Protein AF-A0A5C7NLU3-F1 (afdb_monomer)

Solvent-accessible surface area (backbone atoms only — not comparable to full-atom values): 19617 Å² total; per-residue (Å²): 134,64,74,68,66,60,50,57,56,49,53,54,51,52,51,49,51,51,53,50,51,55,60,71,56,56,78,70,74,79,63,58,67,76,94,60,94,85,52,63,90,80,83,94,62,60,64,93,76,37,67,41,46,86,33,35,54,72,36,46,65,50,30,40,56,42,36,38,76,81,35,78,84,64,59,56,72,78,47,28,72,71,74,85,67,90,53,76,69,54,58,56,51,50,53,50,25,52,52,42,24,69,76,43,26,62,23,22,33,37,40,34,29,51,27,70,47,34,46,32,36,36,52,57,39,42,77,63,29,65,13,64,74,52,54,55,92,44,44,43,42,60,26,42,56,92,52,56,87,68,44,45,58,42,58,33,45,55,91,54,67,22,31,38,21,33,64,62,46,2,53,54,47,32,51,53,48,54,56,55,55,68,38,85,71,39,62,34,32,38,38,38,12,30,28,44,13,26,36,18,50,54,36,9,51,52,52,25,44,77,70,79,45,65,60,84,30,54,27,30,42,35,25,40,51,10,31,47,37,17,17,58,62,27,59,59,43,30,72,65,46,67,74,45,41,75,81,54,75,65,67,79,30,67,74,47,69,54,50,37,44,50,54,29,10,36,56,50,21,42,45,48,53,75,75,48,77,81,71,82,81,40,37,44,34,15,27,24,27,27,38,57,73,81,43,28,21,74,84,32,42,64,45,26,56,58,46,38,78,79,42,65,55,19,17,27,69,41,43,33,80,31,14,48,52,87,71,10,31,37,39,41,40,31,53,20,19,64,51,30,60,36,38,34,32,73,54,26,87,52,66,72,55,32,70,60,26,45,71,45,88,55,69,32,70,21,49,51,53,24,50,52,42,47,50,58,26,64,34,124

Mean predicted aligned error: 7.21 Å

Nearest PDB structures (foldseek):
  5d8m-assembly1_A  TM=8.476E-01  e=2.559E-22  uncultured organism
  1ex9-assembly1_A  TM=6.991E-01  e=1.082E-08  Pseudomonas aeruginosa
  4hs9-assembly1_A  TM=6.634E-01  e=4.206E-07  Proteus mirabilis
  6z1p-assembly1_BK  TM=6.727E-01  e=8.630E-06  Tetrahymena thermophila SB210
  6zth-assembly1_C  TM=6.103E-01  e=3.851E-03  Legionella pneumophila

Radius of gyration: 23.7 Å; Cα contacts (8 Å, |Δi|>4): 769; chains: 1; bounding box: 71×46×88 Å

pLDDT: mean 89.29, std 12.86, range [42.19, 98.88]

Structure (mmCIF, N/CA/C/O backbone):
data_AF-A0A5C7NLU3-F1
#
_entry.id   AF-A0A5C7NLU3-F1
#
loop_
_atom_site.group_PDB
_atom_site.id
_atom_site.type_symbol
_atom_site.label_atom_id
_atom_site.label_alt_id
_atom_site.label_comp_id
_atom_site.label_asym_id
_atom_site.label_entity_id
_atom_site.label_seq_id
_atom_site.pdbx_PDB_ins_code
_atom_site.Cartn_x
_atom_site.Cartn_y
_atom_site.Cartn_z
_atom_site.occupancy
_atom_site.B_iso_or_equiv
_atom_site.auth_seq_id
_atom_site.auth_comp_id
_atom_site.auth_asym_id
_atom_site.auth_atom_id
_atom_site.pdbx_PDB_model_num
ATOM 1 N N . MET A 1 1 ? 42.361 -24.430 -63.227 1.00 50.69 1 MET A N 1
ATOM 2 C CA . MET A 1 1 ? 41.177 -24.073 -62.407 1.00 50.69 1 MET A CA 1
ATOM 3 C C . MET A 1 1 ? 41.245 -22.583 -62.107 1.00 50.69 1 MET A C 1
ATOM 5 O O . MET A 1 1 ? 42.161 -22.163 -61.416 1.00 50.69 1 MET A O 1
ATOM 9 N N . SER A 1 2 ? 40.362 -21.781 -62.711 1.00 45.44 2 SER A N 1
ATOM 10 C CA . SER A 1 2 ? 40.483 -20.315 -62.728 1.00 45.44 2 SER A CA 1
ATOM 11 C C . SER A 1 2 ? 40.224 -19.665 -61.357 1.00 45.44 2 SER A C 1
ATOM 13 O O . SER A 1 2 ? 39.289 -20.081 -60.662 1.00 45.44 2 SER A O 1
ATOM 15 N N . PRO A 1 3 ? 40.976 -18.609 -60.985 1.00 52.62 3 PRO A N 1
ATOM 16 C CA . PRO A 1 3 ? 40.889 -17.931 -59.680 1.00 52.62 3 PRO A CA 1
ATOM 17 C C . PRO A 1 3 ? 39.496 -17.349 -59.365 1.00 52.62 3 PRO A C 1
ATOM 19 O O . PRO A 1 3 ? 39.127 -17.188 -58.203 1.00 52.62 3 PRO A O 1
ATOM 22 N N . ILE A 1 4 ? 38.668 -17.143 -60.391 1.00 51.06 4 ILE A N 1
ATOM 23 C CA . ILE A 1 4 ? 37.279 -16.673 -60.281 1.00 51.06 4 ILE A CA 1
ATOM 24 C C . ILE A 1 4 ? 36.383 -17.703 -59.559 1.00 51.06 4 ILE A C 1
ATOM 26 O O . ILE A 1 4 ? 35.532 -17.342 -58.747 1.00 51.06 4 ILE A O 1
ATOM 30 N N . SER A 1 5 ? 36.624 -19.004 -59.758 1.00 48.41 5 SER A N 1
ATOM 31 C CA . SER A 1 5 ? 35.806 -20.081 -59.174 1.00 48.41 5 SER A CA 1
ATOM 32 C C . SER A 1 5 ? 36.090 -20.329 -57.680 1.00 48.41 5 SER A C 1
ATOM 34 O O . SER A 1 5 ? 35.269 -20.918 -56.970 1.00 48.41 5 SER A O 1
ATOM 36 N N . ALA A 1 6 ? 37.244 -19.875 -57.182 1.00 52.62 6 ALA A N 1
ATOM 37 C CA . ALA A 1 6 ? 37.597 -19.932 -55.763 1.00 52.62 6 ALA A CA 1
ATOM 38 C C . ALA A 1 6 ? 37.002 -18.753 -54.973 1.00 52.62 6 ALA A C 1
ATOM 40 O O . ALA A 1 6 ? 36.598 -18.931 -53.823 1.00 52.62 6 ALA A O 1
ATOM 41 N N . SER A 1 7 ? 36.887 -17.578 -55.604 1.00 49.38 7 SER A N 1
ATOM 42 C CA . SER A 1 7 ? 36.257 -16.393 -55.012 1.00 49.38 7 SER A CA 1
ATOM 43 C C . SER A 1 7 ? 34.755 -16.606 -54.798 1.00 49.38 7 SER A C 1
ATOM 45 O O . SER A 1 7 ? 34.272 -16.473 -53.675 1.00 49.38 7 SER A O 1
ATOM 47 N N . ILE A 1 8 ? 34.025 -17.071 -55.818 1.00 52.59 8 ILE A N 1
ATOM 48 C CA . ILE A 1 8 ? 32.570 -17.316 -55.734 1.00 52.59 8 ILE A CA 1
ATOM 49 C C . ILE A 1 8 ? 32.232 -18.329 -54.621 1.00 52.59 8 ILE A C 1
ATOM 51 O O . ILE A 1 8 ? 31.314 -18.118 -53.829 1.00 52.59 8 ILE A O 1
ATOM 55 N N . ARG A 1 9 ? 33.044 -19.384 -54.459 1.00 54.06 9 ARG A N 1
ATOM 56 C CA . ARG A 1 9 ? 32.868 -20.386 -53.390 1.00 54.06 9 ARG A CA 1
ATOM 57 C C . ARG A 1 9 ? 33.127 -19.857 -51.974 1.00 54.06 9 ARG A C 1
ATOM 59 O O . ARG A 1 9 ? 32.515 -20.368 -51.038 1.00 54.06 9 ARG A O 1
ATOM 66 N N . ARG A 1 10 ? 33.987 -18.846 -51.788 1.00 53.09 10 ARG A N 1
ATOM 67 C CA . ARG A 1 10 ? 34.175 -18.188 -50.477 1.00 53.09 10 ARG A CA 1
ATOM 68 C C . ARG A 1 10 ? 32.994 -17.295 -50.117 1.00 53.09 10 ARG A C 1
ATOM 70 O O . ARG A 1 10 ? 32.543 -17.350 -48.978 1.00 53.09 10 ARG A O 1
ATOM 77 N N . HIS A 1 11 ? 32.458 -16.547 -51.080 1.00 50.94 11 HIS A N 1
ATOM 78 C CA . HIS A 1 11 ? 31.319 -15.656 -50.849 1.00 50.94 11 HIS A CA 1
ATOM 79 C C . HIS A 1 11 ? 30.042 -16.440 -50.515 1.00 50.94 11 HIS A C 1
ATOM 81 O O . HIS A 1 11 ? 29.334 -16.067 -49.586 1.00 50.94 11 HIS A O 1
ATOM 87 N N . HIS A 1 12 ? 29.801 -17.589 -51.161 1.00 56.56 12 HIS A N 1
ATOM 88 C CA . HIS A 1 12 ? 28.679 -18.464 -50.797 1.00 56.56 12 HIS A CA 1
ATOM 89 C C . HIS A 1 12 ? 28.819 -19.095 -49.405 1.00 56.56 12 HIS A C 1
ATOM 91 O O . HIS A 1 12 ? 27.820 -19.227 -48.707 1.00 56.56 12 HIS A O 1
ATOM 97 N N . ARG A 1 13 ? 30.035 -19.453 -48.966 1.00 59.62 13 ARG A N 1
ATOM 98 C CA . ARG A 1 13 ? 30.266 -19.980 -47.607 1.00 59.62 13 ARG A CA 1
ATOM 99 C C . ARG A 1 13 ? 30.101 -18.904 -46.532 1.00 59.62 13 ARG A C 1
ATOM 101 O O . ARG A 1 13 ? 29.513 -19.186 -45.498 1.00 59.62 13 ARG A O 1
ATOM 108 N N . LEU A 1 14 ? 30.562 -17.680 -46.793 1.00 55.31 14 LEU A N 1
ATOM 109 C CA . LEU A 1 14 ? 30.359 -16.529 -45.906 1.00 55.31 14 LEU A CA 1
ATOM 110 C C . LEU A 1 14 ? 28.879 -16.146 -45.795 1.00 55.31 14 LEU A C 1
ATOM 112 O O . LEU A 1 14 ? 28.395 -15.945 -44.687 1.00 55.31 14 LEU A O 1
ATOM 116 N N . LEU A 1 15 ? 28.146 -16.121 -46.913 1.00 58.56 15 LEU A N 1
ATOM 117 C CA . LEU A 1 15 ? 26.709 -15.834 -46.925 1.00 58.56 15 LEU A CA 1
ATOM 118 C C . LEU A 1 15 ? 25.903 -16.924 -46.200 1.00 58.56 15 LEU A C 1
ATOM 120 O O . LEU A 1 15 ? 24.991 -16.608 -45.445 1.00 58.56 15 LEU A O 1
ATOM 124 N N . LEU A 1 16 ? 26.268 -18.200 -46.381 1.00 70.12 16 LEU A N 1
ATOM 125 C CA . LEU A 1 16 ? 25.627 -19.321 -45.692 1.00 70.12 16 LEU A CA 1
ATOM 126 C C . LEU A 1 16 ? 25.910 -19.296 -44.182 1.00 70.12 16 LEU A C 1
ATOM 128 O O . LEU A 1 16 ? 24.987 -19.491 -43.403 1.00 70.12 16 LEU A O 1
ATOM 132 N N . CYS A 1 17 ? 27.145 -18.996 -43.757 1.00 63.59 17 CYS A N 1
ATOM 133 C CA . CYS A 1 17 ? 27.474 -18.810 -42.340 1.00 63.59 17 CYS A CA 1
ATOM 134 C C . CYS A 1 17 ? 26.737 -17.611 -41.728 1.00 63.59 17 CYS A C 1
ATOM 136 O O . CYS A 1 17 ? 26.266 -17.715 -40.599 1.00 63.59 17 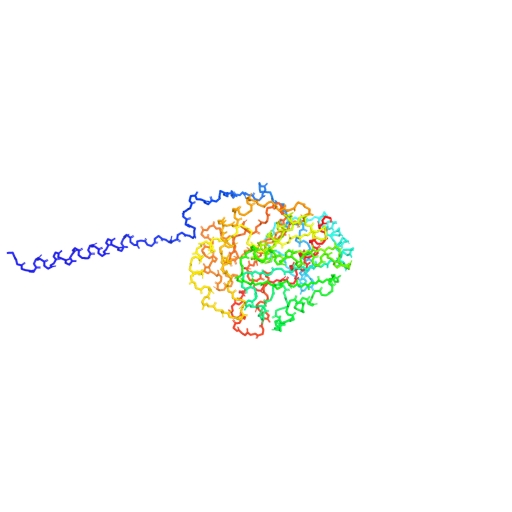CYS A O 1
ATOM 138 N N . LEU A 1 18 ? 26.589 -16.507 -42.470 1.00 59.81 18 LEU A N 1
ATOM 139 C CA . LEU A 1 18 ? 25.841 -15.334 -42.017 1.00 59.81 18 LEU A CA 1
ATOM 140 C C . LEU A 1 18 ? 24.347 -15.667 -41.856 1.00 59.81 18 LEU A C 1
ATOM 142 O O . LEU A 1 18 ? 23.765 -15.390 -40.811 1.00 59.81 18 LEU A O 1
ATOM 146 N N . LEU A 1 19 ? 23.745 -16.343 -42.839 1.00 63.34 19 LEU A N 1
ATOM 147 C CA . LEU A 1 19 ? 22.351 -16.802 -42.789 1.00 63.34 19 LEU A CA 1
ATOM 148 C C . LEU A 1 19 ? 22.111 -17.835 -41.676 1.00 63.34 19 LEU A C 1
ATOM 150 O O . LEU A 1 19 ? 21.099 -17.750 -40.991 1.00 63.34 19 LEU A O 1
ATOM 154 N N . LEU A 1 20 ? 23.052 -18.756 -41.435 1.00 60.59 20 LEU A N 1
ATOM 155 C CA . LEU A 1 20 ? 23.015 -19.685 -40.297 1.00 60.59 20 LEU A CA 1
ATOM 156 C C . LEU A 1 20 ? 23.152 -18.952 -38.957 1.00 60.59 20 LEU A C 1
ATOM 158 O O . LEU A 1 20 ? 22.451 -19.294 -38.014 1.00 60.59 20 LEU A O 1
ATOM 162 N N . SER A 1 21 ? 23.989 -17.915 -38.863 1.00 58.25 21 SER A N 1
ATOM 163 C CA . SER A 1 21 ? 24.093 -17.099 -37.646 1.00 58.25 21 SER A CA 1
ATOM 164 C C . SER A 1 21 ? 22.845 -16.246 -37.390 1.00 58.25 21 SER A C 1
ATOM 166 O O . SER A 1 21 ? 22.435 -16.121 -36.243 1.00 58.25 21 SER A O 1
ATOM 168 N N . LEU A 1 22 ? 22.183 -15.744 -38.439 1.00 55.75 22 LEU A N 1
ATOM 169 C CA . LEU A 1 22 ? 20.888 -15.054 -38.357 1.00 55.75 22 LEU A CA 1
ATOM 170 C C . LEU A 1 22 ? 19.733 -16.019 -38.027 1.00 55.75 22 LEU A C 1
ATOM 172 O O . LEU A 1 22 ? 18.798 -15.625 -37.338 1.00 55.75 22 LEU A O 1
ATOM 176 N N . ALA A 1 23 ? 19.812 -17.283 -38.457 1.00 56.25 23 ALA A N 1
ATOM 177 C CA . ALA A 1 23 ? 18.844 -18.328 -38.115 1.00 56.25 23 ALA A CA 1
ATOM 178 C C . ALA A 1 23 ? 19.039 -18.887 -36.689 1.00 56.25 23 ALA A C 1
ATOM 180 O O . ALA A 1 23 ? 18.060 -19.218 -36.026 1.00 56.25 23 ALA A O 1
ATOM 181 N N . CYS A 1 24 ? 20.279 -18.952 -36.189 1.00 53.00 24 CYS A N 1
ATOM 182 C CA . CYS A 1 24 ? 20.590 -19.332 -34.804 1.00 53.00 24 CYS A CA 1
ATOM 183 C C . CYS A 1 24 ? 20.424 -18.171 -33.809 1.00 53.00 24 CYS A C 1
ATOM 185 O O . CYS A 1 24 ? 20.241 -18.414 -32.621 1.00 53.00 24 CYS A O 1
ATOM 187 N N . ALA A 1 25 ? 20.445 -16.924 -34.287 1.00 45.53 25 ALA A N 1
ATOM 188 C CA . ALA A 1 25 ? 20.034 -15.734 -33.547 1.00 45.53 25 ALA A CA 1
ATOM 189 C C . ALA A 1 25 ? 18.539 -15.435 -33.736 1.00 45.53 25 ALA A C 1
ATOM 191 O O . ALA A 1 25 ? 18.125 -14.278 -33.663 1.00 45.53 25 ALA A O 1
ATOM 192 N N . GLY A 1 26 ? 17.719 -16.469 -33.969 1.00 42.19 26 GLY A N 1
ATOM 193 C CA . GLY A 1 26 ? 16.289 -16.365 -33.730 1.00 42.19 26 GLY A CA 1
ATOM 194 C C . GLY A 1 26 ? 16.118 -15.827 -32.317 1.00 42.19 26 GLY A C 1
ATOM 195 O O . GLY A 1 26 ? 16.493 -16.498 -31.358 1.00 42.19 26 GLY A O 1
ATOM 196 N N . CYS A 1 27 ? 15.667 -14.576 -32.208 1.00 51.09 27 CYS A N 1
ATOM 197 C CA . CYS A 1 27 ? 15.454 -13.871 -30.957 1.00 51.09 27 CYS A CA 1
ATOM 198 C C . CYS A 1 27 ? 14.406 -14.629 -30.145 1.00 51.09 27 CYS A C 1
ATOM 200 O O . CYS A 1 27 ? 13.231 -14.273 -30.155 1.00 51.09 27 CYS A O 1
ATOM 202 N N . ALA A 1 28 ? 14.811 -15.693 -29.455 1.00 51.03 28 ALA A N 1
ATOM 203 C CA . ALA A 1 28 ? 14.042 -16.203 -28.347 1.00 51.03 28 ALA A CA 1
ATOM 204 C C . ALA A 1 28 ? 13.975 -15.028 -27.365 1.00 51.03 28 ALA A C 1
ATOM 206 O O . ALA A 1 28 ? 15.033 -14.567 -26.917 1.00 51.03 28 ALA A O 1
ATOM 207 N N . PRO A 1 29 ? 12.786 -14.453 -27.106 1.00 58.09 29 PRO A N 1
ATOM 208 C CA . PRO A 1 29 ? 12.681 -13.383 -26.133 1.00 58.09 29 PRO A CA 1
ATOM 209 C C . PRO A 1 29 ? 13.283 -13.907 -24.831 1.00 58.09 29 PRO A C 1
ATOM 211 O O . PRO A 1 29 ? 12.918 -14.991 -24.375 1.00 58.09 29 PRO A O 1
ATOM 214 N N . GLN A 1 30 ? 14.259 -13.179 -24.283 1.00 64.75 30 GLN A N 1
ATOM 215 C CA . GLN A 1 30 ? 14.876 -13.547 -23.015 1.00 64.75 30 GLN A CA 1
ATOM 216 C C . GLN A 1 30 ? 13.752 -13.713 -21.992 1.00 64.75 30 GLN A C 1
ATOM 218 O O . GLN A 1 30 ? 12.984 -12.776 -21.758 1.00 64.75 30 GLN A O 1
ATOM 223 N N . ALA A 1 31 ? 13.619 -14.922 -21.444 1.00 74.69 31 ALA A N 1
ATOM 224 C CA . ALA A 1 31 ? 12.600 -15.206 -20.451 1.00 74.69 31 ALA A CA 1
ATOM 225 C C . ALA A 1 31 ? 12.760 -14.227 -19.284 1.00 74.69 31 ALA A C 1
ATOM 227 O O . ALA A 1 31 ? 13.878 -13.958 -18.836 1.00 74.69 31 ALA A O 1
ATOM 228 N N . LEU A 1 32 ? 11.639 -13.680 -18.810 1.00 82.25 32 LEU A N 1
ATOM 229 C CA . LEU A 1 32 ? 11.651 -12.717 -17.711 1.00 82.25 32 LEU A CA 1
ATOM 230 C C . LEU A 1 32 ? 12.242 -13.334 -16.436 1.00 82.25 32 LEU A C 1
ATOM 232 O O . LEU A 1 32 ? 12.931 -12.660 -15.681 1.00 82.25 32 LEU A O 1
ATOM 236 N N . LEU A 1 33 ? 12.016 -14.636 -16.252 1.00 84.12 33 LEU A N 1
ATOM 237 C CA . LEU A 1 33 ? 12.586 -15.447 -15.187 1.00 84.12 33 LEU A CA 1
ATOM 238 C C . LEU A 1 33 ? 13.599 -16.431 -15.782 1.00 84.12 33 LEU A C 1
ATOM 240 O O . LEU A 1 33 ? 13.268 -17.204 -16.682 1.00 84.12 33 LEU A O 1
ATOM 244 N N . GLY A 1 34 ? 14.828 -16.412 -15.267 1.00 81.25 34 GLY A N 1
ATOM 245 C CA . GLY A 1 34 ? 15.842 -17.415 -15.592 1.00 81.25 34 GLY A CA 1
ATOM 246 C C . GLY A 1 34 ? 15.598 -18.736 -14.856 1.00 81.25 34 GLY A C 1
ATOM 247 O O . GLY A 1 34 ? 15.054 -18.748 -13.752 1.00 81.25 34 GLY A O 1
ATOM 248 N N . TYR A 1 35 ? 16.028 -19.857 -15.445 1.00 83.38 35 TYR A N 1
ATOM 249 C CA . TYR A 1 35 ? 16.005 -21.153 -14.759 1.00 83.38 35 TYR A CA 1
ATOM 250 C C . TYR A 1 35 ? 16.956 -21.147 -13.558 1.00 83.38 35 TYR A C 1
ATOM 252 O O . TYR A 1 35 ? 18.127 -20.784 -13.684 1.00 83.38 35 TYR A O 1
ATOM 260 N N . ARG A 1 36 ? 16.450 -21.587 -12.403 1.00 81.19 36 ARG A N 1
ATOM 261 C CA . ARG A 1 36 ? 17.180 -21.639 -11.136 1.00 81.19 36 ARG A CA 1
ATOM 262 C C . ARG A 1 36 ? 16.751 -22.864 -10.340 1.00 81.19 36 ARG A C 1
ATOM 264 O O . ARG A 1 36 ? 15.608 -22.947 -9.905 1.00 81.19 36 ARG A O 1
ATOM 271 N N . ALA A 1 37 ? 17.666 -23.812 -10.154 1.00 84.81 37 ALA A N 1
ATOM 272 C CA . ALA A 1 37 ? 17.386 -25.043 -9.410 1.00 84.81 37 ALA A CA 1
ATOM 273 C C . ALA A 1 37 ? 17.223 -24.809 -7.895 1.00 84.81 37 ALA A C 1
ATOM 275 O O . ALA A 1 37 ? 16.647 -25.644 -7.208 1.00 84.81 37 ALA A O 1
ATOM 276 N N . ASP A 1 38 ? 17.730 -23.682 -7.387 1.00 82.44 38 ASP A N 1
ATOM 277 C CA . ASP A 1 38 ? 17.671 -23.258 -5.985 1.00 82.44 38 ASP A CA 1
ATOM 278 C C . ASP A 1 38 ? 16.424 -22.420 -5.649 1.00 82.44 38 ASP A C 1
ATOM 280 O O . ASP A 1 38 ? 16.236 -22.038 -4.495 1.00 82.44 38 ASP A O 1
ATOM 284 N N . ALA A 1 39 ? 15.575 -22.105 -6.634 1.00 83.06 39 ALA A N 1
ATOM 285 C CA . ALA A 1 39 ? 14.396 -21.280 -6.403 1.00 83.06 39 ALA A CA 1
ATOM 286 C C . ALA A 1 39 ? 13.356 -22.020 -5.534 1.00 83.06 39 ALA A C 1
ATOM 288 O O . ALA A 1 39 ? 13.042 -23.182 -5.815 1.00 83.06 39 ALA A O 1
ATOM 289 N N . PRO A 1 40 ? 12.770 -21.360 -4.515 1.00 85.50 40 PRO A N 1
ATOM 290 C CA . PRO A 1 40 ? 11.689 -21.942 -3.730 1.00 85.50 40 PRO A CA 1
ATOM 291 C C . PRO A 1 40 ? 10.510 -22.351 -4.615 1.00 85.50 40 PRO A C 1
ATOM 293 O O . PRO A 1 40 ? 10.103 -21.615 -5.518 1.00 85.50 40 PRO A O 1
ATOM 296 N N . LEU A 1 41 ? 9.924 -23.512 -4.325 1.00 88.56 41 LEU A N 1
ATOM 297 C CA . LEU A 1 41 ? 8.702 -23.944 -4.995 1.00 88.56 41 LEU A CA 1
ATOM 298 C C . LEU A 1 41 ? 7.539 -23.035 -4.588 1.00 88.56 41 LEU A C 1
ATOM 300 O O . LEU A 1 41 ? 7.318 -22.777 -3.406 1.00 88.56 41 LEU A O 1
ATOM 304 N N . THR A 1 42 ? 6.771 -22.585 -5.576 1.00 89.81 42 THR A N 1
ATOM 305 C CA . THR A 1 42 ? 5.552 -21.796 -5.373 1.00 89.81 42 THR A CA 1
ATOM 306 C C . THR A 1 42 ? 4.374 -22.498 -6.036 1.00 89.81 42 THR A C 1
ATOM 308 O O . THR A 1 42 ? 4.531 -23.176 -7.052 1.00 89.81 42 THR A O 1
ATOM 311 N N . ALA A 1 43 ? 3.188 -22.357 -5.448 1.00 90.19 43 ALA A N 1
ATOM 312 C CA . ALA A 1 43 ? 1.946 -22.875 -6.005 1.00 90.19 43 ALA A CA 1
ATOM 313 C C . ALA A 1 43 ? 1.025 -21.704 -6.351 1.00 90.19 43 ALA A C 1
ATOM 315 O O . ALA A 1 43 ? 0.783 -20.837 -5.513 1.00 90.19 43 ALA A O 1
ATOM 316 N N . ASN A 1 44 ? 0.502 -21.692 -7.576 1.00 89.88 44 ASN A N 1
ATOM 317 C CA . ASN A 1 44 ? -0.548 -20.762 -7.973 1.00 89.88 44 ASN A CA 1
ATOM 318 C C . ASN A 1 44 ? -1.899 -21.460 -7.799 1.00 89.88 44 ASN A C 1
ATOM 320 O O . ASN A 1 44 ? -2.165 -22.473 -8.448 1.00 89.88 44 ASN A O 1
ATOM 324 N N . LEU A 1 45 ? -2.717 -20.947 -6.883 1.00 92.25 45 LEU A N 1
ATOM 325 C CA . LEU A 1 45 ? -4.003 -21.528 -6.518 1.00 92.25 45 LEU A CA 1
ATOM 326 C C . LEU A 1 45 ? -5.135 -20.560 -6.883 1.00 92.25 45 LEU A C 1
ATOM 328 O O . LEU A 1 45 ? -4.981 -19.348 -6.710 1.00 92.25 45 LEU A O 1
ATOM 332 N N . PRO A 1 46 ? -6.301 -21.064 -7.328 1.00 91.38 46 PRO A N 1
ATOM 333 C CA . PRO A 1 46 ? -7.511 -20.254 -7.381 1.00 91.38 46 PRO A CA 1
ATOM 334 C C . PRO A 1 46 ? -7.796 -19.621 -6.015 1.00 91.38 46 PRO A C 1
ATOM 336 O O . PRO A 1 46 ? -7.557 -20.251 -4.985 1.00 91.38 46 PRO A O 1
ATOM 339 N N . LEU A 1 47 ? -8.374 -18.415 -5.997 1.00 89.75 47 LEU A N 1
ATOM 340 C CA . LEU A 1 47 ? -8.603 -17.662 -4.756 1.00 89.75 47 LEU A CA 1
ATOM 341 C C . LEU A 1 47 ? -9.364 -18.474 -3.691 1.00 89.75 47 LEU A C 1
ATOM 343 O O . LEU A 1 47 ? -8.987 -18.444 -2.529 1.00 89.75 47 LEU A O 1
ATOM 347 N N . GLY A 1 48 ? -10.371 -19.261 -4.089 1.00 89.38 48 GLY A N 1
ATOM 348 C CA . GLY A 1 48 ? -11.143 -20.109 -3.167 1.00 89.38 48 GLY A CA 1
ATOM 349 C C . GLY A 1 48 ? -10.384 -21.308 -2.574 1.00 89.38 48 GLY A C 1
ATOM 350 O O . GLY A 1 48 ? -10.879 -21.921 -1.635 1.00 89.38 48 GLY A O 1
ATOM 351 N N . ALA A 1 49 ? -9.208 -21.650 -3.111 1.00 92.69 49 ALA A N 1
ATOM 352 C CA . ALA A 1 49 ? -8.311 -22.682 -2.582 1.00 92.69 49 ALA A CA 1
ATOM 353 C C . ALA A 1 49 ? -7.063 -22.091 -1.899 1.00 92.69 49 ALA A C 1
ATOM 355 O O . ALA A 1 49 ? -6.323 -22.813 -1.231 1.00 92.69 49 ALA A O 1
ATOM 356 N N . ALA A 1 50 ? -6.811 -20.791 -2.073 1.00 91.50 50 ALA A N 1
ATOM 357 C CA . ALA A 1 50 ? -5.729 -20.083 -1.409 1.00 91.50 50 ALA A CA 1
ATOM 358 C C . ALA A 1 50 ? -6.118 -19.748 0.044 1.00 91.50 50 ALA A C 1
ATOM 360 O O . ALA A 1 50 ? -7.294 -19.525 0.334 1.00 91.50 50 ALA A O 1
ATOM 361 N N . PRO A 1 51 ? -5.151 -19.633 0.972 1.00 91.00 51 PRO A N 1
ATOM 362 C CA . PRO A 1 51 ? -5.398 -19.154 2.330 1.00 91.00 51 PRO A CA 1
ATOM 363 C C . PRO A 1 51 ? -5.591 -17.625 2.344 1.00 91.00 51 PRO A C 1
ATOM 365 O O . PRO A 1 51 ? -4.894 -16.909 3.055 1.00 91.00 51 PRO A O 1
ATOM 368 N N . VAL A 1 52 ? -6.500 -17.110 1.516 1.00 93.81 52 VAL A N 1
ATOM 369 C CA . VAL A 1 52 ? -6.851 -15.692 1.394 1.00 93.81 52 VAL A CA 1
ATOM 370 C C . VAL A 1 52 ? -8.369 -15.586 1.449 1.00 93.81 52 VAL A C 1
ATOM 372 O O . VAL A 1 52 ? -9.079 -16.260 0.707 1.00 93.81 52 VAL A O 1
ATOM 375 N N . ARG A 1 53 ? -8.884 -14.728 2.329 1.00 95.00 53 ARG A N 1
ATOM 376 C CA . ARG A 1 53 ? -10.324 -14.474 2.424 1.00 95.00 53 ARG A CA 1
ATOM 377 C C . ARG A 1 53 ? -10.726 -13.439 1.380 1.00 95.00 53 ARG A C 1
ATOM 379 O O . ARG A 1 53 ? -10.233 -12.315 1.419 1.00 95.00 53 ARG A O 1
ATOM 386 N N . ASP A 1 54 ? -11.657 -13.772 0.494 1.00 94.69 54 ASP A N 1
ATOM 387 C CA . ASP A 1 54 ? -12.241 -12.776 -0.407 1.00 94.69 54 ASP A CA 1
ATOM 388 C C . ASP A 1 54 ? -13.219 -11.881 0.367 1.00 94.69 54 ASP A C 1
ATOM 390 O O . ASP A 1 54 ? -14.299 -12.310 0.768 1.00 94.69 54 ASP A O 1
ATOM 394 N N . ALA A 1 55 ? -12.812 -10.641 0.630 1.00 94.50 55 ALA A N 1
ATOM 395 C CA . ALA A 1 55 ? -13.597 -9.639 1.343 1.00 94.50 55 ALA A CA 1
ATOM 396 C C . ALA A 1 55 ? -14.032 -8.482 0.429 1.00 94.50 55 ALA A C 1
ATOM 398 O O . ALA A 1 55 ? -14.575 -7.492 0.918 1.00 94.50 55 ALA A O 1
ATOM 399 N N . ARG A 1 56 ? -13.831 -8.599 -0.893 1.00 94.81 56 ARG A N 1
ATOM 400 C CA . ARG A 1 56 ? -14.101 -7.516 -1.853 1.00 94.81 56 ARG A CA 1
ATOM 401 C C . ARG A 1 56 ? -15.557 -7.066 -1.836 1.00 94.81 56 ARG A C 1
ATOM 403 O O . ARG A 1 56 ? -15.824 -5.870 -1.832 1.00 94.81 56 ARG A O 1
ATOM 410 N N . ALA A 1 57 ? -16.494 -8.012 -1.758 1.00 91.19 57 ALA A N 1
ATOM 411 C CA . ALA A 1 57 ? -17.922 -7.704 -1.689 1.00 91.19 57 ALA A CA 1
ATOM 412 C C . ALA A 1 57 ? -18.300 -6.935 -0.409 1.00 91.19 57 ALA A C 1
ATOM 414 O O . ALA A 1 57 ? -19.143 -6.047 -0.455 1.00 91.19 57 ALA A O 1
ATOM 415 N N . ALA A 1 58 ? -17.651 -7.233 0.721 1.00 91.56 58 ALA A N 1
ATOM 416 C CA . ALA A 1 58 ? -17.903 -6.551 1.990 1.00 91.56 58 ALA A CA 1
ATOM 417 C C . ALA A 1 58 ? -17.225 -5.171 2.068 1.00 91.56 58 ALA A C 1
ATOM 419 O O . ALA A 1 58 ? -17.733 -4.271 2.733 1.00 91.56 58 ALA A O 1
ATOM 420 N N . PHE A 1 59 ? -16.087 -4.996 1.395 1.00 95.06 59 PHE A N 1
ATOM 421 C CA . PHE A 1 59 ? -15.365 -3.727 1.342 1.00 95.06 59 PHE A CA 1
ATOM 422 C C . PHE A 1 59 ? -15.991 -2.725 0.362 1.00 95.06 59 PHE A C 1
ATOM 424 O O . PHE A 1 59 ? -15.971 -1.525 0.630 1.00 95.06 59 PHE A O 1
ATOM 431 N N . ALA A 1 60 ? -16.561 -3.195 -0.754 1.00 94.12 60 ALA A N 1
ATOM 432 C CA . ALA A 1 60 ? -17.093 -2.330 -1.809 1.00 94.12 60 ALA A CA 1
ATOM 433 C C . ALA A 1 60 ? -18.082 -1.252 -1.303 1.00 94.12 60 ALA A C 1
ATOM 435 O O . ALA A 1 60 ? -17.876 -0.097 -1.671 1.00 94.12 60 ALA A O 1
ATOM 436 N N . PRO A 1 61 ? -19.045 -1.536 -0.398 1.00 92.69 61 PRO A N 1
ATOM 437 C CA . PRO A 1 61 ? -19.922 -0.506 0.173 1.00 92.69 61 PRO A CA 1
ATOM 438 C C . PRO A 1 61 ? -19.195 0.557 1.012 1.00 92.69 61 PRO A C 1
ATOM 440 O O . PRO A 1 61 ? -19.631 1.706 1.076 1.00 92.69 61 PRO A O 1
ATOM 443 N N . VAL A 1 62 ? -18.077 0.202 1.665 1.00 95.19 62 VAL A N 1
ATOM 444 C CA . VAL A 1 62 ? -17.250 1.174 2.404 1.00 95.19 62 VAL A CA 1
ATOM 445 C C . VAL A 1 62 ? -16.615 2.152 1.421 1.00 95.19 62 VAL A C 1
ATOM 447 O O . VAL A 1 62 ? -16.648 3.358 1.648 1.00 95.19 62 VAL A O 1
ATOM 450 N N . PHE A 1 63 ? -16.058 1.635 0.324 1.00 95.94 63 PHE A N 1
ATOM 451 C CA . PHE A 1 63 ? -15.447 2.449 -0.722 1.00 95.94 63 PHE A CA 1
ATOM 452 C C . PHE A 1 63 ? -16.467 3.289 -1.492 1.00 95.94 63 PHE A C 1
ATOM 454 O O . PHE A 1 63 ? -16.226 4.473 -1.700 1.00 95.94 63 PHE A O 1
ATOM 461 N N . GLU A 1 64 ? -17.608 2.709 -1.859 1.00 94.50 64 GLU A N 1
ATOM 462 C CA . GLU A 1 64 ? -18.695 3.401 -2.555 1.00 94.50 64 GLU A CA 1
ATOM 463 C C . GLU A 1 64 ? -19.154 4.643 -1.783 1.00 94.50 64 GLU A C 1
ATOM 465 O O . GLU A 1 64 ? -19.244 5.729 -2.350 1.00 94.50 64 GLU A O 1
ATOM 470 N N . ARG A 1 65 ? -19.325 4.530 -0.461 1.00 93.44 65 ARG A N 1
ATOM 471 C CA . ARG A 1 65 ? -19.690 5.679 0.372 1.00 93.44 65 ARG A CA 1
ATOM 472 C C . ARG A 1 65 ? -18.635 6.788 0.363 1.00 93.44 65 ARG A C 1
ATOM 474 O O . ARG A 1 65 ? -18.995 7.962 0.314 1.00 93.44 65 ARG A O 1
ATOM 481 N N . GLU A 1 66 ? -17.346 6.449 0.434 1.00 95.62 66 GLU A N 1
ATOM 482 C CA . GLU A 1 66 ? -16.287 7.467 0.364 1.00 95.62 66 GLU A CA 1
ATOM 483 C C . GLU A 1 66 ? -16.160 8.066 -1.043 1.00 95.62 66 GLU A C 1
ATOM 485 O O . GLU A 1 66 ? -15.828 9.242 -1.172 1.00 95.62 66 GLU A O 1
ATOM 490 N N . LEU A 1 67 ? -16.451 7.288 -2.091 1.00 95.56 67 LEU A N 1
ATOM 491 C CA . LEU A 1 67 ? -16.492 7.765 -3.470 1.00 95.56 67 LEU A CA 1
ATOM 492 C C . LEU A 1 67 ? -17.617 8.790 -3.653 1.00 95.56 67 LEU A C 1
ATOM 494 O O . LEU A 1 67 ? -17.359 9.892 -4.140 1.00 95.56 67 LEU A O 1
ATOM 498 N N . HIS A 1 68 ? -18.830 8.474 -3.188 1.00 94.88 68 HIS A N 1
ATOM 499 C CA . HIS A 1 68 ? -20.012 9.340 -3.298 1.00 94.88 68 HIS A CA 1
ATOM 500 C C . HIS A 1 68 ? -19.895 10.657 -2.535 1.00 94.88 68 HIS A C 1
ATOM 502 O O . HIS A 1 68 ? -20.564 11.624 -2.890 1.00 94.88 68 HIS A O 1
ATOM 508 N N . ALA A 1 69 ? -19.012 10.738 -1.536 1.00 90.94 69 ALA A N 1
ATOM 509 C CA . ALA A 1 69 ? -18.706 12.000 -0.864 1.00 90.94 69 ALA A CA 1
ATOM 510 C C . ALA A 1 69 ? -18.054 13.037 -1.803 1.00 90.94 69 ALA A C 1
ATOM 512 O O . ALA A 1 69 ? -18.184 14.237 -1.571 1.00 90.94 69 ALA A O 1
ATOM 513 N N . THR A 1 70 ? -17.365 12.586 -2.857 1.00 86.94 70 THR A N 1
ATOM 514 C CA . THR A 1 70 ? -16.698 13.451 -3.850 1.00 86.94 70 THR A CA 1
ATOM 515 C C . THR A 1 70 ? -17.298 13.365 -5.251 1.00 86.94 70 THR A C 1
ATOM 517 O O . THR A 1 70 ? -17.205 14.320 -6.016 1.00 86.94 70 THR A O 1
ATOM 520 N N . ASP A 1 71 ? -17.918 12.236 -5.582 1.00 91.06 71 ASP A N 1
ATOM 521 C CA . ASP A 1 71 ? -18.560 11.955 -6.862 1.00 91.06 71 ASP A CA 1
ATOM 522 C C . ASP A 1 71 ? -19.885 11.217 -6.603 1.00 91.06 71 ASP A C 1
ATOM 524 O O . ASP A 1 71 ? -19.915 9.984 -6.619 1.00 91.06 71 ASP A O 1
ATOM 528 N N . PRO A 1 72 ? -20.988 11.941 -6.317 1.00 88.94 72 PRO A N 1
ATOM 529 C CA . PRO A 1 72 ? -22.274 11.336 -5.953 1.00 88.94 72 PRO A CA 1
ATOM 530 C C . PRO A 1 72 ? -22.871 10.396 -7.008 1.00 88.94 72 PRO A C 1
ATOM 532 O O . PRO A 1 72 ? -23.755 9.608 -6.686 1.00 88.94 72 PRO A O 1
ATOM 535 N N . ALA A 1 73 ? -22.427 10.497 -8.264 1.00 87.12 73 ALA A N 1
ATOM 536 C CA . ALA A 1 73 ? -22.862 9.640 -9.366 1.00 87.12 73 ALA A CA 1
ATOM 537 C C . ALA A 1 73 ? -21.837 8.539 -9.703 1.00 87.12 73 ALA A C 1
ATOM 539 O O . ALA A 1 73 ? -22.031 7.796 -10.667 1.00 87.12 73 ALA A O 1
ATOM 540 N N . GLY A 1 74 ? -20.749 8.439 -8.934 1.00 87.50 74 GLY A N 1
ATOM 541 C CA . GLY A 1 74 ? -19.656 7.510 -9.179 1.00 87.50 74 GLY A CA 1
ATOM 542 C C . GLY A 1 74 ? -20.082 6.053 -9.016 1.00 87.50 74 GLY A C 1
ATOM 543 O O . GLY A 1 74 ? -20.611 5.652 -7.981 1.00 87.50 74 GLY A O 1
ATOM 544 N N . ASP A 1 75 ? -19.807 5.232 -10.026 1.00 90.62 75 ASP A N 1
ATOM 545 C CA . ASP A 1 75 ? -20.018 3.783 -9.967 1.00 90.62 75 ASP A CA 1
ATOM 546 C C . ASP A 1 75 ? -18.764 3.086 -9.421 1.00 90.62 75 ASP A C 1
ATOM 548 O O . ASP A 1 75 ? -17.670 3.213 -9.975 1.00 90.62 75 ASP A O 1
ATOM 552 N N . VAL A 1 76 ? -18.911 2.294 -8.358 1.00 91.38 76 VAL A N 1
ATOM 553 C CA . VAL A 1 76 ? -17.808 1.516 -7.775 1.00 91.38 76 VAL A CA 1
ATOM 554 C C . VAL A 1 76 ? -17.132 0.587 -8.790 1.00 91.38 76 VAL A C 1
ATOM 556 O O . VAL A 1 76 ? -15.908 0.438 -8.758 1.00 91.38 76 VAL A O 1
ATOM 559 N N . ASN A 1 77 ? -17.882 0.020 -9.741 1.00 91.50 77 ASN A N 1
ATOM 560 C CA . ASN A 1 77 ? -17.348 -0.900 -10.755 1.00 91.50 77 ASN A CA 1
ATOM 561 C C . ASN A 1 77 ? -16.478 -0.196 -11.802 1.00 91.50 77 ASN A C 1
ATOM 563 O O . ASN A 1 77 ? -15.723 -0.834 -12.538 1.00 91.50 77 ASN A O 1
ATOM 567 N N . THR A 1 78 ? -16.536 1.135 -11.841 1.00 93.44 78 THR A N 1
ATOM 568 C CA . THR A 1 78 ? -15.626 1.955 -12.639 1.00 93.44 78 THR A CA 1
ATOM 569 C C . THR A 1 78 ? -14.201 1.926 -12.075 1.00 93.44 78 THR A C 1
ATOM 571 O O . THR A 1 78 ? -13.240 2.081 -12.830 1.00 93.44 78 THR A O 1
ATOM 574 N N . TRP A 1 79 ? -14.053 1.687 -10.768 1.00 95.25 79 TRP A N 1
ATOM 575 C CA . TRP A 1 79 ? -12.787 1.809 -10.039 1.00 95.25 79 TRP A CA 1
ATOM 576 C C . TRP A 1 79 ? -12.292 0.498 -9.436 1.00 95.25 79 TRP A C 1
ATOM 578 O O . TRP A 1 79 ? -11.089 0.332 -9.245 1.00 95.25 79 TRP A O 1
ATOM 588 N N . LEU A 1 80 ? -13.187 -0.443 -9.146 1.00 95.88 80 LEU A N 1
ATOM 589 C CA . LEU A 1 80 ? -12.859 -1.739 -8.565 1.00 95.88 80 LEU A CA 1
ATOM 590 C C . LEU A 1 80 ? -13.365 -2.876 -9.461 1.00 95.88 80 LEU A C 1
ATOM 592 O O . LEU A 1 80 ? -14.505 -2.872 -9.917 1.00 95.88 80 LEU A O 1
ATOM 596 N N . HIS A 1 81 ? -12.542 -3.909 -9.635 1.00 93.62 81 HIS A N 1
ATOM 597 C CA . HIS A 1 81 ? -12.923 -5.194 -10.221 1.00 93.62 81 HIS A CA 1
ATOM 598 C C . HIS A 1 81 ? -13.726 -5.997 -9.191 1.00 93.62 81 HIS A C 1
ATOM 600 O O . HIS A 1 81 ? -13.210 -6.923 -8.549 1.00 93.62 81 HIS A O 1
ATOM 606 N N . THR A 1 82 ? -14.975 -5.588 -8.960 1.00 77.81 82 THR A N 1
ATOM 607 C CA . THR A 1 82 ? -15.878 -6.266 -8.023 1.00 77.81 82 THR A CA 1
ATOM 608 C C . THR A 1 82 ? -16.757 -7.294 -8.725 1.00 77.81 82 THR A C 1
ATOM 610 O O . THR A 1 82 ? -17.034 -7.218 -9.920 1.00 77.81 82 THR A O 1
ATOM 613 N N . SER A 1 83 ? -17.201 -8.283 -7.957 1.00 58.28 83 SER A N 1
ATOM 614 C CA . SER A 1 83 ? -18.324 -9.149 -8.305 1.00 58.28 83 SER A CA 1
ATOM 615 C C . SER A 1 83 ? -19.381 -8.854 -7.247 1.00 58.28 83 SER A C 1
ATOM 617 O O . SER A 1 83 ? -19.284 -9.354 -6.128 1.00 58.28 83 SER A O 1
ATOM 619 N N . ALA A 1 84 ? -20.281 -7.912 -7.524 1.00 53.84 84 ALA A N 1
ATOM 620 C CA . ALA A 1 84 ? -21.219 -7.404 -6.527 1.00 53.84 84 ALA A CA 1
ATOM 621 C C . ALA A 1 84 ? -22.107 -8.519 -5.943 1.00 53.84 84 ALA A C 1
ATOM 623 O O . ALA A 1 84 ? -22.658 -9.334 -6.681 1.00 53.84 84 ALA A O 1
ATOM 624 N N . VAL A 1 85 ? -22.316 -8.487 -4.623 1.00 48.66 85 VAL A N 1
ATOM 625 C CA . VAL A 1 85 ? -23.522 -9.029 -3.981 1.00 48.66 85 VAL A CA 1
ATOM 626 C C . VAL A 1 85 ? -24.036 -7.946 -3.034 1.00 48.66 85 VAL A C 1
ATOM 628 O O . VAL A 1 85 ? -23.530 -7.783 -1.927 1.00 48.66 85 VAL A O 1
ATOM 631 N N . GLY A 1 86 ? -25.000 -7.153 -3.505 1.00 51.34 86 GLY A N 1
ATOM 632 C CA . GLY A 1 86 ? -25.744 -6.206 -2.676 1.00 51.34 86 GLY A CA 1
ATOM 633 C C . GLY A 1 86 ? -26.896 -6.921 -1.969 1.00 51.34 86 GLY A C 1
ATOM 634 O O . GLY A 1 86 ? -27.680 -7.615 -2.614 1.00 51.34 86 GLY A O 1
ATOM 635 N N . GLY A 1 87 ? -26.999 -6.765 -0.650 1.00 58.09 87 GLY A N 1
ATOM 636 C CA . GLY A 1 87 ? -28.060 -7.340 0.180 1.00 58.09 87 GLY A CA 1
ATOM 637 C C . GLY A 1 87 ? -28.113 -6.678 1.561 1.00 58.09 87 GLY A C 1
ATOM 638 O O . GLY A 1 87 ? -27.188 -5.958 1.933 1.00 58.09 87 GLY A O 1
ATOM 639 N N . GLN A 1 88 ? -29.181 -6.916 2.330 1.00 58.47 88 GLN A N 1
ATOM 640 C CA . GLN A 1 88 ? -29.384 -6.330 3.672 1.00 58.47 88 GLN A CA 1
ATOM 641 C C . GLN A 1 88 ? -28.219 -6.611 4.645 1.00 58.47 88 GLN A C 1
ATOM 643 O O . GLN A 1 88 ? -27.898 -5.768 5.487 1.00 58.47 88 GLN A O 1
ATOM 648 N N . ASP A 1 89 ? -27.529 -7.741 4.476 1.00 65.06 89 ASP A N 1
ATOM 649 C CA . ASP A 1 89 ? -26.351 -8.119 5.267 1.00 65.06 89 ASP A CA 1
ATOM 650 C C . ASP A 1 89 ? -25.179 -7.134 5.106 1.00 65.06 89 ASP A C 1
ATOM 652 O O . ASP A 1 89 ? -24.435 -6.883 6.058 1.00 65.06 89 ASP A O 1
ATOM 656 N N . ALA A 1 90 ? -25.042 -6.504 3.933 1.00 74.25 90 ALA A N 1
ATOM 657 C CA . ALA A 1 90 ? -23.998 -5.514 3.673 1.00 74.25 90 ALA A CA 1
ATOM 658 C C . ALA A 1 90 ? -24.221 -4.221 4.477 1.00 74.25 90 ALA A C 1
ATOM 660 O O . ALA A 1 90 ? -23.265 -3.636 4.987 1.00 74.25 90 ALA A O 1
ATOM 661 N N . THR A 1 91 ? -25.477 -3.800 4.659 1.00 79.88 91 THR A N 1
ATOM 662 C CA . THR A 1 91 ? -25.825 -2.604 5.443 1.00 79.88 91 THR A CA 1
ATOM 663 C C . THR A 1 91 ? -25.496 -2.789 6.924 1.00 79.88 91 THR A C 1
ATOM 665 O O . THR A 1 91 ? -24.887 -1.912 7.539 1.00 79.88 91 THR A O 1
ATOM 668 N N . ALA A 1 92 ? -25.855 -3.939 7.501 1.00 82.75 92 ALA A N 1
ATOM 669 C CA . ALA A 1 92 ? -25.552 -4.240 8.899 1.00 82.75 92 ALA A CA 1
ATOM 670 C C . ALA A 1 92 ? -24.036 -4.361 9.144 1.00 82.75 92 ALA A C 1
ATOM 672 O O . ALA A 1 92 ? -23.522 -3.831 10.135 1.00 82.75 92 ALA A O 1
ATOM 673 N N . ALA A 1 93 ? -23.305 -5.005 8.226 1.00 84.81 93 ALA A N 1
ATOM 674 C CA . ALA A 1 93 ? -21.849 -5.104 8.291 1.00 84.81 93 ALA A CA 1
ATOM 675 C C . ALA A 1 93 ? -21.175 -3.721 8.245 1.00 84.81 93 ALA A C 1
ATOM 677 O O . ALA A 1 93 ? -20.304 -3.437 9.073 1.00 84.81 93 ALA A O 1
ATOM 678 N N . LEU A 1 94 ? -21.624 -2.844 7.340 1.00 89.88 94 LEU A N 1
ATOM 679 C CA . LEU A 1 94 ? -21.128 -1.474 7.208 1.00 89.88 94 LEU A CA 1
ATOM 680 C C . LEU A 1 94 ? -21.356 -0.657 8.489 1.00 89.88 94 LEU A C 1
ATOM 682 O O . LEU A 1 94 ? -20.415 -0.056 9.005 1.00 89.88 94 LEU A O 1
ATOM 686 N N . ALA A 1 95 ? -22.559 -0.715 9.069 1.00 92.00 95 ALA A N 1
ATOM 687 C CA . ALA A 1 95 ? -22.858 -0.039 10.334 1.00 92.00 95 ALA A CA 1
ATOM 688 C C . ALA A 1 95 ? -21.968 -0.537 11.491 1.00 92.00 95 ALA A C 1
ATOM 690 O O . ALA A 1 95 ? -21.540 0.238 12.350 1.00 92.00 95 ALA A O 1
ATOM 691 N N . GLY A 1 96 ? -21.646 -1.836 11.509 1.00 95.00 96 GLY A N 1
ATOM 692 C CA . GLY A 1 96 ? -20.709 -2.412 12.472 1.00 95.00 96 GLY A CA 1
ATOM 693 C C . GLY A 1 96 ? -19.279 -1.883 12.317 1.00 95.00 96 GLY A C 1
ATOM 694 O O . GLY A 1 96 ? -18.620 -1.619 13.325 1.00 95.00 96 GLY A O 1
ATOM 695 N N . ILE A 1 97 ? -18.808 -1.718 11.076 1.00 96.12 97 ILE A N 1
ATOM 696 C CA . ILE A 1 97 ? -17.507 -1.106 10.763 1.00 96.12 97 ILE A CA 1
ATOM 697 C C . ILE A 1 97 ? -17.484 0.346 11.245 1.00 96.12 97 ILE A C 1
ATOM 699 O O . ILE A 1 97 ? -16.546 0.731 11.939 1.00 96.12 97 ILE A O 1
ATOM 703 N N . ASP A 1 98 ? -18.531 1.120 10.959 1.00 95.88 98 ASP A N 1
ATOM 704 C CA . ASP A 1 98 ? -18.609 2.534 11.339 1.00 95.88 98 ASP A CA 1
ATOM 705 C C . ASP A 1 98 ? -18.577 2.744 12.844 1.00 95.88 98 ASP A C 1
ATOM 707 O O . ASP A 1 98 ? -17.848 3.605 13.335 1.00 95.88 98 ASP A O 1
ATOM 711 N N . ARG A 1 99 ? -19.339 1.935 13.589 1.00 97.75 99 ARG A N 1
ATOM 712 C CA . ARG A 1 99 ? -19.359 2.009 15.050 1.00 97.75 99 ARG A CA 1
ATOM 713 C C . ARG A 1 99 ? -17.966 1.763 15.630 1.00 97.75 99 ARG A C 1
ATOM 715 O O . ARG A 1 99 ? -17.475 2.581 16.402 1.00 97.75 99 ARG A O 1
ATOM 722 N N . ARG A 1 100 ? -17.301 0.679 15.213 1.00 98.19 100 ARG A N 1
ATOM 723 C CA . ARG A 1 100 ? -15.948 0.349 15.696 1.00 98.19 100 ARG A CA 1
ATOM 724 C C . ARG A 1 100 ? -14.916 1.383 15.251 1.00 98.19 100 ARG A C 1
ATOM 726 O O . ARG A 1 100 ? -14.032 1.729 16.028 1.00 98.19 100 ARG A O 1
ATOM 733 N N . PHE A 1 101 ? -15.039 1.920 14.038 1.00 98.50 101 PHE A N 1
ATOM 734 C CA . PHE A 1 101 ? -14.211 3.037 13.589 1.00 98.50 101 PHE A CA 1
ATOM 735 C C . PHE A 1 101 ? -14.387 4.259 14.501 1.00 98.50 101 PHE A C 1
ATOM 737 O O . PHE A 1 101 ? -13.398 4.809 14.982 1.00 98.50 101 PHE A O 1
ATOM 744 N N . ALA A 1 102 ? -15.628 4.654 14.794 1.00 98.31 102 ALA A N 1
ATOM 745 C CA . ALA A 1 102 ? -15.933 5.798 15.649 1.00 98.31 102 ALA A CA 1
ATOM 746 C C . ALA A 1 102 ? -15.370 5.647 17.073 1.00 98.31 102 ALA A C 1
ATOM 748 O O . ALA A 1 102 ? -14.841 6.616 17.613 1.00 98.31 102 ALA A O 1
ATOM 749 N N . GLU A 1 103 ? -15.433 4.441 17.645 1.00 98.31 103 GLU A N 1
ATOM 750 C CA . GLU A 1 103 ? -14.901 4.114 18.977 1.00 98.31 103 GLU A CA 1
ATOM 751 C C . GLU A 1 103 ? -13.366 4.179 19.047 1.00 98.31 103 GLU A C 1
ATOM 753 O O . GLU A 1 103 ? -12.803 4.516 20.088 1.00 98.31 103 GLU A O 1
ATOM 758 N N . ARG A 1 104 ? -12.676 3.853 17.947 1.00 98.44 104 ARG A N 1
ATOM 759 C CA . ARG A 1 104 ? -11.223 3.607 17.940 1.00 98.44 104 ARG A CA 1
ATOM 760 C C . ARG A 1 104 ? -10.406 4.734 17.301 1.00 98.44 104 ARG A C 1
ATOM 762 O O . ARG A 1 104 ? -9.229 4.894 17.635 1.00 98.44 104 ARG A O 1
ATOM 769 N N . ARG A 1 105 ? -10.998 5.527 16.396 1.00 98.38 105 ARG A N 1
ATOM 770 C CA . ARG A 1 105 ? -10.281 6.499 15.541 1.00 98.38 105 ARG A CA 1
ATOM 771 C C . ARG A 1 105 ? -9.399 7.472 16.327 1.00 98.38 105 ARG A C 1
ATOM 773 O O . ARG A 1 105 ? -8.220 7.584 16.017 1.00 98.38 105 ARG A O 1
ATOM 780 N N . ALA A 1 106 ? -9.907 8.064 17.409 1.00 98.50 106 ALA A N 1
ATOM 781 C CA . ALA A 1 106 ? -9.194 9.098 18.169 1.00 98.50 106 ALA A CA 1
ATOM 782 C C . ALA A 1 106 ? -7.899 8.605 18.845 1.00 98.50 106 ALA A C 1
ATOM 784 O O . ALA A 1 106 ? -7.065 9.418 19.226 1.00 98.50 106 ALA A O 1
ATOM 785 N N . ARG A 1 107 ? -7.726 7.283 18.986 1.00 98.50 107 ARG A N 1
ATOM 786 C CA . ARG A 1 107 ? -6.520 6.641 19.535 1.00 98.50 107 ARG A CA 1
ATOM 787 C C . ARG A 1 107 ? -5.804 5.758 18.513 1.00 98.50 107 ARG A C 1
ATOM 789 O O . ARG A 1 107 ? -5.031 4.877 18.886 1.00 98.50 107 ARG A O 1
ATOM 796 N N . THR A 1 108 ? -6.091 5.945 17.227 1.00 98.81 108 THR A N 1
ATOM 797 C CA . THR A 1 108 ? -5.474 5.173 16.148 1.00 98.81 108 THR A CA 1
ATOM 798 C C . THR A 1 108 ? -4.481 6.024 15.369 1.00 98.81 108 THR A C 1
ATOM 800 O O . THR A 1 108 ? -4.860 7.052 14.808 1.00 98.81 108 THR A O 1
ATOM 803 N N . ALA A 1 109 ? -3.234 5.563 15.295 1.00 98.69 109 ALA A N 1
ATOM 804 C CA . ALA A 1 109 ? -2.210 6.098 14.408 1.00 98.69 109 ALA A CA 1
ATOM 805 C C . ALA A 1 109 ? -2.153 5.278 13.109 1.00 98.69 109 ALA A C 1
ATOM 807 O O . ALA A 1 109 ? -2.116 4.046 13.137 1.00 98.69 109 ALA A O 1
ATOM 808 N N . VAL A 1 110 ? -2.123 5.957 11.964 1.00 98.81 110 VAL A N 1
ATOM 809 C CA . VAL A 1 110 ? -1.932 5.334 10.649 1.00 98.81 110 VAL A CA 1
ATOM 810 C C . VAL A 1 110 ? -0.538 5.675 10.140 1.00 98.81 110 VAL A C 1
ATOM 812 O O . VAL A 1 110 ? -0.202 6.846 9.963 1.00 98.81 110 VAL A O 1
ATOM 815 N N . LEU A 1 111 ? 0.273 4.645 9.900 1.00 98.75 111 LEU A N 1
ATOM 816 C CA . LEU A 1 111 ? 1.645 4.784 9.421 1.00 98.75 111 LEU A CA 1
ATOM 817 C C . LEU A 1 111 ? 1.739 4.249 7.990 1.00 98.75 111 LEU A C 1
ATOM 819 O O . LEU A 1 111 ? 1.590 3.049 7.750 1.00 98.75 111 LEU A O 1
ATOM 823 N N . VAL A 1 112 ? 1.983 5.145 7.039 1.00 98.75 112 VAL A N 1
ATOM 824 C CA . VAL A 1 112 ? 2.172 4.813 5.623 1.00 98.75 112 VAL A CA 1
ATOM 825 C C . VAL A 1 112 ? 3.644 4.487 5.378 1.00 98.75 112 VAL A C 1
ATOM 827 O O . VAL A 1 112 ? 4.524 5.273 5.725 1.00 98.75 112 VAL A O 1
ATOM 830 N N . VAL A 1 113 ? 3.925 3.329 4.782 1.00 98.56 113 VAL A N 1
ATOM 831 C CA . VAL A 1 113 ? 5.286 2.872 4.472 1.00 98.56 113 VAL A CA 1
ATOM 832 C C . VAL A 1 113 ? 5.485 2.925 2.953 1.00 98.56 113 VAL A C 1
ATOM 834 O O . VAL A 1 113 ? 4.789 2.194 2.236 1.00 98.56 113 VAL A O 1
ATOM 837 N N . PRO A 1 114 ? 6.381 3.791 2.443 1.00 97.19 114 PRO A N 1
ATOM 838 C CA . PRO A 1 114 ? 6.562 3.993 1.010 1.00 97.19 114 PRO A CA 1
ATOM 839 C C . PRO A 1 114 ? 7.331 2.845 0.345 1.00 97.19 114 PRO A C 1
ATOM 841 O O . PRO A 1 114 ? 7.874 1.958 1.000 1.00 97.19 114 PRO A O 1
ATOM 844 N N . GLY A 1 115 ? 7.354 2.870 -0.988 1.00 95.56 115 GLY A N 1
ATOM 845 C CA . GLY A 1 115 ? 7.997 1.859 -1.819 1.00 95.56 115 GLY A CA 1
ATOM 846 C C . GLY A 1 115 ? 9.470 2.127 -2.140 1.00 95.56 115 GLY A C 1
ATOM 847 O O . GLY A 1 115 ? 10.109 3.036 -1.608 1.00 95.56 115 GLY A O 1
ATOM 848 N N . LEU A 1 116 ? 9.990 1.326 -3.075 1.00 93.19 116 LEU A N 1
ATOM 849 C CA . LEU A 1 116 ? 11.306 1.519 -3.679 1.00 93.19 116 LEU A CA 1
ATOM 850 C C . LEU A 1 116 ? 11.387 2.931 -4.272 1.00 93.19 116 LEU A C 1
ATOM 852 O O . LEU A 1 116 ? 10.432 3.391 -4.895 1.00 93.19 116 LEU A O 1
ATOM 856 N N . LEU A 1 117 ? 12.528 3.594 -4.094 1.00 90.62 117 LEU A N 1
ATOM 857 C CA . LEU A 1 117 ? 12.767 4.979 -4.516 1.00 90.62 117 LEU A CA 1
ATOM 858 C C . LEU A 1 117 ? 11.866 6.033 -3.840 1.00 90.62 117 LEU A C 1
ATOM 860 O O . LEU A 1 117 ? 11.809 7.164 -4.312 1.00 90.62 117 LEU A O 1
ATOM 864 N N . GLY A 1 118 ? 11.171 5.703 -2.744 1.00 85.25 118 GLY A N 1
ATOM 865 C CA . GLY A 1 118 ? 10.238 6.627 -2.087 1.00 85.25 118 GLY A CA 1
ATOM 866 C C . GLY A 1 118 ? 10.863 7.966 -1.675 1.00 85.25 118 GLY A C 1
ATOM 867 O O . GLY A 1 118 ? 10.299 9.013 -1.966 1.00 85.25 118 GLY A O 1
ATOM 868 N N . ASP A 1 119 ? 12.059 7.950 -1.082 1.00 88.31 119 ASP A N 1
ATOM 869 C CA . ASP A 1 119 ? 12.812 9.161 -0.707 1.00 88.31 119 ASP A CA 1
ATOM 870 C C . ASP A 1 119 ? 13.507 9.856 -1.895 1.00 88.31 119 ASP A C 1
ATOM 872 O O . ASP A 1 119 ? 14.095 10.923 -1.737 1.00 88.31 119 ASP A O 1
ATOM 876 N N . CYS A 1 120 ? 13.475 9.264 -3.093 1.00 85.38 120 CYS A N 1
ATOM 877 C CA . CYS A 1 120 ? 13.940 9.916 -4.319 1.00 85.38 120 CYS A CA 1
ATOM 878 C C . CYS A 1 120 ? 12.930 10.932 -4.848 1.00 85.38 120 CYS A C 1
ATOM 880 O O . CYS A 1 120 ? 13.298 11.781 -5.649 1.00 85.38 120 CYS A O 1
ATOM 882 N N . VAL A 1 121 ? 11.654 10.780 -4.497 1.00 82.88 121 VAL A N 1
ATOM 883 C CA . VAL A 1 121 ? 10.548 11.519 -5.123 1.00 82.88 121 VAL A CA 1
ATOM 884 C C . VAL A 1 121 ? 9.510 11.981 -4.106 1.00 82.88 121 VAL A C 1
ATOM 886 O O . VAL A 1 121 ? 8.412 12.367 -4.489 1.00 82.88 121 VAL A O 1
ATOM 889 N N . ASP A 1 122 ? 9.819 11.949 -2.814 1.00 80.00 122 ASP A N 1
ATOM 890 C CA . ASP A 1 122 ? 8.924 12.418 -1.750 1.00 80.00 122 ASP A CA 1
ATOM 891 C C . ASP A 1 122 ? 8.644 13.928 -1.853 1.00 80.00 122 ASP A C 1
ATOM 893 O O . ASP A 1 122 ? 7.535 14.380 -1.589 1.00 80.00 122 ASP A O 1
ATOM 897 N N . ASP A 1 123 ? 9.590 14.701 -2.381 1.00 80.06 123 ASP A N 1
ATOM 898 C CA . ASP A 1 123 ? 9.410 16.090 -2.803 1.00 80.06 123 ASP A CA 1
ATOM 899 C C . ASP A 1 123 ? 8.548 16.239 -4.069 1.00 80.06 123 ASP A C 1
ATOM 901 O O . ASP A 1 123 ? 8.301 17.368 -4.474 1.00 80.06 123 ASP A O 1
ATOM 905 N N . GLN A 1 124 ? 8.081 15.148 -4.692 1.00 81.50 124 GLN A N 1
ATOM 906 C CA . GLN A 1 124 ? 7.204 15.128 -5.877 1.00 81.50 124 GLN A CA 1
ATOM 907 C C . GLN A 1 124 ? 5.859 14.444 -5.632 1.00 81.50 124 GLN A C 1
ATOM 909 O O . GLN A 1 124 ? 4.859 14.832 -6.241 1.00 81.50 124 GLN A O 1
ATOM 914 N N . SER A 1 125 ? 5.824 13.407 -4.795 1.00 86.12 125 SER A N 1
ATOM 915 C CA . SER A 1 125 ? 4.610 12.712 -4.388 1.00 86.12 125 SER A CA 1
ATOM 916 C C . SER A 1 125 ? 4.894 11.739 -3.245 1.00 86.12 125 SER A C 1
ATOM 918 O O . SER A 1 125 ? 5.849 10.966 -3.306 1.00 86.12 125 SER A O 1
ATOM 920 N N . VAL A 1 126 ? 4.002 11.695 -2.256 1.00 93.44 126 VAL A N 1
ATOM 921 C CA . VAL A 1 126 ? 3.957 10.623 -1.253 1.00 93.44 126 VAL A CA 1
ATOM 922 C C . VAL A 1 126 ? 2.698 9.764 -1.423 1.00 93.44 126 VAL A C 1
ATOM 924 O O . VAL A 1 126 ? 1.662 10.277 -1.866 1.00 93.44 126 VAL A O 1
ATOM 927 N N . PRO A 1 127 ? 2.740 8.461 -1.078 1.00 96.31 127 PRO A N 1
ATOM 928 C CA . PRO A 1 127 ? 1.580 7.581 -1.196 1.00 96.31 127 PRO A CA 1
ATOM 929 C C . PRO A 1 127 ? 0.379 8.110 -0.410 1.00 96.31 127 PRO A C 1
ATOM 931 O O . PRO A 1 127 ? 0.466 8.351 0.786 1.00 96.31 127 PRO A O 1
ATOM 934 N N . PHE A 1 128 ? -0.755 8.266 -1.086 1.00 97.00 128 PHE A N 1
ATOM 935 C CA . PHE A 1 128 ? -2.008 8.802 -0.552 1.00 97.00 128 PHE A CA 1
ATOM 936 C C . PHE A 1 128 ? -1.944 10.250 -0.048 1.00 97.00 128 PHE A C 1
ATOM 938 O O . PHE A 1 128 ? -2.910 10.704 0.563 1.00 97.00 128 PHE A O 1
ATOM 945 N N . GLY A 1 129 ? -0.873 10.994 -0.332 1.00 94.06 129 GLY A N 1
ATOM 946 C CA . GLY A 1 129 ? -0.798 12.430 -0.060 1.00 94.06 129 GLY A CA 1
ATOM 947 C C . GLY A 1 129 ? -1.764 13.259 -0.914 1.00 94.06 129 GLY A C 1
ATOM 948 O O . GLY A 1 129 ? -2.509 12.734 -1.751 1.00 94.06 129 GLY A O 1
ATOM 949 N N . ASP A 1 130 ? -1.773 14.572 -0.701 1.00 89.12 130 ASP A N 1
ATOM 950 C CA . ASP A 1 130 ? -2.563 15.517 -1.501 1.00 89.12 130 ASP A CA 1
ATOM 951 C C . ASP A 1 130 ? -2.049 15.630 -2.947 1.00 89.12 130 ASP A C 1
ATOM 953 O O . ASP A 1 130 ? -2.856 15.742 -3.873 1.00 89.12 130 ASP A O 1
ATOM 957 N N . GLY A 1 131 ? -0.733 15.483 -3.135 1.00 84.81 131 GLY A N 1
ATOM 958 C CA . GLY A 1 131 ? -0.022 15.656 -4.402 1.00 84.81 131 GLY A CA 1
ATOM 959 C C . GLY A 1 131 ? 0.413 17.093 -4.689 1.00 84.81 131 GLY A C 1
ATOM 960 O O . GLY A 1 131 ? 0.975 17.343 -5.755 1.00 84.81 131 GLY A O 1
ATOM 961 N N . GLU A 1 132 ? 0.197 18.017 -3.752 1.00 87.25 132 GLU A N 1
ATOM 962 C CA . GLU A 1 132 ? 0.345 19.465 -3.938 1.00 87.25 132 GLU A CA 1
ATOM 963 C C . GLU A 1 132 ? 1.405 20.096 -3.028 1.00 87.25 132 GLU A C 1
ATOM 965 O O . GLU A 1 132 ? 2.146 20.962 -3.501 1.00 87.25 132 GLU A O 1
ATOM 970 N N . LEU A 1 133 ? 1.520 19.663 -1.762 1.00 84.62 133 LEU A N 1
ATOM 971 C CA . LEU A 1 133 ? 2.647 20.031 -0.888 1.00 84.62 133 LEU A CA 1
ATOM 972 C C . LEU A 1 133 ? 3.959 19.635 -1.569 1.00 84.62 133 LEU A C 1
ATOM 974 O O . LEU A 1 133 ? 3.906 18.702 -2.343 1.00 84.62 133 LEU A O 1
ATOM 978 N N . ARG A 1 134 ? 5.096 20.324 -1.367 1.00 82.06 134 ARG A N 1
ATOM 979 C CA . ARG A 1 134 ? 6.412 19.907 -1.927 1.00 82.06 134 ARG A CA 1
ATOM 980 C C . ARG A 1 134 ? 7.601 20.157 -1.004 1.00 82.06 134 ARG A C 1
ATOM 982 O O . ARG A 1 134 ? 8.753 19.922 -1.366 1.00 82.06 134 ARG A O 1
ATOM 989 N N . GLU A 1 135 ? 7.344 20.650 0.200 1.00 85.62 135 GLU A N 1
ATOM 990 C CA . GLU A 1 135 ? 8.393 20.818 1.193 1.00 85.62 135 GLU A CA 1
ATOM 991 C C . GLU A 1 135 ? 8.723 19.443 1.754 1.00 85.62 135 GLU A C 1
ATOM 993 O O . GLU A 1 135 ? 7.987 18.934 2.599 1.00 85.62 135 GLU A O 1
ATOM 998 N N . ARG A 1 136 ? 9.823 18.842 1.272 1.00 83.75 136 ARG A N 1
ATOM 999 C CA . ARG A 1 136 ? 10.262 17.493 1.664 1.00 83.75 136 ARG A CA 1
ATOM 1000 C C . ARG A 1 136 ? 10.158 17.284 3.167 1.00 83.75 136 ARG A C 1
ATOM 1002 O O . ARG A 1 136 ? 9.655 16.253 3.581 1.00 83.75 136 ARG A O 1
ATOM 1009 N N . GLU A 1 137 ? 10.544 18.264 3.987 1.00 86.56 137 GLU A N 1
ATOM 1010 C CA . GLU A 1 137 ? 10.473 18.198 5.457 1.00 86.56 137 GLU A CA 1
ATOM 1011 C C . GLU A 1 137 ? 9.051 18.072 6.039 1.00 86.56 137 GLU A C 1
ATOM 1013 O O . GLU A 1 137 ? 8.865 17.470 7.097 1.00 86.56 137 GLU A O 1
ATOM 1018 N N . LEU A 1 138 ? 8.030 18.529 5.319 1.00 89.12 138 LEU A N 1
ATOM 1019 C CA . LEU A 1 138 ? 6.630 18.503 5.744 1.00 89.12 138 LEU A CA 1
ATOM 1020 C C . LEU A 1 138 ? 5.820 17.356 5.123 1.00 89.12 138 LEU A C 1
ATOM 1022 O O . LEU A 1 138 ? 4.836 16.924 5.722 1.00 89.12 138 LEU A O 1
ATOM 1026 N N . GLU A 1 139 ? 6.240 16.828 3.970 1.00 89.44 139 GLU A N 1
ATOM 1027 C CA . GLU A 1 139 ? 5.547 15.787 3.183 1.00 89.44 139 GLU A CA 1
ATOM 1028 C C . GLU A 1 139 ? 5.073 14.588 3.991 1.00 89.44 139 GLU A C 1
ATOM 1030 O O . GLU A 1 139 ? 3.949 14.110 3.847 1.00 89.44 139 GLU A O 1
ATOM 1035 N N . ALA A 1 140 ? 5.921 14.124 4.905 1.00 92.81 140 ALA A N 1
ATOM 1036 C CA . ALA A 1 140 ? 5.620 12.955 5.712 1.00 92.81 140 ALA A CA 1
ATOM 1037 C C . ALA A 1 140 ? 4.386 13.137 6.616 1.00 92.81 140 ALA A C 1
ATOM 1039 O O . ALA A 1 140 ? 3.849 12.140 7.087 1.00 92.81 140 ALA A O 1
ATOM 1040 N N . VAL A 1 141 ? 3.924 14.366 6.863 1.00 95.06 141 VAL A N 1
ATOM 1041 C CA . VAL A 1 141 ? 2.792 14.654 7.758 1.00 95.06 141 VAL A CA 1
ATOM 1042 C C . VAL A 1 141 ? 1.752 15.545 7.082 1.00 95.06 141 VAL A C 1
ATOM 1044 O O . VAL A 1 141 ? 0.582 15.175 7.005 1.00 95.06 141 VAL A O 1
ATOM 1047 N N . ALA A 1 142 ? 2.152 16.708 6.567 1.00 95.06 142 ALA A N 1
ATOM 1048 C CA . ALA A 1 142 ? 1.216 17.723 6.093 1.00 95.06 142 ALA A CA 1
ATOM 1049 C C . ALA A 1 142 ? 0.468 17.314 4.810 1.00 95.06 142 ALA A C 1
ATOM 1051 O O . ALA A 1 142 ? -0.691 17.695 4.660 1.00 95.06 142 ALA A O 1
ATOM 1052 N N . ALA A 1 143 ? 1.039 16.443 3.966 1.00 94.56 143 ALA A N 1
ATOM 1053 C CA . ALA A 1 143 ? 0.356 15.913 2.776 1.00 94.56 143 ALA A CA 1
ATOM 1054 C C . ALA A 1 143 ? -0.904 15.082 3.114 1.00 94.56 143 ALA A C 1
ATOM 1056 O O . ALA A 1 143 ? -1.737 14.807 2.248 1.00 94.56 143 ALA A O 1
ATOM 1057 N N . TYR A 1 144 ? -1.060 14.667 4.377 1.00 97.00 144 TYR A N 1
ATOM 1058 C CA . TYR A 1 144 ? -2.206 13.900 4.869 1.00 97.00 144 TYR A CA 1
ATOM 1059 C C . TYR A 1 144 ? -3.273 14.772 5.548 1.00 97.00 144 TYR A C 1
ATOM 1061 O O . TYR A 1 144 ? -4.284 14.240 6.010 1.00 97.00 144 TYR A O 1
ATOM 1069 N N . ALA A 1 145 ? -3.106 16.102 5.581 1.00 95.62 145 ALA A N 1
ATOM 1070 C CA . ALA A 1 145 ? -4.065 17.024 6.197 1.00 95.62 145 ALA A CA 1
ATOM 1071 C C . ALA A 1 145 ? -5.479 16.918 5.593 1.00 95.62 145 ALA A C 1
ATOM 1073 O O . ALA A 1 145 ? -6.467 17.113 6.300 1.00 95.62 145 ALA A O 1
ATOM 1074 N N . GLN A 1 146 ? -5.591 16.509 4.323 1.00 94.56 146 GLN A N 1
ATOM 1075 C CA . GLN A 1 146 ? -6.868 16.225 3.649 1.00 94.56 146 GLN A CA 1
ATOM 1076 C C . GLN A 1 146 ? -7.719 15.128 4.325 1.00 94.56 146 GLN A C 1
ATOM 1078 O O . GLN A 1 146 ? -8.885 14.959 3.978 1.00 94.56 146 GLN A O 1
ATOM 1083 N N . TYR A 1 147 ? -7.160 14.371 5.275 1.00 97.69 147 TYR A N 1
ATOM 1084 C CA . TYR A 1 147 ? -7.860 13.324 6.027 1.00 97.69 147 TYR A CA 1
ATOM 1085 C C . TYR A 1 147 ? -8.129 13.695 7.492 1.00 97.69 147 TYR A C 1
ATOM 1087 O O . TYR A 1 147 ? -8.541 12.833 8.270 1.00 97.69 147 TYR A O 1
ATOM 1095 N N . ALA A 1 148 ? -7.889 14.948 7.897 1.00 97.12 148 ALA A N 1
ATOM 1096 C CA . ALA A 1 148 ? -8.057 15.390 9.284 1.00 97.12 148 ALA A CA 1
ATOM 1097 C C . ALA A 1 148 ? -9.480 15.149 9.824 1.00 97.12 148 ALA A C 1
ATOM 1099 O O . ALA A 1 148 ? -9.669 14.873 11.008 1.00 97.12 148 ALA A O 1
ATOM 1100 N N . ASP A 1 149 ? -10.483 15.177 8.948 1.00 97.19 149 ASP A N 1
ATOM 1101 C CA . ASP A 1 149 ? -11.887 14.936 9.275 1.00 97.19 149 ASP A CA 1
ATOM 1102 C C . ASP A 1 149 ? -12.188 13.481 9.694 1.00 97.19 149 ASP A C 1
ATOM 1104 O O . ASP A 1 149 ? -13.193 13.226 10.359 1.00 97.19 149 ASP A O 1
ATOM 1108 N N . LEU A 1 150 ? -11.294 12.523 9.403 1.00 97.94 150 LEU A N 1
ATOM 1109 C CA . LEU A 1 150 ? -11.363 11.173 9.976 1.00 97.94 150 LEU A CA 1
ATOM 1110 C C . LEU A 1 150 ? -11.163 11.191 11.503 1.00 97.94 150 LEU A C 1
ATOM 1112 O O . LEU A 1 150 ? -11.557 10.245 12.184 1.00 97.94 150 LEU A O 1
ATOM 1116 N N . GLY A 1 151 ? -10.555 12.251 12.051 1.00 98.12 151 GLY A N 1
ATOM 1117 C CA . GLY A 1 151 ? -10.217 12.416 13.468 1.00 98.12 151 GLY A CA 1
ATOM 1118 C C . GLY A 1 151 ? -9.479 11.211 14.048 1.00 98.12 151 GLY A C 1
ATOM 1119 O O . GLY A 1 151 ? -9.839 10.701 15.111 1.00 98.12 151 GLY A O 1
ATOM 1120 N N . LEU A 1 152 ? -8.500 10.734 13.282 1.00 98.56 152 LEU A N 1
ATOM 1121 C CA . LEU A 1 152 ? -7.493 9.783 13.731 1.00 98.56 152 LEU A CA 1
ATOM 1122 C C . LEU A 1 152 ? -6.506 10.486 14.667 1.00 98.56 152 LEU A C 1
ATOM 1124 O O . LEU A 1 152 ? -6.382 11.708 14.603 1.00 98.56 152 LEU A O 1
ATOM 1128 N N . GLN A 1 153 ? -5.785 9.733 15.502 1.00 98.19 153 GLN A N 1
ATOM 1129 C CA . GLN A 1 153 ? -4.717 10.316 16.327 1.00 98.19 153 GLN A CA 1
ATOM 1130 C C . GLN A 1 153 ? -3.648 10.951 15.427 1.00 98.19 153 GLN A C 1
ATOM 1132 O O . GLN A 1 153 ? -3.229 12.082 15.651 1.00 98.19 153 GLN A O 1
ATOM 1137 N N . SER A 1 154 ? -3.241 10.234 14.379 1.00 98.06 154 SER A N 1
ATOM 1138 C CA . SER A 1 154 ? -2.357 10.756 13.342 1.00 98.06 154 SER A CA 1
ATOM 1139 C C . SER A 1 154 ? -2.451 9.926 12.070 1.00 98.06 154 SER A C 1
ATOM 1141 O O . SER A 1 154 ? -2.794 8.740 12.091 1.00 98.06 154 SER A O 1
ATOM 1143 N N . ILE A 1 155 ? -2.104 10.561 10.955 1.00 98.50 155 ILE A N 1
ATOM 1144 C CA . ILE A 1 155 ? -1.739 9.893 9.710 1.00 98.50 155 ILE A CA 1
ATOM 1145 C C . ILE A 1 155 ? -0.405 10.483 9.283 1.00 98.50 155 ILE A C 1
ATOM 1147 O O . ILE A 1 155 ? -0.273 11.703 9.195 1.00 98.50 155 ILE A O 1
ATOM 1151 N N . ARG A 1 156 ? 0.584 9.626 9.042 1.00 97.44 156 ARG A N 1
ATOM 1152 C CA . ARG A 1 156 ? 1.891 10.061 8.549 1.00 97.44 156 ARG A CA 1
ATOM 1153 C C . ARG A 1 156 ? 2.578 8.983 7.732 1.00 97.44 156 ARG A C 1
ATOM 1155 O O . ARG A 1 156 ? 2.388 7.792 7.972 1.00 97.44 156 ARG A O 1
ATOM 1162 N N . MET A 1 157 ? 3.435 9.408 6.817 1.00 97.12 157 MET A N 1
ATOM 1163 C CA . MET A 1 157 ? 4.416 8.545 6.178 1.00 97.12 157 MET A CA 1
ATOM 1164 C C . MET A 1 157 ? 5.619 8.346 7.096 1.00 97.12 157 MET A C 1
ATOM 1166 O O . MET A 1 157 ? 6.103 9.288 7.726 1.00 97.12 157 MET A O 1
ATOM 1170 N N . LEU A 1 158 ? 6.150 7.130 7.134 1.00 96.06 158 LEU A N 1
ATOM 1171 C CA . LEU A 1 158 ? 7.468 6.873 7.696 1.00 96.06 158 LEU A CA 1
ATOM 11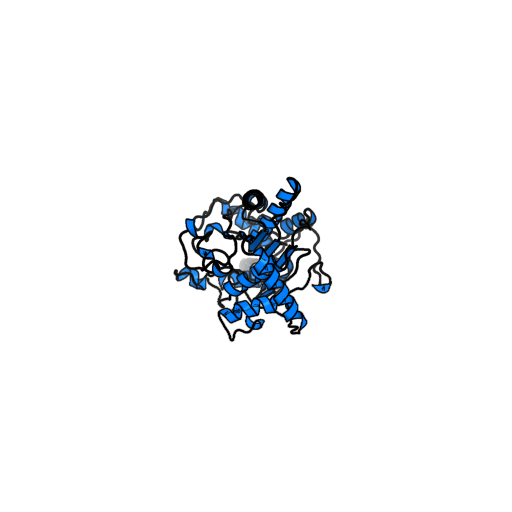72 C C . LEU A 1 158 ? 8.528 7.116 6.626 1.00 96.06 158 LEU A C 1
ATOM 1174 O O . LEU A 1 158 ? 8.444 6.586 5.518 1.00 96.06 158 LEU A O 1
ATOM 1178 N N . ARG A 1 159 ? 9.535 7.924 6.962 1.00 93.00 159 ARG A N 1
ATOM 1179 C CA . ARG A 1 159 ? 10.672 8.161 6.075 1.00 93.00 159 ARG A CA 1
ATOM 1180 C C . ARG A 1 159 ? 11.606 6.974 6.123 1.00 93.00 159 ARG A C 1
ATOM 1182 O O . ARG A 1 159 ? 12.197 6.696 7.162 1.00 93.00 159 ARG A O 1
ATOM 1189 N N . MET A 1 160 ? 11.744 6.321 4.982 1.00 91.44 160 MET A N 1
ATOM 1190 C CA . MET A 1 160 ? 12.596 5.158 4.815 1.00 91.44 160 MET A CA 1
ATOM 1191 C C . MET A 1 160 ? 13.517 5.399 3.621 1.00 91.44 160 MET A C 1
ATOM 1193 O O . MET A 1 160 ? 13.044 5.914 2.604 1.00 91.44 160 MET A O 1
ATOM 1197 N N . PRO A 1 161 ? 14.799 5.012 3.701 1.00 92.62 161 PRO A N 1
ATOM 1198 C CA . PRO A 1 161 ? 15.668 4.986 2.535 1.00 92.62 161 PRO A CA 1
ATOM 1199 C C . PRO A 1 161 ? 15.040 4.139 1.417 1.00 92.62 161 PRO A C 1
ATOM 1201 O O . PRO A 1 161 ? 14.807 2.936 1.575 1.00 92.62 161 PRO A O 1
ATOM 1204 N N . GLY A 1 162 ? 14.761 4.753 0.268 1.00 90.19 162 GLY A N 1
ATOM 1205 C CA . GLY A 1 162 ? 14.126 4.101 -0.878 1.00 90.19 162 GLY A CA 1
ATOM 1206 C C . GLY A 1 162 ? 15.062 3.152 -1.624 1.00 90.19 162 GLY A C 1
ATOM 1207 O O . GLY A 1 162 ? 14.601 2.369 -2.455 1.00 90.19 162 GLY A O 1
ATOM 1208 N N . ARG A 1 163 ? 16.364 3.205 -1.319 1.00 92.75 163 ARG A N 1
ATOM 1209 C CA . ARG A 1 163 ? 17.433 2.383 -1.909 1.00 92.75 163 ARG A CA 1
ATOM 1210 C C . ARG A 1 163 ? 18.176 1.533 -0.877 1.00 92.75 163 ARG A C 1
ATOM 1212 O O . ARG A 1 163 ? 19.375 1.292 -1.001 1.00 92.75 163 ARG A O 1
ATOM 1219 N N . ALA A 1 164 ? 17.459 1.097 0.153 1.00 94.12 164 ALA A N 1
ATOM 1220 C CA . ALA A 1 164 ? 17.955 0.150 1.142 1.00 94.12 164 ALA A CA 1
ATOM 1221 C C . ALA A 1 164 ? 17.247 -1.211 1.030 1.00 94.12 164 ALA A C 1
ATOM 1223 O O . ALA A 1 164 ? 16.080 -1.281 0.611 1.00 94.12 164 ALA A O 1
ATOM 1224 N N . PRO A 1 165 ? 17.918 -2.306 1.426 1.00 96.31 165 PRO A N 1
ATOM 1225 C CA . PRO A 1 165 ? 17.307 -3.627 1.465 1.00 96.31 165 PRO A CA 1
ATOM 1226 C C . PRO A 1 165 ? 16.187 -3.684 2.515 1.00 96.31 165 PRO A C 1
ATOM 1228 O O . PRO A 1 165 ? 16.190 -2.932 3.495 1.00 96.31 165 PRO A O 1
ATOM 1231 N N . SER A 1 166 ? 15.216 -4.581 2.324 1.00 98.06 166 SER A N 1
ATOM 1232 C CA . SER A 1 166 ? 14.050 -4.688 3.218 1.00 98.06 166 SER A CA 1
ATOM 1233 C C . SER A 1 166 ? 14.413 -5.090 4.645 1.00 98.06 166 SER A C 1
ATOM 1235 O O . SER A 1 166 ? 13.692 -4.741 5.571 1.00 98.06 166 SER A O 1
ATOM 1237 N N . GLU A 1 167 ? 15.540 -5.772 4.855 1.00 97.31 167 GLU A N 1
ATOM 1238 C CA . GLU A 1 167 ? 16.046 -6.079 6.197 1.00 97.31 167 GLU A CA 1
ATOM 1239 C C . GLU A 1 167 ? 16.417 -4.809 6.975 1.00 97.31 167 GLU A C 1
ATOM 1241 O O . GLU A 1 167 ? 15.941 -4.609 8.094 1.00 97.31 167 GLU A O 1
ATOM 1246 N N . ALA A 1 168 ? 17.192 -3.911 6.360 1.00 97.12 168 ALA A N 1
ATOM 1247 C CA . ALA A 1 168 ? 17.595 -2.652 6.982 1.00 97.12 168 ALA A CA 1
ATOM 1248 C C . ALA A 1 168 ? 16.384 -1.739 7.236 1.00 97.12 168 ALA A C 1
ATOM 1250 O O . ALA A 1 168 ? 16.213 -1.221 8.343 1.00 97.12 168 ALA A O 1
ATOM 1251 N N . ASN A 1 169 ? 15.500 -1.597 6.241 1.00 97.88 169 ASN A N 1
ATOM 1252 C CA . ASN A 1 169 ? 14.264 -0.832 6.407 1.00 97.88 169 ASN A CA 1
ATOM 1253 C C . ASN A 1 169 ? 13.332 -1.473 7.443 1.00 97.88 169 ASN A C 1
ATOM 1255 O O . ASN A 1 169 ? 12.730 -0.763 8.243 1.00 97.88 169 ASN A O 1
ATOM 1259 N N . GLY A 1 170 ? 13.248 -2.801 7.491 1.00 98.25 170 GLY A N 1
ATOM 1260 C CA . GLY A 1 170 ? 12.470 -3.524 8.491 1.00 98.25 170 GLY A CA 1
ATOM 1261 C C . GLY A 1 170 ? 12.957 -3.254 9.913 1.00 98.25 170 GLY A C 1
ATOM 1262 O O . GLY A 1 170 ? 12.143 -2.994 10.796 1.00 98.25 170 GLY A O 1
ATOM 1263 N N . ALA A 1 171 ? 14.272 -3.229 10.143 1.00 97.88 171 ALA A N 1
ATOM 1264 C CA . ALA A 1 171 ? 14.838 -2.901 11.452 1.00 97.88 171 ALA A CA 1
ATOM 1265 C C . ALA A 1 171 ? 14.501 -1.463 11.892 1.00 97.88 171 ALA A C 1
ATOM 1267 O O . ALA A 1 171 ? 14.058 -1.245 13.023 1.00 97.88 171 ALA A O 1
ATOM 1268 N N . ALA A 1 172 ? 14.648 -0.486 10.992 1.00 97.50 172 ALA A N 1
ATOM 1269 C CA . ALA A 1 172 ? 14.288 0.905 11.268 1.00 97.50 172 ALA A CA 1
ATOM 1270 C C . ALA A 1 172 ? 12.773 1.077 11.501 1.00 97.50 172 ALA A C 1
ATOM 1272 O O . ALA A 1 172 ? 12.355 1.760 12.438 1.00 97.50 172 ALA A O 1
ATOM 1273 N N . LEU A 1 173 ? 11.938 0.386 10.723 1.00 98.44 173 LEU A N 1
ATOM 1274 C CA . LEU A 1 173 ? 10.488 0.382 10.895 1.00 98.44 173 LEU A CA 1
ATOM 1275 C C . LEU A 1 173 ? 10.059 -0.298 12.207 1.00 98.44 173 LEU A C 1
ATOM 1277 O O . LEU A 1 173 ? 9.159 0.192 12.884 1.00 98.44 173 LEU A O 1
ATOM 1281 N N . ALA A 1 174 ? 10.724 -1.376 12.624 1.00 98.50 174 ALA A N 1
ATOM 1282 C CA . ALA A 1 174 ? 10.484 -2.012 13.918 1.00 98.50 174 ALA A CA 1
ATOM 1283 C C . ALA A 1 174 ? 10.765 -1.050 15.086 1.00 98.50 174 ALA A C 1
ATOM 1285 O O . ALA A 1 174 ? 10.005 -1.016 16.055 1.00 98.50 174 ALA A O 1
ATOM 1286 N N . ALA A 1 175 ? 11.825 -0.239 14.998 1.00 98.06 175 ALA A N 1
ATOM 1287 C CA . ALA A 1 175 ? 12.101 0.802 15.987 1.00 98.06 175 ALA A CA 1
ATOM 1288 C C . ALA A 1 175 ? 10.991 1.869 16.010 1.00 98.06 175 ALA A C 1
ATOM 1290 O O . ALA A 1 175 ? 10.446 2.152 17.077 1.00 98.06 175 ALA A O 1
ATOM 1291 N N . ALA A 1 176 ? 10.581 2.370 14.839 1.00 98.06 176 ALA A N 1
ATOM 1292 C CA . ALA A 1 176 ? 9.497 3.347 14.721 1.00 98.06 176 ALA A CA 1
ATOM 1293 C C . ALA A 1 176 ? 8.151 2.817 15.257 1.00 98.06 176 ALA A C 1
ATOM 1295 O O . ALA A 1 176 ? 7.377 3.565 15.853 1.00 98.06 176 ALA A O 1
ATOM 1296 N N . LEU A 1 177 ? 7.873 1.521 15.084 1.00 98.31 177 LEU A N 1
ATOM 1297 C CA . LEU A 1 177 ? 6.686 0.861 15.631 1.00 98.31 177 LEU A CA 1
ATOM 1298 C C . LEU A 1 177 ? 6.707 0.785 17.159 1.00 98.31 177 LEU A C 1
ATOM 1300 O O . LEU A 1 177 ? 5.679 1.030 17.790 1.00 98.31 177 LEU A O 1
ATOM 1304 N N . ARG A 1 178 ? 7.860 0.470 17.765 1.00 98.06 178 ARG A N 1
ATOM 1305 C CA . ARG A 1 178 ? 8.012 0.484 19.231 1.00 98.06 178 ARG A CA 1
ATOM 1306 C C . ARG A 1 178 ? 7.825 1.889 19.793 1.00 98.06 178 ARG A C 1
ATOM 1308 O O . ARG A 1 178 ? 7.125 2.044 20.786 1.00 98.06 178 ARG A O 1
ATOM 1315 N N . GLU A 1 179 ? 8.403 2.893 19.141 1.00 97.31 179 GLU A N 1
ATOM 1316 C CA . GLU A 1 179 ? 8.253 4.297 19.527 1.00 97.31 179 GLU A CA 1
ATOM 1317 C C . GLU A 1 179 ? 6.789 4.749 19.443 1.00 97.31 179 GLU A C 1
ATOM 1319 O O . GLU A 1 179 ? 6.239 5.250 20.421 1.00 97.31 179 GLU A O 1
ATOM 1324 N N . ALA A 1 180 ? 6.116 4.490 18.317 1.00 97.50 180 ALA A N 1
ATOM 1325 C CA . ALA A 1 180 ? 4.700 4.814 18.157 1.00 97.50 180 ALA A CA 1
ATOM 1326 C C . ALA A 1 180 ? 3.822 4.091 19.194 1.00 97.50 180 ALA A C 1
ATOM 1328 O O . ALA A 1 180 ? 2.874 4.670 19.720 1.00 97.50 180 ALA A O 1
ATOM 1329 N N . ALA A 1 181 ? 4.146 2.837 19.522 1.00 97.56 181 ALA A N 1
ATOM 1330 C CA . ALA A 1 181 ? 3.423 2.073 20.533 1.00 97.56 181 ALA A CA 1
ATOM 1331 C C . ALA A 1 181 ? 3.687 2.568 21.968 1.00 97.56 181 ALA A C 1
ATOM 1333 O O . ALA A 1 181 ? 2.849 2.355 22.846 1.00 97.56 181 ALA A O 1
ATOM 1334 N N . ALA A 1 182 ? 4.809 3.238 22.228 1.00 97.75 182 ALA A N 1
ATOM 1335 C CA . ALA A 1 182 ? 5.115 3.797 23.543 1.00 97.75 182 ALA A CA 1
ATOM 1336 C C . ALA A 1 182 ? 4.287 5.052 23.869 1.00 97.75 182 ALA A C 1
ATOM 1338 O O . ALA A 1 182 ? 4.182 5.414 25.036 1.00 97.75 182 ALA A O 1
ATOM 1339 N N . HIS A 1 183 ? 3.670 5.695 22.873 1.00 97.00 183 HIS A N 1
ATOM 1340 C CA . HIS A 1 183 ? 2.877 6.902 23.088 1.00 97.00 183 HIS A CA 1
ATOM 1341 C C . HIS A 1 183 ? 1.502 6.574 23.716 1.00 97.00 183 HIS A C 1
ATOM 1343 O O . HIS A 1 183 ? 0.799 5.660 23.269 1.00 97.00 183 HIS A O 1
ATOM 1349 N N . ASP A 1 184 ? 1.116 7.292 24.776 1.00 96.06 184 ASP A N 1
ATOM 1350 C CA . ASP A 1 184 ? -0.052 6.958 25.618 1.00 96.06 184 ASP A CA 1
ATOM 1351 C C . ASP A 1 184 ? -1.411 7.233 24.950 1.00 96.06 184 ASP A C 1
ATOM 1353 O O . ASP A 1 184 ? -2.402 6.524 25.175 1.00 96.06 184 ASP A O 1
ATOM 1357 N N . ASP A 1 185 ? -1.469 8.248 24.093 1.00 96.62 185 ASP A N 1
ATOM 1358 C CA . ASP A 1 185 ? -2.646 8.598 23.290 1.00 96.62 185 ASP A CA 1
ATOM 1359 C C . ASP A 1 185 ? -2.925 7.571 22.170 1.00 96.62 185 ASP A C 1
ATOM 1361 O O . ASP A 1 185 ? -4.075 7.418 21.754 1.00 96.62 185 ASP A O 1
ATOM 1365 N N . VAL A 1 186 ? -1.924 6.785 21.759 1.00 98.19 186 VAL A N 1
ATOM 1366 C CA . VAL A 1 186 ? -2.050 5.701 20.782 1.00 98.19 186 VAL A CA 1
ATOM 1367 C C . VAL A 1 186 ? -2.475 4.410 21.483 1.00 98.19 186 VAL A C 1
ATOM 1369 O O . VAL A 1 186 ? -1.800 3.907 22.380 1.00 98.19 186 VAL A O 1
ATOM 1372 N N . ALA A 1 187 ? -3.591 3.833 21.042 1.00 98.12 187 ALA A N 1
ATOM 1373 C CA . ALA A 1 187 ? -4.053 2.490 21.405 1.00 98.12 187 ALA A CA 1
ATOM 1374 C C . ALA A 1 187 ? -3.941 1.499 20.239 1.00 98.12 187 ALA A C 1
ATOM 1376 O O . ALA A 1 187 ? -3.835 0.296 20.471 1.00 98.12 187 ALA A O 1
ATOM 1377 N N . HIS A 1 188 ? -3.957 1.998 19.002 1.00 98.50 188 HIS A N 1
ATOM 1378 C CA . HIS A 1 188 ? -3.920 1.180 17.796 1.00 98.50 188 HIS A CA 1
ATOM 1379 C C . HIS A 1 188 ? -3.007 1.800 16.739 1.00 98.50 188 HIS A C 1
ATOM 1381 O O . HIS A 1 188 ? -2.978 3.015 16.560 1.00 98.50 188 HIS A O 1
ATOM 1387 N N . ILE A 1 189 ? -2.299 0.952 16.008 1.00 98.75 189 ILE A N 1
ATOM 1388 C CA . ILE A 1 189 ? -1.412 1.297 14.906 1.00 98.75 189 ILE A CA 1
ATOM 1389 C C . ILE A 1 189 ? -1.845 0.462 13.707 1.00 98.75 189 ILE A C 1
AT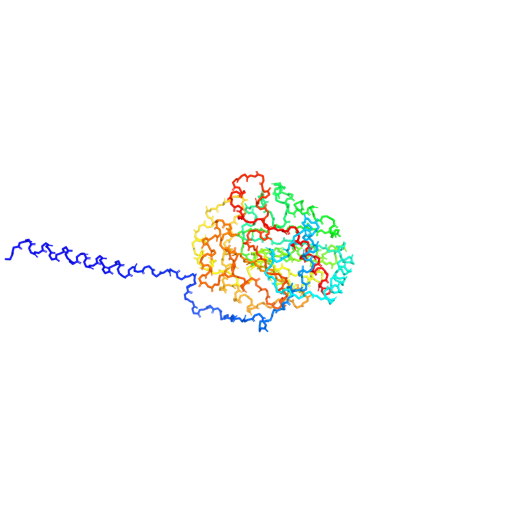OM 1391 O O . ILE A 1 189 ? -1.862 -0.772 13.763 1.00 98.75 189 ILE A O 1
ATOM 1395 N N . VAL A 1 190 ? -2.179 1.151 12.620 1.00 98.81 190 VAL A N 1
ATOM 1396 C CA . VAL A 1 190 ? -2.453 0.548 11.315 1.00 98.81 190 VAL A CA 1
ATOM 1397 C C . VAL A 1 190 ? -1.294 0.879 10.385 1.00 98.81 190 VAL A C 1
ATOM 1399 O O . VAL A 1 190 ? -1.027 2.048 10.108 1.00 98.81 190 VAL A O 1
ATOM 1402 N N . LEU A 1 191 ? -0.615 -0.154 9.895 1.00 98.75 191 LEU A N 1
ATOM 1403 C CA . LEU A 1 191 ? 0.404 -0.030 8.859 1.00 98.75 191 LEU A CA 1
ATOM 1404 C C . LEU A 1 191 ? -0.254 -0.084 7.481 1.00 98.75 191 LEU A C 1
ATOM 1406 O O . LEU A 1 191 ? -1.017 -1.007 7.195 1.00 98.75 191 LEU A O 1
ATOM 1410 N N . VAL A 1 192 ? 0.083 0.862 6.609 1.00 98.88 192 VAL A N 1
ATOM 1411 C CA . VAL A 1 192 ? -0.299 0.837 5.191 1.00 98.88 192 VAL A CA 1
ATOM 1412 C C . VAL A 1 192 ? 0.974 0.770 4.357 1.00 98.88 192 VAL A C 1
ATOM 1414 O O . VAL A 1 192 ? 1.638 1.780 4.138 1.00 98.88 192 VAL A O 1
ATOM 1417 N N . GLY A 1 193 ? 1.344 -0.433 3.925 1.00 98.69 193 GLY A N 1
ATOM 1418 C CA . GLY A 1 193 ? 2.528 -0.664 3.105 1.00 98.69 193 GLY A CA 1
ATOM 1419 C C . GLY A 1 193 ? 2.203 -0.548 1.622 1.00 98.69 193 GLY A C 1
ATOM 1420 O O . GLY A 1 193 ? 1.413 -1.334 1.104 1.00 98.69 193 GLY A O 1
ATOM 1421 N N . TYR A 1 194 ? 2.847 0.382 0.923 1.00 98.75 194 TYR A N 1
ATOM 1422 C CA . TYR A 1 194 ? 2.729 0.524 -0.528 1.00 98.75 194 TYR A CA 1
ATOM 1423 C C . TYR A 1 194 ? 3.961 -0.059 -1.228 1.00 98.75 194 TYR A C 1
ATOM 1425 O O . TYR A 1 194 ? 5.093 0.259 -0.859 1.00 98.75 194 TYR A O 1
ATOM 1433 N N . SER A 1 195 ? 3.762 -0.901 -2.248 1.00 98.50 195 SER A N 1
ATOM 1434 C CA . SER A 1 195 ? 4.866 -1.476 -3.033 1.00 98.50 195 SER A CA 1
ATOM 1435 C C . SER A 1 195 ? 5.898 -2.198 -2.137 1.00 98.50 195 SER A C 1
ATOM 1437 O O . SER A 1 195 ? 5.512 -3.044 -1.319 1.00 98.50 195 SER A O 1
ATOM 1439 N N . LYS A 1 196 ? 7.197 -1.869 -2.233 1.00 98.50 196 LYS A N 1
ATOM 1440 C CA . LYS A 1 196 ? 8.264 -2.378 -1.338 1.00 98.50 196 LYS A CA 1
ATOM 1441 C C . LYS A 1 196 ? 7.983 -2.144 0.153 1.00 98.50 196 LYS A C 1
ATOM 1443 O O . LYS A 1 196 ? 8.397 -2.956 0.974 1.00 98.50 196 LYS A O 1
ATOM 1448 N N . GLY A 1 197 ? 7.226 -1.107 0.512 1.00 98.50 197 GLY A N 1
ATOM 1449 C CA . GLY A 1 197 ? 6.863 -0.820 1.899 1.00 98.50 197 GLY A CA 1
ATOM 1450 C C . GLY A 1 197 ? 6.077 -1.950 2.567 1.00 98.50 197 GLY A C 1
ATOM 1451 O O . GLY A 1 197 ? 6.139 -2.112 3.783 1.00 98.50 197 GLY A O 1
ATOM 1452 N N . THR A 1 198 ? 5.389 -2.794 1.784 1.00 98.62 198 THR A N 1
ATOM 1453 C CA . THR A 1 198 ? 4.802 -4.040 2.306 1.00 98.62 198 THR A CA 1
ATOM 1454 C C . THR A 1 198 ? 5.883 -5.033 2.741 1.00 98.62 198 THR A C 1
ATOM 1456 O O . THR A 1 198 ? 5.777 -5.616 3.818 1.00 98.62 198 THR A O 1
ATOM 1459 N N . SER A 1 199 ? 6.921 -5.239 1.928 1.00 98.44 199 SER A N 1
ATOM 1460 C CA . SER A 1 199 ? 8.037 -6.130 2.263 1.00 98.44 199 SER A CA 1
ATOM 1461 C C . SER A 1 199 ? 8.789 -5.608 3.488 1.00 98.44 199 SER A C 1
ATOM 1463 O O . SER A 1 199 ? 9.066 -6.377 4.404 1.00 98.44 199 SER A O 1
ATOM 1465 N N . ASP A 1 200 ? 9.041 -4.298 3.551 1.00 98.62 200 ASP A N 1
ATOM 1466 C CA . ASP A 1 200 ? 9.687 -3.645 4.696 1.00 98.62 200 ASP A CA 1
ATOM 1467 C C . ASP A 1 200 ? 8.868 -3.847 5.985 1.00 98.62 200 ASP A C 1
ATOM 1469 O O . ASP A 1 200 ? 9.421 -4.205 7.026 1.00 98.62 200 ASP A O 1
ATOM 1473 N N . ALA A 1 201 ? 7.537 -3.712 5.911 1.00 98.56 201 ALA A N 1
ATOM 1474 C CA . ALA A 1 201 ? 6.638 -3.986 7.032 1.00 98.56 201 ALA A CA 1
ATOM 1475 C C . ALA A 1 201 ? 6.684 -5.448 7.494 1.00 98.56 201 ALA A C 1
ATOM 1477 O O . ALA A 1 201 ? 6.723 -5.703 8.696 1.00 98.56 201 ALA A O 1
ATOM 1478 N N . LEU A 1 202 ? 6.736 -6.412 6.572 1.00 98.44 202 LEU A N 1
ATOM 1479 C CA . LEU A 1 202 ? 6.886 -7.824 6.931 1.00 98.44 202 LEU A CA 1
ATOM 1480 C C . LEU A 1 202 ? 8.215 -8.088 7.656 1.00 98.44 202 LEU A C 1
ATOM 1482 O O . LEU A 1 202 ? 8.218 -8.760 8.688 1.00 98.44 202 LEU A O 1
ATOM 1486 N N . HIS A 1 203 ? 9.322 -7.514 7.174 1.00 98.50 203 HIS A N 1
ATOM 1487 C CA . HIS A 1 203 ? 10.616 -7.607 7.856 1.00 98.50 203 HIS A CA 1
ATOM 1488 C C . HIS A 1 203 ? 10.582 -6.962 9.248 1.00 98.50 203 HIS A C 1
ATOM 1490 O O . HIS A 1 203 ? 11.124 -7.531 10.194 1.00 98.50 203 HIS A O 1
ATOM 1496 N N . ALA A 1 204 ? 9.900 -5.825 9.405 1.00 98.56 204 ALA A N 1
ATOM 1497 C CA . ALA A 1 204 ? 9.732 -5.183 10.706 1.00 98.56 204 ALA A CA 1
ATOM 1498 C C . ALA A 1 204 ? 8.966 -6.063 11.700 1.00 98.56 204 ALA A C 1
ATOM 1500 O O . ALA A 1 204 ? 9.397 -6.222 12.840 1.00 98.56 204 ALA A O 1
ATOM 1501 N N . LEU A 1 205 ? 7.856 -6.670 11.270 1.00 98.06 205 LEU A N 1
ATOM 1502 C CA . LEU A 1 205 ? 7.070 -7.573 12.113 1.00 98.06 205 LEU A CA 1
ATOM 1503 C C . LEU A 1 205 ? 7.883 -8.803 12.535 1.00 98.06 205 LEU A C 1
ATOM 1505 O O . LEU A 1 205 ? 7.857 -9.170 13.706 1.00 98.06 205 LEU A O 1
ATOM 1509 N N . ALA A 1 206 ? 8.660 -9.392 11.622 1.00 97.38 206 ALA A N 1
ATOM 1510 C CA . ALA A 1 206 ? 9.554 -10.502 11.951 1.00 97.38 206 ALA A CA 1
ATOM 1511 C C . ALA A 1 206 ? 10.658 -10.091 12.945 1.00 97.38 206 ALA A C 1
ATOM 1513 O O . ALA A 1 206 ? 10.941 -10.824 13.891 1.00 97.38 206 ALA A O 1
ATOM 1514 N N . ALA A 1 207 ? 11.248 -8.903 12.775 1.00 97.25 207 ALA A N 1
ATOM 1515 C CA . ALA A 1 207 ? 12.252 -8.371 13.697 1.00 97.25 207 ALA A CA 1
ATOM 1516 C C . ALA A 1 207 ? 11.674 -8.076 15.095 1.00 97.25 207 ALA A C 1
ATOM 1518 O O . ALA A 1 207 ? 12.360 -8.246 16.105 1.00 97.25 207 ALA A O 1
ATOM 1519 N N . LEU A 1 208 ? 10.412 -7.645 15.174 1.00 97.44 208 LEU A N 1
ATOM 1520 C CA . LEU A 1 208 ? 9.698 -7.463 16.439 1.00 97.44 208 LEU A CA 1
ATOM 1521 C C . LEU A 1 208 ? 9.421 -8.804 17.125 1.00 97.44 208 LEU A C 1
ATOM 1523 O O . LEU A 1 208 ? 9.747 -8.946 18.302 1.00 97.44 208 LEU A O 1
ATOM 1527 N N . GLU A 1 209 ? 8.900 -9.794 16.393 1.00 95.75 209 GLU A N 1
ATOM 1528 C CA . GLU A 1 209 ? 8.670 -11.156 16.902 1.00 95.75 209 GLU A CA 1
ATOM 1529 C C . GLU A 1 209 ? 9.959 -11.775 17.455 1.00 95.75 209 GLU A C 1
ATOM 1531 O O . GLU A 1 209 ? 9.990 -12.220 18.602 1.00 95.75 209 GLU A O 1
ATOM 1536 N N . ALA A 1 210 ? 11.054 -11.721 16.690 1.00 94.75 210 ALA A N 1
ATOM 1537 C CA . ALA A 1 210 ? 12.358 -12.215 17.131 1.00 94.75 210 ALA A CA 1
ATOM 1538 C C . ALA A 1 210 ? 12.898 -11.458 18.361 1.00 94.75 210 ALA A C 1
ATOM 1540 O O . ALA A 1 210 ? 13.630 -12.022 19.172 1.00 94.75 210 ALA A O 1
ATOM 1541 N N . GLY A 1 211 ? 12.531 -10.182 18.506 1.00 93.50 211 GLY A N 1
ATOM 1542 C CA . GLY A 1 211 ? 12.957 -9.295 19.586 1.00 93.50 211 GLY A CA 1
ATOM 1543 C C . GLY A 1 211 ? 12.043 -9.268 20.814 1.00 93.50 211 GLY A C 1
ATOM 1544 O O . GLY A 1 211 ? 12.146 -8.318 21.589 1.00 93.50 211 GLY A O 1
ATOM 1545 N N . GLY A 1 212 ? 11.146 -10.246 20.987 1.00 91.62 212 GLY A N 1
ATOM 1546 C CA . GLY A 1 212 ? 10.279 -10.360 22.171 1.00 91.62 212 GLY A CA 1
ATOM 1547 C C . GLY A 1 212 ? 8.783 -10.141 21.923 1.00 91.62 212 GLY A C 1
ATOM 1548 O O . GLY A 1 212 ? 8.026 -10.060 22.888 1.00 91.62 212 GLY A O 1
ATOM 1549 N N . GLY A 1 213 ? 8.357 -10.068 20.660 1.00 94.56 213 GLY A N 1
ATOM 1550 C CA . GLY A 1 213 ? 6.954 -9.989 20.252 1.00 94.56 213 GLY A CA 1
ATOM 1551 C C . GLY A 1 213 ? 6.569 -8.647 19.628 1.00 94.56 213 GLY A C 1
ATOM 1552 O O . GLY A 1 213 ? 7.148 -7.596 19.925 1.00 94.56 213 GLY A O 1
ATOM 1553 N N . VAL A 1 214 ? 5.557 -8.668 18.758 1.00 96.81 214 VAL A N 1
ATOM 1554 C CA . VAL A 1 214 ? 4.958 -7.434 18.226 1.00 96.81 214 VAL A CA 1
ATOM 1555 C C . VAL A 1 214 ? 4.194 -6.685 19.333 1.00 96.81 214 VAL A C 1
ATOM 1557 O O . VAL A 1 214 ? 3.392 -7.304 20.036 1.00 96.81 214 VAL A O 1
ATOM 1560 N N . PRO A 1 215 ? 4.374 -5.354 19.494 1.00 96.75 215 PRO A N 1
ATOM 1561 C CA . PRO A 1 215 ? 3.574 -4.575 20.434 1.00 96.75 215 PRO A CA 1
ATOM 1562 C C . PRO A 1 215 ? 2.076 -4.751 20.164 1.00 96.75 215 PRO A C 1
ATOM 1564 O O . PRO A 1 215 ? 1.639 -4.601 19.028 1.00 96.75 215 PRO A O 1
ATOM 1567 N N . GLN A 1 216 ? 1.276 -4.986 21.209 1.00 95.44 216 GLN A N 1
ATOM 1568 C CA . GLN A 1 216 ? -0.174 -5.227 21.080 1.00 95.44 216 GLN A CA 1
ATOM 1569 C C . GLN A 1 216 ? -0.937 -4.091 20.385 1.00 95.44 216 GLN A C 1
ATOM 1571 O O . GLN A 1 216 ? -2.004 -4.315 19.825 1.00 95.44 216 GLN A O 1
ATOM 1576 N N . LYS A 1 217 ? -0.393 -2.870 20.420 1.00 97.62 217 LYS A N 1
ATOM 1577 C CA . LYS A 1 217 ? -0.970 -1.718 19.726 1.00 97.62 217 LYS A CA 1
ATOM 1578 C C . LYS A 1 217 ? -0.822 -1.814 18.204 1.00 97.62 217 LYS A C 1
ATOM 1580 O O . LYS A 1 217 ? -1.521 -1.092 17.514 1.00 97.62 217 LYS A O 1
ATOM 1585 N N . VAL A 1 218 ? 0.058 -2.653 17.652 1.00 98.19 218 VAL A N 1
ATOM 1586 C CA . VAL A 1 218 ? 0.136 -2.887 16.201 1.00 98.19 218 VAL A CA 1
ATOM 1587 C C . VAL A 1 218 ? -0.966 -3.860 15.808 1.00 98.19 218 VAL A C 1
ATOM 1589 O O . VAL A 1 218 ? -0.855 -5.059 16.042 1.00 98.19 218 VAL A O 1
ATOM 1592 N N . SER A 1 219 ? -2.039 -3.329 15.226 1.00 97.94 219 SER A N 1
ATOM 1593 C CA . SER A 1 219 ? -3.297 -4.066 15.070 1.00 97.94 219 SER A CA 1
ATOM 1594 C C . SER A 1 219 ? -3.527 -4.599 13.658 1.00 97.94 219 SER A C 1
ATOM 1596 O O . SER A 1 219 ? -4.236 -5.592 13.479 1.00 97.94 219 SER A O 1
ATOM 1598 N N . ALA A 1 220 ? -2.983 -3.930 12.635 1.00 98.56 220 ALA A N 1
ATOM 1599 C CA . ALA A 1 220 ? -3.220 -4.313 11.247 1.00 98.56 220 ALA A CA 1
ATOM 1600 C C . ALA A 1 220 ? -2.084 -3.920 10.295 1.00 98.56 220 ALA A C 1
ATOM 1602 O O . ALA A 1 220 ? -1.444 -2.881 10.465 1.00 98.56 220 ALA A O 1
ATOM 1603 N N . LEU A 1 221 ? -1.912 -4.725 9.243 1.00 98.81 221 LEU A N 1
ATOM 1604 C CA . LEU A 1 221 ? -1.124 -4.408 8.054 1.00 98.81 221 LEU A CA 1
ATOM 1605 C C . LEU A 1 221 ? -2.020 -4.475 6.812 1.00 98.81 221 LEU A C 1
ATOM 1607 O O . LEU A 1 221 ? -2.550 -5.531 6.464 1.00 98.81 221 LEU A O 1
ATOM 1611 N N . VAL A 1 222 ? -2.146 -3.350 6.115 1.00 98.88 222 VAL A N 1
ATOM 1612 C CA . VAL A 1 222 ? -2.769 -3.261 4.795 1.00 98.88 222 VAL A CA 1
ATOM 1613 C C . VAL A 1 222 ? -1.666 -3.158 3.747 1.00 98.88 222 VAL A C 1
ATOM 1615 O O . VAL A 1 222 ? -0.917 -2.184 3.719 1.00 98.88 222 VAL A O 1
ATOM 1618 N N . SER A 1 223 ? -1.571 -4.155 2.874 1.00 98.81 223 SER A N 1
ATOM 1619 C CA . SER A 1 223 ? -0.740 -4.090 1.676 1.00 98.81 223 SER A CA 1
ATOM 1620 C C . SER A 1 223 ? -1.518 -3.457 0.527 1.00 98.81 223 SER A C 1
ATOM 1622 O O . SER A 1 223 ? -2.626 -3.901 0.223 1.00 98.81 223 SER A O 1
ATOM 1624 N N . VAL A 1 224 ? -0.940 -2.448 -0.126 1.00 98.88 224 VAL A N 1
ATOM 1625 C CA . VAL A 1 224 ? -1.478 -1.850 -1.354 1.00 98.88 224 VAL A CA 1
ATOM 1626 C C . VAL A 1 224 ? -0.452 -1.988 -2.467 1.00 98.88 224 VAL A C 1
ATOM 1628 O O . VAL A 1 224 ? 0.641 -1.429 -2.372 1.00 98.88 224 VAL A O 1
ATOM 1631 N N . ALA A 1 225 ? -0.802 -2.749 -3.509 1.00 98.56 225 ALA A N 1
ATOM 1632 C CA . ALA A 1 225 ? 0.106 -3.088 -4.608 1.00 98.56 225 ALA A CA 1
ATOM 1633 C C . ALA A 1 225 ? 1.474 -3.593 -4.097 1.00 98.56 225 ALA A C 1
ATOM 1635 O O . ALA A 1 225 ? 2.528 -3.234 -4.616 1.00 98.56 225 ALA A O 1
ATOM 1636 N N . GLY A 1 226 ? 1.470 -4.357 -3.001 1.00 98.56 226 GLY A N 1
ATOM 1637 C CA . GLY A 1 226 ? 2.686 -4.688 -2.267 1.00 98.56 226 GLY A CA 1
ATOM 1638 C C . GLY A 1 226 ? 3.574 -5.698 -2.976 1.00 98.56 226 GLY A C 1
ATOM 1639 O O . GLY A 1 226 ? 3.094 -6.622 -3.623 1.00 98.56 226 GLY A O 1
ATOM 1640 N N . ALA A 1 227 ? 4.884 -5.592 -2.769 1.00 98.25 227 ALA A N 1
ATOM 1641 C CA . ALA A 1 227 ? 5.842 -6.603 -3.205 1.00 98.25 227 ALA A CA 1
ATOM 1642 C C . ALA A 1 227 ? 5.900 -7.783 -2.220 1.00 98.25 227 ALA A C 1
ATOM 1644 O O . ALA A 1 227 ? 6.897 -8.001 -1.529 1.00 98.25 227 ALA A O 1
ATOM 1645 N N . VAL A 1 228 ? 4.805 -8.540 -2.121 1.00 97.81 228 VAL A N 1
ATOM 1646 C CA . VAL A 1 228 ? 4.697 -9.652 -1.166 1.00 97.81 228 VAL A CA 1
ATOM 1647 C C . VAL A 1 228 ? 5.565 -10.825 -1.613 1.00 97.81 228 VAL A C 1
ATOM 1649 O O . VAL A 1 228 ? 6.556 -11.134 -0.949 1.00 97.81 228 VAL A O 1
ATOM 1652 N N . MET A 1 229 ? 5.225 -11.421 -2.759 1.00 96.50 229 MET A N 1
ATOM 1653 C CA . MET A 1 229 ? 5.975 -12.504 -3.405 1.00 96.50 229 MET A CA 1
ATOM 1654 C C . MET A 1 229 ? 7.072 -11.985 -4.340 1.00 96.50 229 MET A C 1
ATOM 1656 O O . MET A 1 229 ? 7.700 -12.783 -5.027 1.00 96.50 229 MET A O 1
ATOM 1660 N N . GLY A 1 230 ? 7.323 -10.673 -4.357 1.00 96.88 230 GLY A N 1
ATOM 1661 C CA . GLY A 1 230 ? 8.279 -10.031 -5.259 1.00 96.88 230 GLY A CA 1
ATOM 1662 C C . GLY A 1 230 ? 7.740 -9.892 -6.682 1.00 96.88 230 GLY A C 1
ATOM 1663 O O . GLY A 1 230 ? 6.593 -10.225 -6.956 1.00 96.88 230 GLY A O 1
ATOM 1664 N N . THR A 1 231 ? 8.568 -9.392 -7.596 1.00 97.50 231 THR A N 1
ATOM 1665 C CA . THR A 1 231 ? 8.196 -9.183 -9.000 1.00 97.50 231 THR A CA 1
ATOM 1666 C C . THR A 1 231 ? 9.232 -9.778 -9.953 1.00 97.50 231 THR A C 1
ATOM 1668 O O . THR A 1 231 ? 10.426 -9.540 -9.765 1.00 97.50 231 THR A O 1
ATOM 1671 N N . PRO A 1 232 ? 8.807 -10.469 -11.031 1.00 95.69 232 PRO A N 1
ATOM 1672 C CA . PRO A 1 232 ? 9.710 -10.934 -12.086 1.00 95.69 232 PRO A CA 1
ATOM 1673 C C . PRO A 1 232 ? 10.580 -9.832 -12.707 1.00 95.69 232 PRO A C 1
ATOM 1675 O O . PRO A 1 232 ? 11.641 -10.109 -13.258 1.00 95.69 232 PRO A O 1
ATOM 1678 N N . LEU A 1 233 ? 10.139 -8.571 -12.641 1.00 96.75 233 LEU A N 1
ATOM 1679 C CA . LEU A 1 233 ? 10.931 -7.435 -13.112 1.00 96.75 233 LEU A CA 1
ATOM 1680 C C . LEU A 1 233 ? 12.198 -7.246 -12.273 1.00 96.75 233 LEU A C 1
ATOM 1682 O O . LEU A 1 233 ? 13.245 -6.927 -12.826 1.00 96.75 233 LEU A O 1
ATOM 1686 N N . ALA A 1 234 ? 12.117 -7.459 -10.958 1.00 95.56 234 ALA A N 1
ATOM 1687 C CA . ALA A 1 234 ? 13.272 -7.365 -10.079 1.00 95.56 234 ALA A CA 1
ATOM 1688 C C . ALA A 1 234 ? 14.261 -8.489 -10.389 1.00 95.56 234 ALA A C 1
ATOM 1690 O O . ALA A 1 234 ? 15.435 -8.198 -10.579 1.00 95.56 234 ALA A O 1
ATOM 1691 N N . ASP A 1 235 ? 13.788 -9.730 -10.562 1.00 93.19 235 ASP A N 1
ATOM 1692 C CA . ASP A 1 235 ? 14.638 -10.851 -10.995 1.00 93.19 235 ASP A CA 1
ATOM 1693 C C . ASP A 1 235 ? 15.358 -10.552 -12.324 1.00 93.19 235 ASP A C 1
ATOM 1695 O O . ASP A 1 235 ? 16.517 -10.919 -12.509 1.00 93.19 235 ASP A O 1
ATOM 1699 N N . HIS A 1 236 ? 14.686 -9.865 -13.251 1.00 92.94 236 HIS A N 1
ATOM 1700 C CA . HIS A 1 236 ? 15.250 -9.521 -14.554 1.00 92.94 236 HIS A CA 1
ATOM 1701 C C . HIS A 1 236 ? 16.280 -8.382 -14.501 1.00 92.94 236 HIS A C 1
ATOM 1703 O O . HIS A 1 236 ? 17.280 -8.426 -15.217 1.00 92.94 236 HIS A O 1
ATOM 1709 N N . TYR A 1 237 ? 16.035 -7.353 -13.685 1.00 92.25 237 TYR A N 1
ATOM 1710 C CA . TYR A 1 237 ? 16.850 -6.135 -13.658 1.00 92.25 237 TYR A CA 1
ATOM 1711 C C . TYR A 1 237 ? 17.884 -6.080 -12.517 1.00 92.25 237 TYR A C 1
ATOM 1713 O O . TYR A 1 237 ? 18.743 -5.202 -12.572 1.00 92.25 237 TYR A O 1
ATOM 1721 N N . GLU A 1 238 ? 17.853 -7.004 -11.543 1.00 91.81 238 GLU A N 1
ATOM 1722 C CA . GLU A 1 238 ? 18.733 -7.059 -10.352 1.00 91.81 238 GLU A CA 1
ATOM 1723 C C . GLU A 1 238 ? 20.199 -6.769 -10.691 1.00 91.81 238 GLU A C 1
ATOM 1725 O O . GLU A 1 238 ? 20.742 -5.742 -10.290 1.00 91.81 238 GLU A O 1
ATOM 1730 N N . ALA A 1 239 ? 20.820 -7.620 -11.512 1.00 89.00 239 ALA A N 1
ATOM 1731 C CA . ALA A 1 239 ? 22.249 -7.526 -11.806 1.00 89.00 239 ALA A CA 1
ATOM 1732 C C . ALA A 1 239 ? 22.644 -6.215 -12.509 1.00 89.00 239 ALA A C 1
ATOM 1734 O O . ALA A 1 239 ? 23.712 -5.661 -12.243 1.00 89.00 239 ALA A O 1
ATOM 1735 N N . LEU A 1 240 ? 21.791 -5.715 -13.412 1.00 88.81 240 LEU A N 1
ATOM 1736 C CA . LEU A 1 240 ? 22.040 -4.445 -14.094 1.00 88.81 240 LEU A CA 1
ATOM 1737 C C . LEU A 1 240 ? 21.963 -3.285 -13.102 1.00 88.81 240 LEU A C 1
ATOM 1739 O O . LEU A 1 240 ? 22.838 -2.422 -13.101 1.00 88.81 240 LEU A O 1
ATOM 1743 N N . TYR A 1 241 ? 20.918 -3.273 -12.278 1.00 88.69 241 TYR A N 1
ATOM 1744 C CA . TYR A 1 241 ? 20.678 -2.226 -11.301 1.00 88.69 241 TYR A CA 1
ATOM 1745 C C . TYR A 1 241 ? 21.796 -2.186 -10.250 1.00 88.69 241 TYR A C 1
ATOM 1747 O O . TYR A 1 241 ? 22.398 -1.132 -10.059 1.00 88.69 241 TYR A O 1
ATOM 1755 N N . ASP A 1 242 ? 22.159 -3.322 -9.651 1.00 87.62 242 ASP A N 1
ATOM 1756 C CA . ASP A 1 242 ? 23.213 -3.403 -8.628 1.00 87.62 242 ASP A CA 1
ATOM 1757 C C . ASP A 1 242 ? 24.587 -2.974 -9.168 1.00 87.62 242 ASP A C 1
ATOM 1759 O O . ASP A 1 242 ? 25.397 -2.372 -8.459 1.00 87.62 242 ASP A O 1
ATOM 1763 N N . GLY A 1 243 ? 24.848 -3.216 -10.458 1.00 86.94 243 GLY A N 1
ATOM 1764 C CA . GLY A 1 243 ? 26.080 -2.786 -11.118 1.00 86.94 243 GLY A CA 1
ATOM 1765 C C . GLY A 1 243 ? 26.236 -1.264 -11.250 1.00 86.94 243 GLY A C 1
ATOM 1766 O O . GLY A 1 243 ? 27.357 -0.786 -11.465 1.00 86.94 243 GLY A O 1
ATOM 1767 N N . VAL A 1 244 ? 25.144 -0.496 -11.134 1.00 85.81 244 VAL A N 1
ATOM 1768 C CA . VAL A 1 244 ? 25.130 0.960 -11.375 1.00 85.81 244 VAL A CA 1
ATOM 1769 C C . VAL A 1 244 ? 24.570 1.791 -10.218 1.00 85.81 244 VAL A C 1
ATOM 1771 O O . VAL A 1 244 ? 24.916 2.968 -10.115 1.00 85.81 244 VAL A O 1
ATOM 1774 N N . SER A 1 245 ? 23.746 1.219 -9.339 1.00 83.50 245 SER A N 1
ATOM 1775 C CA . SER A 1 245 ? 22.971 1.940 -8.316 1.00 83.50 245 SER A CA 1
ATOM 1776 C C . SER A 1 245 ? 23.835 2.719 -7.322 1.00 83.50 245 SER A C 1
ATOM 1778 O O . SER A 1 245 ? 23.488 3.836 -6.944 1.00 83.50 245 SER A O 1
ATOM 1780 N N . SER A 1 246 ? 24.999 2.180 -6.957 1.00 82.81 246 SER A N 1
ATOM 1781 C CA . SER A 1 246 ? 25.975 2.838 -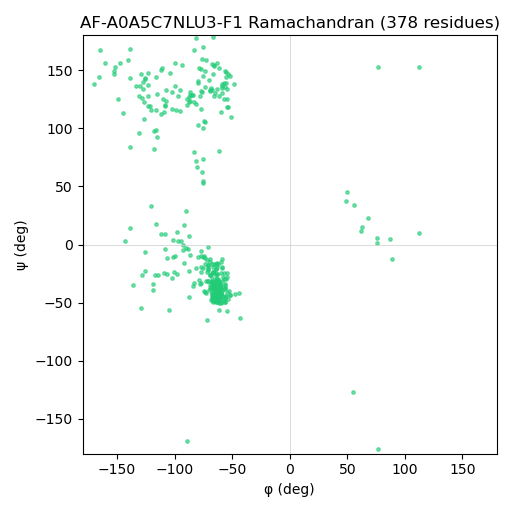6.074 1.00 82.81 246 SER A CA 1
ATOM 1782 C C . SER A 1 246 ? 26.703 4.020 -6.725 1.00 82.81 246 SER A C 1
ATOM 1784 O O . SER A 1 246 ? 27.290 4.845 -6.028 1.00 82.81 246 SER A O 1
ATOM 1786 N N . ARG A 1 247 ? 26.676 4.124 -8.061 1.00 81.75 247 ARG A N 1
ATOM 1787 C CA . ARG A 1 247 ? 27.401 5.149 -8.836 1.00 81.75 247 ARG A CA 1
ATOM 1788 C C . ARG A 1 247 ? 26.514 6.299 -9.292 1.00 81.75 247 ARG A C 1
ATOM 1790 O O . ARG A 1 247 ? 27.021 7.300 -9.790 1.00 81.75 247 ARG A O 1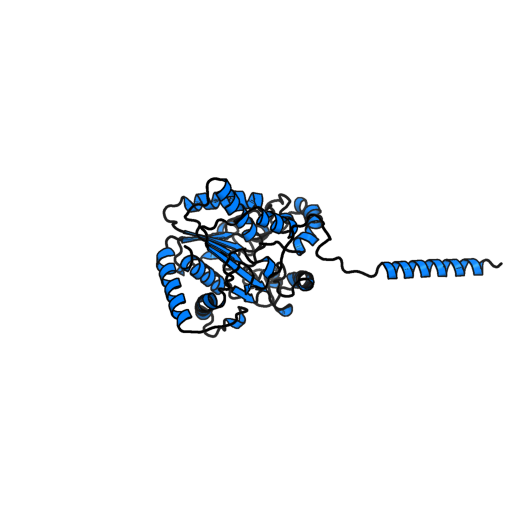
ATOM 1797 N N . VAL A 1 248 ? 25.200 6.153 -9.157 1.00 76.44 248 VAL A N 1
ATOM 1798 C CA . VAL A 1 248 ? 24.216 7.140 -9.596 1.00 76.44 248 VAL A CA 1
ATOM 1799 C C . VAL A 1 248 ? 23.375 7.522 -8.391 1.00 76.44 248 VAL A C 1
ATOM 1801 O O . VAL A 1 248 ? 22.829 6.653 -7.724 1.00 76.44 248 VAL A O 1
ATOM 1804 N N . SER A 1 249 ? 23.241 8.815 -8.107 1.00 71.19 249 SER A N 1
ATOM 1805 C CA . SER A 1 249 ? 22.317 9.301 -7.077 1.00 71.19 249 SER A CA 1
ATOM 1806 C C . SER A 1 249 ? 21.259 10.192 -7.720 1.00 71.19 249 SER A C 1
ATOM 1808 O O . SER A 1 249 ? 21.432 11.410 -7.780 1.00 71.19 249 SER A O 1
ATOM 1810 N N . PRO A 1 250 ? 20.205 9.599 -8.304 1.00 68.88 250 PRO A N 1
ATOM 1811 C CA . PRO A 1 250 ? 19.193 10.372 -9.001 1.00 68.88 250 PRO A CA 1
ATOM 1812 C C . PRO A 1 250 ? 18.276 11.077 -7.985 1.00 68.88 250 PRO A C 1
ATOM 1814 O O . PRO A 1 250 ? 17.982 10.527 -6.929 1.00 68.88 250 PRO A O 1
ATOM 1817 N N . PHE A 1 251 ? 17.811 12.288 -8.295 1.00 66.00 251 PHE A N 1
ATOM 1818 C CA . PHE A 1 251 ? 16.697 12.947 -7.584 1.00 66.00 251 PHE A CA 1
ATOM 1819 C C . PHE A 1 251 ? 16.855 13.099 -6.050 1.00 66.00 251 PHE A C 1
ATOM 1821 O O . PHE A 1 251 ? 15.895 13.049 -5.293 1.00 66.00 251 PHE A O 1
ATOM 1828 N N . GLY A 1 252 ? 18.082 13.303 -5.558 1.00 68.56 252 GLY A N 1
ATOM 1829 C CA . GLY A 1 252 ? 18.310 13.685 -4.156 1.00 68.56 252 GLY A CA 1
ATOM 1830 C C . GLY A 1 252 ? 17.969 12.614 -3.112 1.00 68.56 252 GLY A C 1
ATOM 1831 O O . GLY A 1 252 ? 17.707 12.966 -1.964 1.00 68.56 252 GLY A O 1
ATOM 1832 N N . CYS A 1 253 ? 17.956 11.333 -3.489 1.00 78.44 253 CYS A N 1
ATOM 1833 C CA . CYS A 1 253 ? 17.766 10.230 -2.545 1.00 78.44 253 CYS A CA 1
ATOM 1834 C C . CYS A 1 253 ? 19.001 9.907 -1.711 1.00 78.44 253 CYS A C 1
ATOM 1836 O O . CYS A 1 253 ? 20.142 10.174 -2.109 1.00 78.44 253 CYS A O 1
ATOM 1838 N N . SER A 1 254 ? 18.757 9.226 -0.588 1.00 83.25 254 SER A N 1
ATOM 1839 C CA . SER A 1 254 ? 19.798 8.523 0.161 1.00 83.25 254 SER A CA 1
ATOM 1840 C C . SER A 1 254 ? 20.593 7.588 -0.751 1.00 83.25 254 SER A C 1
ATOM 1842 O O . SER A 1 254 ? 20.051 7.029 -1.710 1.00 83.25 254 SER A O 1
ATOM 1844 N N . ALA A 1 255 ? 21.896 7.447 -0.490 1.00 85.31 255 ALA A N 1
ATOM 1845 C CA . ALA A 1 255 ? 22.775 6.559 -1.249 1.00 85.31 255 ALA A CA 1
ATOM 1846 C C . ALA A 1 255 ? 22.233 5.119 -1.259 1.00 85.31 255 ALA A C 1
ATOM 1848 O O . ALA A 1 255 ? 21.676 4.661 -0.262 1.00 85.31 255 ALA A O 1
ATOM 1849 N N . SER A 1 256 ? 22.414 4.408 -2.376 1.00 86.00 256 SER A N 1
ATOM 1850 C CA . SER A 1 256 ? 22.095 2.979 -2.426 1.00 86.00 256 SER A CA 1
ATOM 1851 C C . SER A 1 256 ? 22.959 2.222 -1.418 1.00 86.00 256 SER A C 1
ATOM 1853 O O . SER A 1 256 ? 24.184 2.365 -1.419 1.00 86.00 256 SER A O 1
ATOM 1855 N N . ALA A 1 257 ? 22.310 1.429 -0.565 1.00 81.94 257 ALA A N 1
ATOM 1856 C CA . ALA A 1 257 ? 22.976 0.507 0.352 1.00 81.94 257 ALA A CA 1
ATOM 1857 C C . ALA A 1 257 ? 23.233 -0.871 -0.292 1.00 81.94 257 ALA A C 1
ATOM 1859 O O . ALA A 1 257 ? 23.863 -1.725 0.330 1.00 81.94 257 ALA A O 1
ATOM 1860 N N . GLY A 1 258 ? 22.768 -1.075 -1.532 1.00 85.94 258 GLY A N 1
ATOM 1861 C CA . GLY A 1 258 ? 22.777 -2.357 -2.230 1.00 85.94 258 GLY A CA 1
ATOM 1862 C C . GLY A 1 258 ? 21.675 -3.305 -1.747 1.00 85.94 258 GLY A C 1
ATOM 1863 O O . GLY A 1 258 ? 21.224 -3.250 -0.603 1.00 85.94 258 GLY A O 1
ATOM 1864 N N . GLY A 1 259 ? 21.238 -4.213 -2.624 1.00 89.75 259 GLY A N 1
ATOM 1865 C CA . GLY A 1 259 ? 20.248 -5.242 -2.287 1.00 89.75 259 GLY A CA 1
ATOM 1866 C C . GLY A 1 259 ? 18.799 -4.746 -2.196 1.00 89.75 259 GLY A C 1
ATOM 1867 O O . GLY A 1 259 ? 17.901 -5.519 -1.848 1.00 89.75 259 GLY A O 1
ATOM 1868 N N . GLU A 1 260 ? 18.522 -3.484 -2.535 1.00 92.31 260 GLU A N 1
ATOM 1869 C CA . GLU A 1 260 ? 17.158 -2.953 -2.582 1.00 92.31 260 GLU A CA 1
ATOM 1870 C C . GLU A 1 260 ? 16.303 -3.618 -3.667 1.00 92.31 260 GLU A C 1
ATOM 1872 O O . GLU A 1 260 ? 15.111 -3.839 -3.443 1.00 92.31 260 GLU A O 1
ATOM 1877 N N . LEU A 1 261 ? 16.905 -3.991 -4.806 1.00 94.44 261 LEU A N 1
ATOM 1878 C CA . LEU A 1 261 ? 16.209 -4.724 -5.864 1.00 94.44 261 LEU A CA 1
ATOM 1879 C C . LEU A 1 261 ? 16.197 -6.231 -5.589 1.00 94.44 261 LEU A C 1
ATOM 1881 O O . LEU A 1 261 ? 15.166 -6.865 -5.805 1.00 94.44 261 LEU A O 1
ATOM 1885 N N . ALA A 1 262 ? 17.271 -6.781 -5.009 1.00 94.94 262 ALA A N 1
ATOM 1886 C CA . ALA A 1 262 ? 17.315 -8.163 -4.515 1.00 94.94 262 ALA A CA 1
ATOM 1887 C C . ALA A 1 262 ? 16.128 -8.469 -3.585 1.00 94.94 262 ALA A C 1
ATOM 1889 O O . ALA A 1 262 ? 15.431 -9.472 -3.749 1.00 94.94 262 ALA A O 1
ATOM 1890 N N . SER A 1 263 ? 15.820 -7.522 -2.692 1.00 97.00 263 SER A N 1
ATOM 1891 C CA . SER A 1 263 ? 14.685 -7.559 -1.761 1.00 97.00 263 SER A CA 1
ATOM 1892 C C . SER A 1 263 ? 13.306 -7.644 -2.429 1.00 97.00 263 SER A C 1
ATOM 1894 O O . SER A 1 263 ? 12.317 -7.928 -1.756 1.00 97.00 263 SER A O 1
ATOM 1896 N N . LEU A 1 264 ? 13.218 -7.373 -3.732 1.00 97.75 264 LEU A N 1
ATOM 1897 C CA . LEU A 1 264 ? 11.992 -7.415 -4.528 1.00 97.75 264 LEU A CA 1
ATOM 1898 C C . LEU A 1 264 ? 11.947 -8.602 -5.493 1.00 97.75 264 LEU A C 1
ATOM 1900 O O . LEU A 1 264 ? 10.931 -8.787 -6.163 1.00 97.75 264 LEU A O 1
ATOM 1904 N N . THR A 1 265 ? 13.010 -9.403 -5.580 1.00 95.88 265 THR A N 1
ATOM 1905 C CA . THR A 1 265 ? 13.034 -10.605 -6.424 1.00 95.88 265 THR A CA 1
ATOM 1906 C C . THR A 1 265 ? 12.067 -11.654 -5.893 1.00 95.88 265 THR A C 1
ATOM 1908 O O . THR A 1 265 ? 11.882 -11.795 -4.679 1.00 95.88 265 THR A O 1
ATOM 1911 N N . ARG A 1 266 ? 11.461 -12.441 -6.788 1.00 94.25 266 ARG A N 1
ATOM 1912 C CA . ARG A 1 266 ? 10.573 -13.532 -6.366 1.00 94.25 266 ARG A CA 1
ATOM 1913 C C . ARG A 1 266 ? 11.317 -14.599 -5.589 1.00 94.25 266 ARG A C 1
ATOM 1915 O O . ARG A 1 266 ? 10.772 -15.151 -4.638 1.00 94.25 266 ARG A O 1
ATOM 1922 N N . ARG A 1 267 ? 12.573 -14.858 -5.964 1.00 92.12 267 ARG A N 1
ATOM 1923 C CA . ARG A 1 267 ? 13.464 -15.774 -5.246 1.00 92.12 267 ARG A CA 1
ATOM 1924 C C . ARG A 1 267 ? 13.584 -15.390 -3.772 1.00 92.12 267 ARG A C 1
ATOM 1926 O O . ARG A 1 267 ? 13.275 -16.214 -2.915 1.00 92.12 267 ARG A O 1
ATOM 1933 N N . GLU A 1 268 ? 14.011 -14.159 -3.497 1.00 94.94 268 GLU A N 1
ATOM 1934 C CA . GLU A 1 268 ? 14.221 -13.683 -2.128 1.00 94.94 268 GLU A CA 1
ATOM 1935 C C . GLU A 1 268 ? 12.900 -13.655 -1.363 1.00 94.94 268 GLU A C 1
ATOM 1937 O O . GLU A 1 268 ? 12.792 -14.181 -0.257 1.00 94.94 268 GLU A O 1
ATOM 1942 N N . ARG A 1 269 ? 11.851 -13.102 -1.979 1.00 97.19 269 ARG A N 1
ATOM 1943 C CA . ARG A 1 269 ? 10.563 -12.943 -1.310 1.00 97.19 269 ARG A CA 1
ATOM 1944 C C . ARG A 1 269 ? 9.882 -14.264 -0.973 1.00 97.19 269 ARG A C 1
ATOM 1946 O O . ARG A 1 269 ? 9.384 -14.414 0.144 1.00 97.19 269 ARG A O 1
ATOM 1953 N N . ALA A 1 270 ? 9.888 -15.222 -1.897 1.00 94.88 270 ALA A N 1
ATOM 1954 C CA . ALA A 1 270 ? 9.337 -16.550 -1.657 1.00 94.88 270 ALA A CA 1
ATOM 1955 C C . ALA A 1 270 ? 10.126 -17.299 -0.573 1.00 94.88 270 ALA A C 1
ATOM 1957 O O . ALA A 1 270 ? 9.519 -17.893 0.319 1.00 94.88 270 ALA A O 1
ATOM 1958 N N . ALA A 1 271 ? 11.464 -17.234 -0.609 1.00 94.75 271 ALA A N 1
ATOM 1959 C CA . ALA A 1 271 ? 12.316 -17.871 0.395 1.00 94.75 271 ALA A CA 1
ATOM 1960 C C . ALA A 1 271 ? 12.065 -17.269 1.782 1.00 94.75 271 ALA A C 1
ATOM 1962 O O . ALA A 1 271 ? 11.864 -17.992 2.759 1.00 94.75 271 ALA A O 1
ATOM 1963 N N . TRP A 1 272 ? 11.996 -15.941 1.852 1.00 96.81 272 TRP A N 1
ATOM 1964 C CA . TRP A 1 272 ? 11.751 -15.233 3.096 1.00 96.81 272 TRP A CA 1
ATOM 1965 C C . TRP A 1 272 ? 10.381 -15.571 3.687 1.00 96.81 272 TRP A C 1
ATOM 1967 O O . TRP A 1 272 ? 10.300 -15.867 4.876 1.00 96.81 272 TRP A O 1
ATOM 1977 N N . LEU A 1 273 ? 9.311 -15.574 2.880 1.00 95.38 273 LEU A N 1
ATOM 1978 C CA . LEU A 1 273 ? 7.956 -15.910 3.346 1.00 95.38 273 LEU A CA 1
ATOM 1979 C C . LEU A 1 273 ? 7.835 -17.369 3.796 1.00 95.38 273 LEU A C 1
ATOM 1981 O O . LEU A 1 273 ? 7.085 -17.660 4.725 1.00 95.38 273 LEU A O 1
ATOM 1985 N N . ALA A 1 274 ? 8.583 -18.283 3.175 1.00 93.75 274 ALA A N 1
ATOM 1986 C CA . ALA A 1 274 ? 8.642 -19.673 3.618 1.00 93.75 274 ALA A CA 1
ATOM 1987 C C . ALA A 1 274 ? 9.308 -19.816 5.000 1.00 93.75 274 ALA A C 1
ATOM 1989 O O . ALA A 1 274 ? 8.916 -20.683 5.782 1.00 93.75 274 ALA A O 1
ATOM 1990 N N . ALA A 1 275 ? 10.287 -18.959 5.309 1.00 94.75 275 ALA A N 1
ATOM 1991 C CA . ALA A 1 275 ? 11.015 -18.964 6.577 1.00 94.75 275 ALA A CA 1
ATOM 1992 C C . ALA A 1 275 ? 10.345 -18.135 7.692 1.00 94.75 275 ALA A C 1
ATOM 1994 O O . ALA A 1 275 ? 10.581 -18.401 8.869 1.00 94.75 275 ALA A O 1
ATOM 1995 N N . HIS A 1 276 ? 9.495 -17.162 7.348 1.00 94.88 276 HIS A N 1
ATOM 1996 C CA . HIS A 1 276 ? 8.917 -16.211 8.300 1.00 94.88 276 HIS A CA 1
ATOM 1997 C C . HIS A 1 276 ? 7.394 -16.185 8.198 1.00 94.88 276 HIS A C 1
ATOM 1999 O O . HIS A 1 276 ? 6.814 -15.636 7.259 1.00 94.88 276 HIS A O 1
ATOM 2005 N N . ARG A 1 277 ? 6.728 -16.748 9.208 1.00 89.69 277 ARG A N 1
ATOM 2006 C CA . ARG A 1 277 ? 5.269 -16.672 9.313 1.00 89.69 277 ARG A CA 1
ATOM 2007 C C . ARG A 1 277 ? 4.856 -15.288 9.821 1.00 89.69 277 ARG A C 1
ATOM 2009 O O . ARG A 1 277 ? 5.402 -14.853 10.834 1.00 89.69 277 ARG A O 1
ATOM 2016 N N . PRO A 1 278 ? 3.884 -14.614 9.181 1.00 88.38 278 PRO A N 1
ATOM 2017 C CA . PRO A 1 278 ? 3.328 -13.381 9.723 1.00 88.38 278 PRO A CA 1
ATOM 2018 C C . PRO A 1 278 ? 2.720 -13.615 11.119 1.00 88.38 278 PRO A C 1
ATOM 2020 O O . PRO A 1 278 ? 2.019 -14.618 11.301 1.00 88.38 278 PRO A O 1
ATOM 2023 N N . PRO A 1 279 ? 2.955 -12.725 12.102 1.00 92.25 279 PRO A N 1
ATOM 2024 C CA . PRO A 1 279 ? 2.385 -12.869 13.438 1.00 92.25 279 PRO A CA 1
ATOM 2025 C C . PRO A 1 279 ? 0.847 -12.913 13.401 1.00 92.25 279 PRO A C 1
ATOM 2027 O O . PRO A 1 279 ? 0.234 -12.041 12.780 1.00 92.25 279 PRO A O 1
ATOM 2030 N N . PRO A 1 280 ? 0.196 -13.890 14.061 1.00 89.50 280 PRO A N 1
ATOM 2031 C CA . PRO A 1 280 ? -1.245 -14.131 13.931 1.00 89.50 280 PRO A CA 1
ATOM 2032 C C . PRO A 1 280 ? -2.121 -13.117 14.681 1.00 89.50 280 PRO A C 1
ATOM 2034 O O . PRO A 1 280 ? -3.335 -13.112 14.503 1.00 89.50 280 PRO A O 1
ATOM 2037 N N . SER A 1 281 ? -1.529 -12.279 15.532 1.00 87.81 281 SER A N 1
ATOM 2038 C CA . SER A 1 281 ? -2.227 -11.271 16.337 1.00 87.81 281 SER A CA 1
ATOM 2039 C C . SER A 1 281 ? -2.702 -10.054 15.534 1.00 87.81 281 SER A C 1
ATOM 2041 O O . SER A 1 281 ? -3.457 -9.245 16.068 1.00 87.81 281 SER A O 1
ATOM 2043 N N . LEU A 1 282 ? -2.281 -9.915 14.272 1.00 94.56 282 LEU A N 1
ATOM 2044 C CA . LEU A 1 282 ? -2.613 -8.778 13.415 1.00 94.56 282 LEU A CA 1
ATOM 2045 C C . LEU A 1 282 ? -3.677 -9.150 12.382 1.00 94.56 282 LEU A C 1
ATOM 2047 O O . LEU A 1 282 ? -3.686 -10.252 11.831 1.00 94.56 282 LEU A O 1
ATOM 2051 N N . ALA A 1 283 ? -4.521 -8.181 12.031 1.00 97.50 283 ALA A N 1
ATOM 2052 C CA . ALA A 1 283 ? -5.319 -8.272 10.817 1.00 97.50 283 ALA A CA 1
ATOM 2053 C C . ALA A 1 283 ? -4.460 -7.945 9.583 1.00 97.50 283 ALA A C 1
ATOM 2055 O O . ALA A 1 283 ? -3.831 -6.890 9.507 1.00 97.50 283 ALA A O 1
ATOM 2056 N N . TYR A 1 284 ? -4.475 -8.828 8.585 1.00 98.50 284 TYR A N 1
ATOM 2057 C CA . TYR A 1 284 ? -3.813 -8.596 7.301 1.00 98.50 284 TYR A CA 1
ATOM 2058 C C . TYR A 1 284 ? -4.846 -8.328 6.213 1.00 98.50 284 TYR A C 1
ATOM 2060 O O . TYR A 1 284 ? -5.817 -9.077 6.056 1.00 98.50 284 TYR A O 1
ATOM 2068 N N . HIS A 1 285 ? -4.608 -7.288 5.421 1.00 98.69 285 HIS A N 1
ATOM 2069 C CA . HIS A 1 285 ? -5.444 -6.924 4.285 1.00 98.69 285 HIS A CA 1
ATOM 2070 C C . HIS A 1 285 ? -4.595 -6.722 3.033 1.00 98.69 285 HIS A C 1
ATOM 2072 O O . HIS A 1 285 ? -3.458 -6.259 3.111 1.00 98.69 285 HIS A O 1
ATOM 2078 N N . SER A 1 286 ? -5.140 -7.054 1.869 1.00 98.69 286 SER A N 1
ATOM 2079 C CA . SER A 1 286 ? -4.491 -6.816 0.582 1.00 98.69 286 SER A CA 1
ATOM 2080 C C . SER A 1 286 ? -5.416 -6.073 -0.367 1.00 98.69 286 SER A C 1
ATOM 2082 O O . SER A 1 286 ? -6.590 -6.416 -0.524 1.00 98.69 286 SER A O 1
ATOM 2084 N N . VAL A 1 287 ? -4.851 -5.058 -1.008 1.00 98.81 287 VAL A N 1
ATOM 2085 C CA . VAL A 1 287 ? -5.406 -4.347 -2.149 1.00 98.81 287 VAL A CA 1
ATOM 2086 C C . VAL A 1 287 ? -4.465 -4.591 -3.316 1.00 98.81 287 VAL A C 1
ATOM 2088 O O . VAL A 1 287 ? -3.308 -4.170 -3.289 1.00 98.81 287 VAL A O 1
ATOM 2091 N N . VAL A 1 288 ? -4.962 -5.274 -4.338 1.00 98.56 288 VAL A N 1
ATOM 2092 C CA . VAL A 1 288 ? -4.209 -5.513 -5.575 1.00 98.56 288 VAL A CA 1
ATOM 2093 C C . VAL A 1 288 ? -4.656 -4.527 -6.643 1.00 98.56 288 VAL A C 1
ATOM 2095 O O . VAL A 1 288 ? -5.776 -4.022 -6.587 1.00 98.56 288 VAL A O 1
ATOM 2098 N N . ALA A 1 289 ? -3.797 -4.267 -7.619 1.00 98.12 289 ALA A N 1
ATOM 2099 C CA . ALA A 1 289 ? -4.072 -3.360 -8.722 1.00 98.12 289 ALA A CA 1
ATOM 2100 C C . ALA A 1 289 ? -3.846 -4.082 -10.052 1.00 98.12 289 ALA A C 1
ATOM 2102 O O . ALA A 1 289 ? -2.958 -4.929 -10.161 1.00 98.12 289 ALA A O 1
ATOM 2103 N N . PHE A 1 290 ? -4.680 -3.786 -11.042 1.00 97.69 290 PHE A N 1
ATOM 2104 C CA . PHE A 1 290 ? -4.414 -4.066 -12.450 1.00 97.69 290 PHE A CA 1
ATOM 2105 C C . PHE A 1 290 ? -5.396 -3.281 -13.318 1.00 97.69 290 PHE A C 1
ATOM 2107 O O . PHE A 1 290 ? -6.571 -3.132 -12.978 1.00 97.69 290 PHE A O 1
ATOM 2114 N N . ALA A 1 291 ? -4.936 -2.810 -14.468 1.00 95.00 291 ALA A N 1
ATOM 2115 C CA . ALA A 1 291 ? -5.754 -2.068 -15.420 1.00 95.00 291 ALA A CA 1
ATOM 2116 C C . ALA A 1 291 ? -5.450 -2.513 -16.852 1.00 95.00 291 ALA A C 1
ATOM 2118 O O . ALA A 1 291 ? -4.483 -3.238 -17.101 1.00 95.00 291 ALA A O 1
ATOM 2119 N N . ALA A 1 292 ? -6.287 -2.086 -17.796 1.00 93.50 292 ALA A N 1
ATOM 2120 C CA . ALA A 1 292 ? -6.009 -2.310 -19.206 1.00 93.50 292 ALA A CA 1
ATOM 2121 C C . ALA A 1 292 ? -4.771 -1.496 -19.656 1.00 93.50 292 ALA A C 1
ATOM 2123 O O . ALA A 1 292 ? -4.442 -0.475 -19.038 1.00 93.50 292 ALA A O 1
ATOM 2124 N N . PRO A 1 293 ? -4.062 -1.912 -20.723 1.00 91.62 293 PRO A N 1
ATOM 2125 C CA . PRO A 1 293 ? -2.851 -1.220 -21.171 1.00 91.62 293 PRO A CA 1
ATOM 2126 C C . PRO A 1 293 ? -3.038 0.258 -21.536 1.00 91.62 293 PRO A C 1
ATOM 2128 O O . PRO A 1 293 ? -2.121 1.059 -21.363 1.00 91.62 293 PRO A O 1
ATOM 2131 N N . ASP A 1 294 ? -4.212 0.642 -22.030 1.00 90.88 294 ASP A N 1
ATOM 2132 C CA . ASP A 1 294 ? -4.575 2.024 -22.364 1.00 90.88 294 ASP A CA 1
ATOM 2133 C C . ASP A 1 294 ? -4.872 2.891 -21.127 1.00 90.88 294 ASP A C 1
ATOM 2135 O O . ASP A 1 294 ? -4.734 4.114 -21.175 1.00 90.88 294 ASP A O 1
ATOM 2139 N N . GLU A 1 295 ? -5.178 2.265 -19.992 1.00 91.56 295 GLU A N 1
ATOM 2140 C CA . GLU A 1 295 ? -5.380 2.906 -18.684 1.00 91.56 295 GLU A CA 1
ATOM 2141 C C . GLU A 1 295 ? -4.098 2.960 -17.839 1.00 91.56 295 GLU A C 1
ATOM 2143 O O . GLU A 1 295 ? -4.114 3.460 -16.716 1.00 91.56 295 GLU A O 1
ATOM 2148 N N . THR A 1 296 ? -2.992 2.433 -18.373 1.00 91.75 296 THR A N 1
ATOM 2149 C CA . THR A 1 296 ? -1.700 2.333 -17.690 1.00 91.75 296 THR A CA 1
ATOM 2150 C C . TH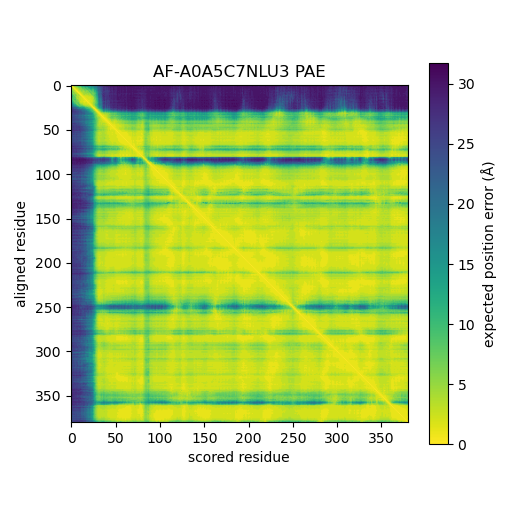R A 1 296 ? -0.754 3.449 -18.130 1.00 91.75 296 THR A C 1
ATOM 2152 O O . THR A 1 296 ? -0.605 3.736 -19.328 1.00 91.75 296 THR A O 1
ATOM 2155 N N . ALA A 1 297 ? -0.063 4.054 -17.160 1.00 90.19 297 ALA A N 1
ATOM 2156 C CA . ALA A 1 297 ? 0.966 5.062 -17.375 1.00 90.19 297 ALA A CA 1
ATOM 2157 C C . ALA A 1 297 ? 1.969 4.619 -18.444 1.00 90.19 297 ALA A C 1
ATOM 2159 O O . ALA A 1 297 ? 2.433 3.476 -18.473 1.00 90.19 297 ALA A O 1
ATOM 2160 N N . ALA A 1 298 ? 2.352 5.548 -19.323 1.00 89.25 298 ALA A N 1
ATOM 2161 C CA . ALA A 1 298 ? 3.189 5.234 -20.478 1.00 89.25 298 ALA A CA 1
ATOM 2162 C C . ALA A 1 298 ? 4.516 4.561 -20.112 1.00 89.25 298 ALA A C 1
ATOM 2164 O O . ALA A 1 298 ? 4.943 3.631 -20.798 1.00 89.25 298 ALA A O 1
ATOM 2165 N N . PHE A 1 299 ? 5.116 4.991 -19.003 1.00 88.12 299 PHE A N 1
ATOM 2166 C CA . PHE A 1 299 ? 6.359 4.440 -18.468 1.00 88.12 299 PHE A CA 1
ATOM 2167 C C . PHE A 1 299 ? 6.212 3.010 -17.938 1.00 88.12 299 PHE A C 1
ATOM 2169 O O . PHE A 1 299 ? 7.181 2.255 -17.957 1.00 88.12 299 PHE A O 1
ATOM 2176 N N . LEU A 1 300 ? 5.006 2.614 -17.527 1.00 93.50 300 LEU A N 1
ATOM 2177 C CA . LEU A 1 300 ? 4.713 1.284 -17.001 1.00 93.50 300 LEU A CA 1
ATOM 2178 C C . LEU A 1 300 ? 4.243 0.303 -18.085 1.00 93.50 300 LEU A C 1
ATOM 2180 O O . LEU A 1 300 ? 4.298 -0.903 -17.875 1.00 93.50 300 LEU A O 1
ATOM 2184 N N . ARG A 1 301 ? 3.834 0.760 -19.278 1.00 92.81 301 ARG A N 1
ATOM 2185 C CA . ARG A 1 301 ? 3.315 -0.138 -20.335 1.00 92.81 301 ARG A CA 1
ATOM 2186 C C . ARG A 1 301 ? 4.318 -1.194 -20.794 1.00 92.81 301 ARG A C 1
ATOM 2188 O O . ARG A 1 301 ? 3.935 -2.322 -21.116 1.00 92.81 301 ARG A O 1
ATOM 2195 N N . ARG A 1 302 ? 5.615 -0.862 -20.824 1.00 93.75 302 ARG A N 1
ATOM 2196 C CA . ARG A 1 302 ? 6.651 -1.829 -21.218 1.00 93.75 302 ARG A CA 1
ATOM 2197 C C . ARG A 1 302 ? 6.763 -2.950 -20.191 1.00 93.75 302 ARG A C 1
ATOM 2199 O O . ARG A 1 302 ? 6.756 -4.115 -20.585 1.00 93.75 302 ARG A O 1
ATOM 2206 N N . SER A 1 303 ? 6.855 -2.598 -18.913 1.00 95.81 303 SER A N 1
ATOM 2207 C CA . SER A 1 303 ? 6.949 -3.560 -17.818 1.00 95.81 303 SER A CA 1
ATOM 2208 C C . SER A 1 303 ? 5.641 -4.332 -17.634 1.00 95.81 303 SER A C 1
ATOM 2210 O O . SER A 1 303 ? 5.682 -5.549 -17.478 1.00 95.81 303 SER A O 1
ATOM 2212 N N . GLN A 1 304 ? 4.489 -3.685 -17.815 1.00 96.50 304 GLN A N 1
ATOM 2213 C CA . GLN A 1 304 ? 3.184 -4.344 -17.886 1.00 96.50 304 GLN A CA 1
ATOM 2214 C C . GLN A 1 304 ? 3.149 -5.419 -18.973 1.00 96.50 304 GLN A C 1
ATOM 2216 O O . GLN A 1 304 ? 2.719 -6.540 -18.719 1.00 96.50 304 GLN A O 1
ATOM 2221 N N . SER A 1 305 ? 3.654 -5.112 -20.172 1.00 95.88 305 SER A N 1
ATOM 2222 C CA . SER A 1 305 ? 3.727 -6.085 -21.269 1.00 95.88 305 SER A CA 1
ATOM 2223 C C . SER A 1 305 ? 4.668 -7.252 -20.952 1.00 95.88 305 SER A C 1
ATOM 2225 O O . SER A 1 305 ? 4.417 -8.373 -21.383 1.00 95.88 305 SER A O 1
ATOM 2227 N N . MET A 1 306 ? 5.748 -7.014 -20.196 1.00 95.81 306 MET A N 1
ATOM 2228 C CA . MET A 1 306 ? 6.647 -8.085 -19.735 1.00 95.81 306 MET A CA 1
ATOM 2229 C C . MET A 1 306 ? 5.933 -9.008 -18.751 1.00 95.81 306 MET A C 1
ATOM 2231 O O . MET A 1 306 ? 5.984 -10.225 -18.905 1.00 95.81 306 MET A O 1
ATOM 2235 N N . LEU A 1 307 ? 5.241 -8.429 -17.770 1.00 97.38 307 LEU A N 1
ATOM 2236 C CA . LEU A 1 307 ? 4.480 -9.168 -16.767 1.00 97.38 307 LEU A CA 1
ATOM 2237 C C . LEU A 1 307 ? 3.271 -9.894 -17.368 1.00 97.38 307 LEU A C 1
ATOM 2239 O O . LEU A 1 307 ? 2.951 -10.995 -16.930 1.00 97.38 307 LEU A O 1
ATOM 2243 N N . ALA A 1 308 ? 2.647 -9.339 -18.411 1.00 96.44 308 ALA A N 1
ATOM 2244 C CA . ALA A 1 308 ? 1.517 -9.953 -19.108 1.00 96.44 308 ALA A CA 1
ATOM 2245 C C . ALA A 1 308 ? 1.867 -11.282 -19.798 1.00 96.44 308 ALA A C 1
ATOM 2247 O O . ALA A 1 308 ? 0.971 -12.083 -20.050 1.00 96.44 308 ALA A O 1
ATOM 2248 N N . ALA A 1 309 ? 3.154 -11.552 -20.054 1.00 93.81 309 ALA A N 1
ATOM 2249 C CA . ALA A 1 309 ? 3.614 -12.866 -20.503 1.00 93.81 309 ALA A CA 1
ATOM 2250 C C . ALA A 1 309 ? 3.499 -13.954 -19.411 1.00 93.81 309 ALA A C 1
ATOM 2252 O O . ALA A 1 309 ? 3.588 -15.139 -19.724 1.00 93.81 309 ALA A O 1
ATOM 2253 N N . ILE A 1 310 ? 3.316 -13.556 -18.146 1.00 92.94 310 ILE A N 1
ATOM 2254 C CA . ILE A 1 310 ? 3.084 -14.432 -16.990 1.00 92.94 310 ILE A CA 1
ATOM 2255 C C . ILE A 1 310 ? 1.608 -14.371 -16.580 1.00 92.94 310 ILE A C 1
ATOM 2257 O O . ILE A 1 310 ? 0.940 -15.400 -16.539 1.00 92.94 310 ILE A O 1
ATOM 2261 N N . ASP A 1 311 ? 1.094 -13.172 -16.291 1.00 95.19 311 ASP A N 1
ATOM 2262 C CA . ASP A 1 311 ? -0.321 -12.927 -15.998 1.00 95.19 311 ASP A CA 1
ATOM 2263 C C . ASP A 1 311 ? -0.707 -11.504 -16.455 1.00 95.19 311 ASP A C 1
ATOM 2265 O O . ASP A 1 311 ? -0.072 -10.524 -16.038 1.00 95.19 311 ASP A O 1
ATOM 2269 N N . PRO A 1 312 ? -1.742 -11.343 -17.302 1.00 96.50 312 PRO A N 1
ATOM 2270 C CA . PRO A 1 312 ? -2.183 -10.024 -17.758 1.00 96.50 312 PRO A CA 1
ATOM 2271 C C . PRO A 1 312 ? -2.754 -9.148 -16.633 1.00 96.50 312 PRO A C 1
ATOM 2273 O O . PRO A 1 312 ? -2.852 -7.935 -16.802 1.00 96.50 312 PRO A O 1
ATOM 2276 N N . ARG A 1 313 ? -3.120 -9.721 -15.481 1.00 97.44 313 ARG A N 1
ATOM 2277 C CA . ARG A 1 313 ? -3.591 -8.978 -14.305 1.00 97.44 313 ARG A CA 1
ATOM 2278 C C . ARG A 1 313 ? -2.393 -8.481 -13.508 1.00 97.44 313 ARG A C 1
ATOM 2280 O O . ARG A 1 313 ? -1.995 -9.071 -12.503 1.00 97.44 313 ARG A O 1
ATOM 2287 N N . ASN A 1 314 ? -1.811 -7.395 -13.987 1.00 98.19 314 ASN A N 1
ATOM 2288 C CA . ASN A 1 314 ? -0.712 -6.713 -13.328 1.00 98.19 314 ASN A CA 1
ATOM 2289 C C . ASN A 1 314 ? -0.871 -5.192 -13.442 1.00 98.19 314 ASN A C 1
ATOM 2291 O O . ASN A 1 314 ? -1.573 -4.686 -14.321 1.00 98.19 314 ASN A O 1
ATOM 2295 N N . ASP A 1 315 ? -0.212 -4.471 -12.547 1.00 97.62 315 ASP A N 1
ATOM 2296 C CA . ASP A 1 315 ? -0.276 -3.010 -12.452 1.00 97.62 315 ASP A CA 1
ATOM 2297 C C . ASP A 1 315 ? 0.905 -2.306 -13.147 1.00 97.62 315 ASP A C 1
ATOM 2299 O O . ASP A 1 315 ? 1.123 -1.107 -12.981 1.00 97.62 315 ASP A O 1
ATOM 2303 N N . GLY A 1 316 ? 1.692 -3.056 -13.923 1.00 96.81 316 GLY A N 1
ATOM 2304 C CA . GLY A 1 316 ? 2.923 -2.585 -14.544 1.00 96.81 316 GLY A CA 1
ATOM 2305 C C . GLY A 1 316 ? 4.183 -2.755 -13.697 1.00 96.81 316 GLY A C 1
ATOM 2306 O O . GLY A 1 316 ? 5.273 -2.656 -14.258 1.00 96.81 316 GLY A O 1
ATOM 2307 N N . GLN A 1 317 ? 4.087 -3.068 -12.402 1.00 97.50 317 GLN A N 1
ATOM 2308 C CA . GLN A 1 317 ? 5.241 -3.426 -11.562 1.00 97.50 317 GLN A CA 1
ATOM 2309 C C . GLN A 1 317 ? 5.053 -4.744 -10.800 1.00 97.50 317 GLN A C 1
ATOM 2311 O O . GLN A 1 317 ? 6.037 -5.433 -10.527 1.00 97.50 317 GLN A O 1
ATOM 2316 N N . MET A 1 318 ? 3.814 -5.132 -10.512 1.00 98.12 318 MET A N 1
ATOM 2317 C CA . MET A 1 318 ? 3.454 -6.298 -9.721 1.00 98.12 318 MET A CA 1
ATOM 2318 C C . MET A 1 318 ? 2.342 -7.105 -10.391 1.00 98.12 318 MET A C 1
ATOM 2320 O O . MET A 1 318 ? 1.345 -6.555 -10.861 1.00 98.12 318 MET A O 1
ATOM 2324 N N . VAL A 1 319 ? 2.495 -8.430 -10.406 1.00 98.00 319 VAL A N 1
ATOM 2325 C CA . VAL A 1 319 ? 1.400 -9.348 -10.749 1.00 98.00 319 VAL A CA 1
ATOM 2326 C C . VAL A 1 319 ? 0.417 -9.382 -9.582 1.00 98.00 319 VAL A C 1
ATOM 2328 O O . VAL A 1 319 ? 0.828 -9.514 -8.432 1.00 98.00 319 VAL A O 1
ATOM 2331 N N . ALA A 1 320 ? -0.887 -9.315 -9.856 1.00 97.31 320 ALA A N 1
ATOM 2332 C CA . ALA A 1 320 ? -1.906 -9.220 -8.810 1.00 97.31 320 ALA A CA 1
ATOM 2333 C C . ALA A 1 320 ? -1.839 -10.378 -7.797 1.00 97.31 320 ALA A C 1
ATOM 2335 O O . ALA A 1 320 ? -2.002 -10.155 -6.601 1.00 97.31 320 ALA A O 1
ATOM 2336 N N . ALA A 1 321 ? -1.559 -11.603 -8.252 1.00 96.00 321 ALA A N 1
ATOM 2337 C CA . ALA A 1 321 ? -1.402 -12.765 -7.372 1.00 96.00 321 ALA A CA 1
ATOM 2338 C C . ALA A 1 321 ? -0.150 -12.684 -6.476 1.00 96.00 321 ALA A C 1
ATOM 2340 O O . ALA A 1 321 ? -0.181 -13.163 -5.345 1.00 96.00 321 ALA A O 1
ATOM 2341 N N . ASP A 1 322 ? 0.923 -12.041 -6.947 1.00 97.25 322 ASP A N 1
ATOM 2342 C CA . ASP A 1 322 ? 2.161 -11.854 -6.183 1.00 97.25 322 ASP A CA 1
ATOM 2343 C C . ASP A 1 322 ? 2.049 -10.699 -5.159 1.00 97.25 322 ASP A C 1
ATOM 2345 O O . ASP A 1 322 ? 2.909 -10.559 -4.287 1.00 97.25 322 ASP A O 1
ATOM 2349 N N . ALA A 1 323 ? 0.976 -9.898 -5.230 1.00 97.75 323 ALA A N 1
ATOM 2350 C CA . ALA A 1 323 ? 0.702 -8.762 -4.346 1.00 97.75 323 ALA A CA 1
ATOM 2351 C C . ALA A 1 323 ? -0.200 -9.088 -3.139 1.00 97.75 323 ALA A C 1
ATOM 2353 O O . ALA A 1 323 ? -0.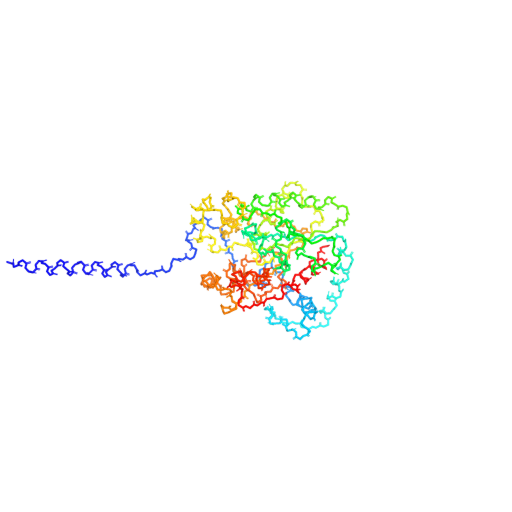565 -8.189 -2.380 1.00 97.75 323 ALA A O 1
ATOM 2354 N N . MET A 1 324 ? -0.602 -10.351 -2.962 1.00 96.38 324 MET A N 1
ATOM 2355 C CA . MET A 1 324 ? -1.503 -10.765 -1.881 1.00 96.38 324 MET A CA 1
ATOM 2356 C C . MET A 1 324 ? -0.732 -11.332 -0.691 1.00 96.38 324 MET A C 1
ATOM 2358 O O . MET A 1 324 ? 0.059 -12.262 -0.831 1.00 96.38 324 MET A O 1
ATOM 2362 N N . LEU A 1 325 ? -1.009 -10.810 0.505 1.00 96.06 325 LEU A N 1
ATOM 2363 C CA . LEU A 1 325 ? -0.460 -11.325 1.757 1.00 96.06 325 LEU A CA 1
ATOM 2364 C C . LEU A 1 325 ? -1.050 -12.712 2.087 1.00 96.06 325 LEU A C 1
ATOM 2366 O O . LEU A 1 325 ? -2.279 -12.860 2.075 1.00 96.06 325 LEU A O 1
ATOM 2370 N N . PRO A 1 326 ? -0.229 -13.717 2.446 1.00 92.50 326 PRO A N 1
ATOM 2371 C CA . PRO A 1 326 ? -0.733 -14.997 2.942 1.00 92.50 326 PRO A CA 1
ATOM 2372 C C . PRO A 1 326 ? -1.594 -14.807 4.198 1.00 92.50 326 PRO A C 1
ATOM 2374 O O . PRO A 1 326 ? -1.215 -14.063 5.100 1.00 92.50 326 PRO A O 1
ATOM 2377 N N . GLY A 1 327 ? -2.751 -15.470 4.274 1.00 93.56 327 GLY A N 1
ATOM 2378 C CA . GLY A 1 327 ? -3.664 -15.370 5.422 1.00 93.56 327 GLY A CA 1
ATOM 2379 C C . GLY A 1 327 ? -4.487 -14.078 5.479 1.00 93.56 327 GLY A C 1
ATOM 2380 O O . GLY A 1 327 ? -5.258 -13.888 6.420 1.00 93.56 327 GLY A O 1
ATOM 2381 N N . SER A 1 328 ? -4.340 -13.181 4.502 1.00 96.81 328 SER A N 1
ATOM 2382 C CA . SER A 1 328 ? -5.018 -11.885 4.508 1.00 96.81 328 SER A CA 1
ATOM 2383 C C . SER A 1 328 ? -6.453 -11.939 3.988 1.00 96.81 328 SER A C 1
ATOM 2385 O O . SER A 1 328 ? -6.897 -12.909 3.370 1.00 96.81 328 SER A O 1
ATOM 2387 N N . ALA A 1 329 ? -7.188 -10.853 4.220 1.00 97.38 329 ALA A N 1
ATOM 2388 C CA . ALA A 1 329 ? -8.380 -10.541 3.449 1.00 97.38 329 ALA A CA 1
ATOM 2389 C C . ALA A 1 329 ? -8.016 -9.730 2.198 1.00 97.38 329 ALA A C 1
ATOM 2391 O O . ALA A 1 329 ? -7.489 -8.623 2.312 1.00 97.38 329 ALA A O 1
ATOM 2392 N N . LEU A 1 330 ? -8.367 -10.236 1.016 1.00 97.94 330 LEU A N 1
ATOM 2393 C CA . LEU A 1 330 ? -8.375 -9.453 -0.215 1.00 97.94 330 LEU A CA 1
ATOM 2394 C C . LEU A 1 330 ? -9.583 -8.514 -0.171 1.00 97.94 330 LEU A C 1
ATOM 2396 O O . LEU A 1 330 ? -10.717 -8.963 -0.323 1.00 97.94 330 LEU A O 1
ATOM 2400 N N . ILE A 1 331 ? -9.350 -7.225 0.068 1.00 97.50 331 ILE A N 1
ATOM 2401 C CA . ILE A 1 331 ? -10.428 -6.241 0.261 1.00 97.50 331 ILE A CA 1
ATOM 2402 C C . ILE A 1 331 ? -10.734 -5.460 -1.017 1.00 97.50 331 ILE A C 1
ATOM 2404 O O . ILE A 1 331 ? -11.859 -5.024 -1.208 1.00 97.50 331 ILE A O 1
ATOM 2408 N N . ALA A 1 332 ? -9.780 -5.328 -1.941 1.00 97.62 332 ALA A N 1
ATOM 2409 C CA . ALA A 1 332 ? -10.030 -4.679 -3.222 1.00 97.62 332 ALA A CA 1
ATOM 2410 C C . ALA A 1 332 ? -9.109 -5.206 -4.326 1.00 97.62 332 ALA A C 1
ATOM 2412 O O . ALA A 1 332 ? -7.948 -5.542 -4.097 1.00 97.62 332 ALA A O 1
ATOM 2413 N N . ALA A 1 333 ? -9.653 -5.240 -5.539 1.00 97.81 333 ALA A N 1
ATOM 2414 C CA . ALA A 1 333 ? -8.899 -5.342 -6.778 1.00 97.81 333 ALA A CA 1
ATOM 2415 C C . ALA A 1 333 ? -9.155 -4.049 -7.555 1.00 97.81 333 ALA A C 1
ATOM 2417 O O . ALA A 1 333 ? -10.218 -3.886 -8.144 1.00 97.81 333 ALA A O 1
ATOM 2418 N N . ALA A 1 334 ? -8.239 -3.093 -7.474 1.00 97.81 334 ALA A N 1
ATOM 2419 C CA . ALA A 1 334 ? -8.396 -1.774 -8.064 1.00 97.81 334 ALA A CA 1
ATOM 2420 C C . ALA A 1 334 ? -8.097 -1.792 -9.566 1.00 97.81 334 ALA A C 1
ATOM 2422 O O . ALA A 1 334 ? -7.116 -2.388 -10.014 1.00 97.81 334 ALA A O 1
ATOM 2423 N N . ARG A 1 335 ? -8.919 -1.075 -10.332 1.00 97.00 335 ARG A N 1
ATOM 2424 C CA . ARG A 1 335 ? -8.689 -0.760 -11.741 1.00 97.00 335 ARG A CA 1
ATOM 2425 C C . ARG A 1 335 ? -7.733 0.426 -11.852 1.00 97.00 335 ARG A C 1
ATOM 2427 O O . ARG A 1 335 ? -8.134 1.550 -12.140 1.00 97.00 335 ARG A O 1
ATOM 2434 N N . ALA A 1 336 ? -6.472 0.163 -11.540 1.00 96.69 336 ALA A N 1
ATOM 2435 C CA . ALA A 1 336 ? -5.392 1.137 -11.530 1.00 96.69 336 ALA A CA 1
ATOM 2436 C C . ALA A 1 336 ? -4.070 0.473 -11.927 1.00 96.69 336 ALA A C 1
ATOM 2438 O O . ALA A 1 336 ? -3.899 -0.736 -11.747 1.00 96.69 336 ALA A O 1
ATOM 2439 N N . ASP A 1 337 ? -3.138 1.275 -12.436 1.00 96.19 337 ASP A N 1
ATOM 2440 C CA . ASP A 1 337 ? -1.727 0.899 -12.476 1.00 96.19 337 ASP A CA 1
ATOM 2441 C C . ASP A 1 337 ? -1.040 1.146 -11.121 1.00 96.19 337 ASP A C 1
ATOM 2443 O O . ASP A 1 337 ? -1.655 1.636 -10.164 1.00 96.19 337 ASP A O 1
ATOM 2447 N N . HIS A 1 338 ? 0.243 0.788 -11.046 1.00 96.94 338 HIS A N 1
ATOM 2448 C CA . HIS A 1 338 ? 1.012 0.806 -9.808 1.00 96.94 338 HIS A CA 1
ATOM 2449 C C . HIS A 1 338 ? 1.114 2.205 -9.203 1.00 96.94 338 HIS A C 1
ATOM 2451 O O . HIS A 1 338 ? 1.141 2.343 -7.987 1.00 96.94 338 H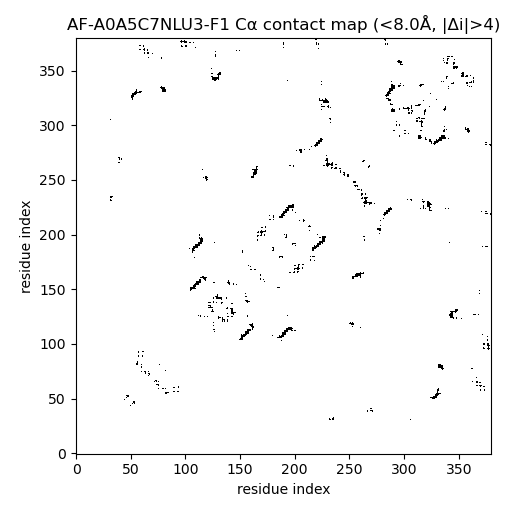IS A O 1
ATOM 2457 N N . TRP A 1 339 ? 1.155 3.251 -10.032 1.00 94.69 339 TRP A N 1
ATOM 2458 C CA . TRP A 1 339 ? 1.283 4.627 -9.562 1.00 94.69 339 TRP A CA 1
ATOM 2459 C C . TRP A 1 339 ? -0.084 5.223 -9.259 1.00 94.69 339 TRP A C 1
ATOM 2461 O O . TRP A 1 339 ? -0.270 5.786 -8.186 1.00 94.69 339 TRP A O 1
ATOM 2471 N N . SER A 1 340 ? -1.066 5.037 -10.140 1.00 94.38 340 SER A N 1
ATOM 2472 C CA . SER A 1 340 ? -2.410 5.606 -10.004 1.00 94.38 340 SER A CA 1
ATOM 2473 C C . SER A 1 340 ? -3.096 5.222 -8.701 1.00 94.38 340 SER A C 1
ATOM 2475 O O . SER A 1 340 ? -3.832 6.034 -8.141 1.00 94.38 340 SER A O 1
ATOM 2477 N N . ILE A 1 341 ? -2.855 4.009 -8.191 1.00 96.81 341 ILE A N 1
ATOM 2478 C CA . ILE A 1 341 ? -3.497 3.529 -6.962 1.00 96.81 341 ILE A CA 1
ATOM 2479 C C . ILE A 1 341 ? -3.065 4.291 -5.700 1.00 96.81 341 ILE A C 1
ATOM 2481 O O . ILE A 1 341 ? -3.825 4.323 -4.732 1.00 96.81 341 ILE A O 1
ATOM 2485 N N . ALA A 1 342 ? -1.884 4.920 -5.695 1.00 96.44 342 ALA A N 1
ATOM 2486 C CA . ALA A 1 342 ? -1.319 5.527 -4.487 1.00 96.44 342 ALA A CA 1
ATOM 2487 C C . ALA A 1 342 ? -0.712 6.921 -4.696 1.00 96.44 342 ALA A C 1
ATOM 2489 O O . ALA A 1 342 ? -0.825 7.759 -3.809 1.00 96.44 342 ALA A O 1
ATOM 2490 N N . LEU A 1 343 ? -0.100 7.208 -5.842 1.00 94.31 343 LEU A N 1
ATOM 2491 C CA . LEU A 1 343 ? 0.650 8.438 -6.093 1.00 94.31 343 LEU A CA 1
ATOM 2492 C C . LEU A 1 343 ? -0.203 9.461 -6.868 1.00 94.31 343 LEU A C 1
ATOM 2494 O O . LEU A 1 343 ? -0.553 9.206 -8.021 1.00 94.31 343 LEU A O 1
ATOM 2498 N N . PRO A 1 344 ? -0.540 10.628 -6.283 1.00 91.94 344 PRO A N 1
ATOM 2499 C CA . PRO A 1 344 ? -1.282 11.704 -6.956 1.00 91.94 344 PRO A CA 1
ATOM 2500 C C . PRO A 1 344 ? -0.437 12.513 -7.962 1.00 91.94 344 PRO A C 1
ATOM 2502 O O . PRO A 1 344 ? -0.360 13.739 -7.879 1.00 91.94 344 PRO A O 1
ATOM 2505 N N . LEU A 1 345 ? 0.206 11.845 -8.923 1.00 89.56 345 LEU A N 1
ATOM 2506 C CA . LEU A 1 345 ? 1.097 12.488 -9.902 1.00 89.56 345 LEU A CA 1
ATOM 2507 C C . LEU A 1 345 ? 0.373 13.499 -10.802 1.00 89.56 345 LEU A C 1
ATOM 2509 O O . LEU A 1 345 ? 0.970 14.481 -11.238 1.00 89.56 345 LEU A O 1
ATOM 2513 N N . GLU A 1 346 ? -0.917 13.296 -11.065 1.00 87.69 346 GLU A N 1
ATOM 2514 C CA . GLU A 1 346 ? -1.731 14.193 -11.887 1.00 87.69 346 GLU A CA 1
ATOM 2515 C C . GLU A 1 346 ? -2.033 15.534 -11.206 1.00 87.69 346 GLU A C 1
ATOM 2517 O O . GLU A 1 346 ? -2.320 16.516 -11.891 1.00 87.69 346 GLU A O 1
ATOM 2522 N N . ARG A 1 347 ? -1.942 15.588 -9.871 1.00 86.94 347 ARG A N 1
ATOM 2523 C CA . ARG A 1 347 ? -2.122 16.817 -9.083 1.00 86.94 347 ARG A CA 1
ATOM 2524 C C . ARG A 1 347 ? -0.832 17.621 -8.950 1.00 86.94 347 ARG A C 1
ATOM 2526 O O . ARG A 1 347 ? -0.869 18.761 -8.500 1.00 86.94 347 ARG A O 1
ATOM 2533 N N . ASN A 1 348 ? 0.301 17.063 -9.380 1.00 85.88 348 ASN A N 1
ATOM 2534 C CA . ASN A 1 348 ? 1.584 17.732 -9.242 1.00 85.88 348 ASN A CA 1
ATOM 2535 C C . ASN A 1 348 ? 1.600 19.050 -10.059 1.00 85.88 348 ASN A C 1
ATOM 2537 O O . ASN A 1 348 ? 1.191 19.071 -11.229 1.00 85.88 348 ASN A O 1
ATOM 2541 N N . PRO A 1 349 ? 2.070 20.175 -9.491 1.00 83.62 349 PRO A N 1
ATOM 2542 C CA . PRO A 1 349 ? 2.098 21.457 -10.195 1.00 83.62 349 PRO A CA 1
ATOM 2543 C C . PRO A 1 349 ? 3.074 21.469 -11.387 1.00 83.62 349 PRO A C 1
ATOM 2545 O O . PRO A 1 349 ? 2.862 22.219 -12.347 1.00 83.62 349 PRO A O 1
ATOM 2548 N N . HIS A 1 350 ? 4.099 20.613 -11.381 1.00 83.62 350 HIS A N 1
ATOM 2549 C CA . HIS A 1 350 ? 5.121 20.527 -12.415 1.00 83.62 350 HIS A CA 1
ATOM 2550 C C . HIS A 1 350 ? 4.658 19.701 -13.628 1.00 83.62 350 HIS A C 1
ATOM 2552 O O . HIS A 1 350 ? 4.365 18.507 -13.538 1.00 83.62 350 HIS A O 1
ATOM 2558 N N . LEU A 1 351 ? 4.657 20.325 -14.812 1.00 84.94 351 LEU A N 1
ATOM 2559 C CA . LEU A 1 351 ? 4.134 19.717 -16.041 1.00 84.94 351 LEU A CA 1
ATOM 2560 C C . LEU A 1 351 ? 4.848 18.413 -16.428 1.00 84.94 351 LEU A C 1
ATOM 2562 O O . LEU A 1 351 ? 4.188 17.498 -16.910 1.00 84.94 351 LEU A O 1
ATOM 2566 N N . LEU A 1 352 ? 6.164 18.299 -16.201 1.00 83.94 352 LEU A N 1
ATOM 2567 C CA . LEU A 1 352 ? 6.898 17.069 -16.536 1.00 83.94 352 LEU A CA 1
ATOM 2568 C C . LEU A 1 352 ? 6.488 15.883 -15.655 1.00 83.94 352 LEU A C 1
ATOM 2570 O O . LEU A 1 352 ? 6.459 14.762 -16.147 1.00 83.94 352 LEU A O 1
ATOM 2574 N N . VAL A 1 353 ? 6.131 16.116 -14.386 1.00 82.19 353 VAL A N 1
ATOM 2575 C CA . VAL A 1 353 ? 5.656 15.044 -13.496 1.00 82.19 353 VAL A CA 1
ATOM 2576 C C . VAL A 1 353 ? 4.249 14.617 -13.908 1.00 82.19 353 VAL A C 1
ATOM 2578 O O . VAL A 1 353 ? 3.975 13.428 -14.040 1.00 82.19 353 VAL A O 1
ATOM 2581 N N . ARG A 1 354 ? 3.378 15.573 -14.248 1.00 85.75 354 ARG A N 1
ATOM 2582 C CA . ARG A 1 354 ? 2.061 15.246 -14.817 1.00 85.75 354 ARG A CA 1
ATOM 2583 C C . ARG A 1 354 ? 2.155 14.514 -16.153 1.00 85.75 354 ARG A C 1
ATOM 2585 O O . ARG A 1 354 ? 1.318 13.671 -16.439 1.00 85.75 354 ARG A O 1
ATOM 2592 N N . ALA A 1 355 ? 3.165 14.807 -16.970 1.00 82.62 355 ALA A N 1
ATOM 2593 C CA . ALA A 1 355 ? 3.359 14.135 -18.254 1.00 82.62 355 ALA A CA 1
ATOM 2594 C C . ALA A 1 355 ? 3.707 12.645 -18.101 1.00 82.62 355 ALA A C 1
ATOM 2596 O O . ALA A 1 355 ? 3.461 11.869 -19.025 1.00 82.62 355 ALA A O 1
ATOM 2597 N N . VAL A 1 356 ? 4.263 12.240 -16.951 1.00 79.75 356 VAL A N 1
ATOM 2598 C CA . VAL A 1 356 ? 4.493 10.825 -16.624 1.00 79.75 356 VAL A CA 1
ATOM 2599 C C . VAL A 1 356 ? 3.337 10.198 -15.840 1.00 79.75 356 VAL A C 1
ATOM 2601 O O . VAL A 1 356 ? 3.366 8.991 -15.594 1.00 79.75 356 VAL A O 1
ATOM 2604 N N . ALA A 1 357 ? 2.330 10.992 -15.459 1.00 78.75 357 ALA A N 1
ATOM 2605 C CA . ALA A 1 357 ? 1.181 10.512 -14.714 1.00 78.75 357 ALA A CA 1
ATOM 2606 C C . ALA A 1 357 ? 0.367 9.485 -15.532 1.00 78.75 357 ALA A C 1
ATOM 2608 O O . ALA A 1 357 ? 0.421 9.464 -16.769 1.00 78.75 357 ALA A O 1
ATOM 2609 N N . PRO A 1 358 ? -0.393 8.621 -14.846 1.00 71.81 358 PRO A N 1
ATOM 2610 C CA . PRO A 1 358 ? -1.286 7.657 -15.476 1.00 71.81 358 PRO A CA 1
ATOM 2611 C C . PRO A 1 358 ? -2.294 8.307 -16.425 1.00 71.81 358 PRO A C 1
ATOM 2613 O O . PRO A 1 358 ? -2.753 9.427 -16.199 1.00 71.81 358 PRO A O 1
ATOM 2616 N N . SER A 1 359 ? -2.682 7.584 -17.479 1.00 71.44 359 SER A N 1
ATOM 2617 C CA . SER A 1 359 ? -3.670 8.066 -18.456 1.00 71.44 359 SER A CA 1
ATOM 2618 C C . SER A 1 359 ? -5.065 8.229 -17.852 1.00 71.44 359 SER A C 1
ATOM 2620 O O . SER A 1 359 ? -5.864 9.021 -18.353 1.00 71.44 359 SER A O 1
ATOM 2622 N N . ARG A 1 360 ? -5.353 7.500 -16.768 1.00 81.88 360 ARG A N 1
ATOM 2623 C CA . ARG A 1 360 ? -6.621 7.540 -16.048 1.00 81.88 360 ARG A CA 1
ATOM 2624 C C . ARG A 1 360 ? -6.382 7.904 -14.574 1.00 81.88 360 ARG A C 1
ATOM 2626 O O . ARG A 1 360 ? -5.710 7.134 -13.882 1.00 81.88 360 ARG A O 1
ATOM 2633 N N . PRO A 1 361 ? -6.937 9.027 -14.073 1.00 86.69 361 PRO A N 1
ATOM 2634 C CA . PRO A 1 361 ? -6.867 9.362 -12.652 1.00 86.69 361 PRO A CA 1
ATOM 2635 C C . PRO A 1 361 ? -7.656 8.338 -11.835 1.00 86.69 361 PRO A C 1
ATOM 2637 O O . PRO A 1 361 ? -8.614 7.754 -12.337 1.00 86.69 361 PRO A O 1
ATOM 2640 N N . PHE A 1 362 ? -7.285 8.142 -10.573 1.00 93.94 362 PHE A N 1
ATOM 2641 C CA . PHE A 1 362 ? -7.931 7.188 -9.670 1.00 93.94 362 PHE A CA 1
ATOM 2642 C C . PHE A 1 362 ? -8.383 7.900 -8.382 1.00 93.94 362 PHE A C 1
ATOM 2644 O O . PHE A 1 362 ? -7.654 8.769 -7.891 1.00 93.94 362 PHE A O 1
ATOM 2651 N N . PRO A 1 363 ? -9.544 7.557 -7.785 1.00 95.88 363 PRO A N 1
ATOM 2652 C CA . PRO A 1 363 ? -10.058 8.200 -6.572 1.00 95.88 363 PRO A CA 1
ATOM 2653 C C . PRO A 1 363 ? -9.304 7.727 -5.313 1.00 95.88 363 PRO A C 1
ATOM 2655 O O . PRO A 1 363 ? -9.876 7.139 -4.393 1.00 95.88 363 PRO A O 1
ATOM 2658 N N . ARG A 1 364 ? -7.993 7.993 -5.258 1.00 96.50 364 ARG A N 1
ATOM 2659 C CA . ARG A 1 364 ? -7.101 7.600 -4.154 1.00 96.50 364 ARG A CA 1
ATOM 2660 C C . ARG A 1 364 ? -7.587 8.081 -2.786 1.00 96.50 364 ARG A C 1
ATOM 2662 O O . ARG A 1 364 ? -7.528 7.266 -1.869 1.00 96.50 364 ARG A O 1
ATOM 2669 N N . PRO A 1 365 ? -8.110 9.319 -2.617 1.00 97.00 365 PRO A N 1
ATOM 2670 C CA . PRO A 1 365 ? -8.640 9.734 -1.322 1.00 97.00 365 PRO A CA 1
ATOM 2671 C C . PRO A 1 365 ? -9.796 8.844 -0.856 1.00 97.00 365 PRO A C 1
ATOM 2673 O O . PRO A 1 365 ? -9.793 8.405 0.289 1.00 97.00 365 PRO A O 1
ATOM 2676 N N . ALA A 1 366 ? -10.740 8.498 -1.740 1.00 97.62 366 ALA A N 1
ATOM 2677 C CA . ALA A 1 366 ? -11.837 7.593 -1.397 1.00 97.62 366 ALA A CA 1
ATOM 2678 C C . ALA A 1 366 ? -11.323 6.189 -1.038 1.00 97.62 366 ALA A C 1
ATOM 2680 O O . ALA A 1 366 ? -11.736 5.618 -0.027 1.00 97.62 366 ALA A O 1
ATOM 2681 N N . LEU A 1 367 ? -10.365 5.658 -1.811 1.00 98.38 367 LEU A N 1
ATOM 2682 C CA . LEU A 1 367 ? -9.759 4.352 -1.533 1.00 98.38 367 LEU A CA 1
ATOM 2683 C C . LEU A 1 367 ? -9.045 4.341 -0.179 1.00 98.38 367 LEU A C 1
ATOM 2685 O O . LEU A 1 367 ? -9.287 3.445 0.627 1.00 98.38 367 LEU A O 1
ATOM 2689 N N . PHE A 1 368 ? -8.197 5.332 0.095 1.00 98.75 368 PHE A N 1
ATOM 2690 C CA . PHE A 1 368 ? -7.434 5.401 1.338 1.00 98.75 368 PHE A CA 1
ATOM 2691 C C . PHE A 1 368 ? -8.346 5.539 2.559 1.00 98.75 368 PHE A C 1
ATOM 2693 O O . PHE A 1 368 ? -8.187 4.810 3.538 1.00 98.75 368 PHE A O 1
ATOM 2700 N N . ARG A 1 369 ? -9.365 6.402 2.481 1.00 98.56 369 ARG A N 1
ATOM 2701 C CA . ARG A 1 369 ? -10.367 6.552 3.546 1.00 98.56 369 ARG A CA 1
ATOM 2702 C C . ARG A 1 369 ? -11.104 5.244 3.814 1.00 98.56 369 ARG A C 1
ATOM 2704 O O . ARG A 1 369 ? -11.270 4.868 4.974 1.00 98.56 369 ARG A O 1
ATOM 2711 N N . ALA A 1 370 ? -11.487 4.520 2.764 1.00 98.50 370 ALA A N 1
ATOM 2712 C CA . ALA A 1 370 ? -12.145 3.226 2.892 1.00 98.50 370 ALA A CA 1
ATOM 2713 C C . ALA A 1 370 ? -11.220 2.156 3.489 1.00 98.50 370 ALA A C 1
ATOM 2715 O O . ALA A 1 370 ? -11.6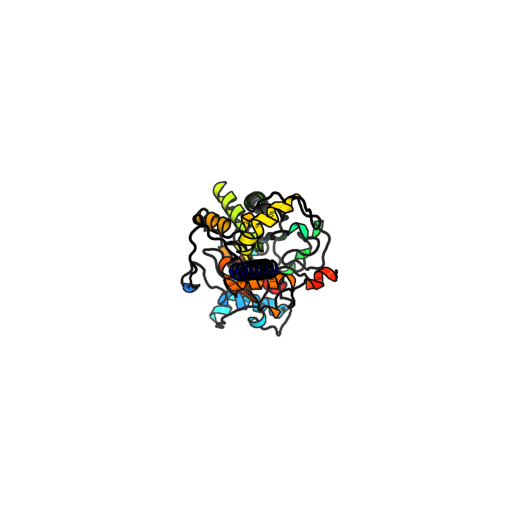42 1.426 4.384 1.00 98.50 370 ALA A O 1
ATOM 2716 N N . ILE A 1 371 ? -9.951 2.103 3.063 1.00 98.75 371 ILE A N 1
ATOM 2717 C CA . ILE A 1 371 ? -8.920 1.221 3.633 1.00 98.75 371 ILE A CA 1
ATOM 2718 C C . ILE A 1 371 ? -8.775 1.466 5.134 1.00 98.75 371 ILE A C 1
ATOM 2720 O O . ILE A 1 371 ? -8.808 0.515 5.913 1.00 98.75 371 ILE A O 1
ATOM 2724 N N . VAL A 1 372 ? -8.643 2.727 5.551 1.00 98.75 372 VAL A N 1
ATOM 2725 C CA . VAL A 1 372 ? -8.455 3.077 6.962 1.00 98.75 372 VAL A CA 1
ATOM 2726 C C . VAL A 1 372 ? -9.704 2.746 7.779 1.00 98.75 372 VAL A C 1
ATOM 2728 O O . VAL A 1 372 ? -9.594 2.091 8.816 1.00 98.75 372 VAL A O 1
ATOM 2731 N N . LYS A 1 373 ? -10.901 3.113 7.302 1.00 98.62 373 LYS A N 1
ATOM 2732 C CA . LYS A 1 373 ? -12.166 2.765 7.974 1.00 98.62 373 LYS A CA 1
ATOM 2733 C C . LYS A 1 373 ? -12.340 1.256 8.116 1.00 98.62 373 LYS A C 1
ATOM 2735 O O . LYS A 1 373 ? -12.691 0.788 9.197 1.00 98.62 373 LYS A O 1
ATOM 2740 N N . TRP A 1 374 ? -12.043 0.501 7.059 1.00 98.56 374 TRP A N 1
ATOM 2741 C CA . TRP A 1 374 ? -12.072 -0.957 7.081 1.00 98.56 374 TRP A CA 1
ATOM 2742 C C . TRP A 1 374 ? -11.077 -1.520 8.097 1.00 98.56 374 TRP A C 1
ATOM 2744 O O . TRP A 1 374 ? -11.488 -2.216 9.018 1.00 98.56 374 TRP A O 1
ATOM 2754 N N . ALA A 1 375 ? -9.790 -1.178 7.986 1.00 98.50 375 ALA A N 1
ATOM 2755 C CA . ALA A 1 375 ? -8.740 -1.726 8.842 1.00 98.50 375 ALA A CA 1
ATOM 2756 C C . ALA A 1 375 ? -9.031 -1.474 10.329 1.00 98.50 375 ALA A C 1
ATOM 2758 O O . ALA A 1 375 ? -9.030 -2.407 11.127 1.00 98.50 375 ALA A O 1
ATOM 2759 N N . VAL A 1 376 ? -9.386 -0.243 10.698 1.00 98.56 376 VAL A N 1
ATOM 2760 C CA . VAL A 1 376 ? -9.734 0.119 12.084 1.00 98.56 376 VAL A CA 1
ATOM 2761 C C . VAL A 1 376 ? -11.040 -0.543 12.537 1.00 98.56 376 VAL A C 1
ATOM 2763 O O . VAL A 1 376 ? -11.166 -0.988 13.682 1.00 98.56 376 VAL A O 1
ATOM 2766 N N . GLY A 1 377 ? -12.018 -0.639 11.637 1.00 97.62 377 GLY A N 1
ATOM 2767 C CA . GLY A 1 377 ? -13.307 -1.267 11.896 1.00 97.62 377 GLY A CA 1
ATOM 2768 C C . GLY A 1 377 ? -13.281 -2.798 11.886 1.00 97.62 377 GLY A C 1
ATOM 2769 O O . GLY A 1 377 ? -14.280 -3.401 12.277 1.00 97.62 377 GLY A O 1
ATOM 2770 N N . THR A 1 378 ? -12.192 -3.447 11.462 1.00 96.62 378 THR A N 1
ATOM 2771 C CA . THR A 1 378 ? -12.075 -4.920 11.419 1.00 96.62 378 THR A CA 1
ATOM 2772 C C . THR A 1 378 ? -10.865 -5.490 12.149 1.00 96.62 378 THR A C 1
ATOM 2774 O O . THR A 1 378 ? -10.763 -6.711 12.250 1.00 96.62 378 THR A O 1
ATOM 2777 N N . MET A 1 379 ? -9.957 -4.649 12.649 1.00 94.12 379 MET A N 1
ATOM 2778 C CA . MET A 1 379 ? -8.851 -5.119 13.484 1.00 94.12 379 MET A CA 1
ATOM 2779 C C . MET A 1 379 ? -9.367 -5.789 14.774 1.00 94.12 379 MET A C 1
ATOM 2781 O O . MET A 1 379 ? -10.471 -5.421 15.213 1.00 94.12 379 MET A O 1
ATOM 2785 N N . PRO A 1 380 ? -8.599 -6.745 15.343 1.00 87.00 380 PRO A N 1
ATOM 2786 C CA . PRO A 1 380 ? -9.007 -7.558 16.491 1.00 87.00 380 PRO A CA 1
ATOM 2787 C C . PRO A 1 380 ? -9.513 -6.771 17.706 1.00 87.00 380 PRO A C 1
ATOM 2789 O O . PRO A 1 380 ? -9.188 -5.566 17.851 1.00 87.00 380 PRO A O 1
#

Sequence (380 aa):
MSPISASIRRHHRLLLCLLLSLACAGCAPQALLGYRADAPLTANLPLGAAPVRDARAAFAPVFERELHATDPAGDVNTWLHTSAVGGQDATAALAGIDRRFAERRARTAVLVVPGLLGDCVDDQSVPFGDGELRERELEAVAAYAQYADLGLQSIRMLRMPGRAPSEANGAALAAALREAAAHDDVAHIVLVGYSKGTSDALHALAALEAGGGVPQKVSALVSVAGAVMGTPLADHYEALYDGVSSRVSPFGCSASAGGELASLTRRERAAWLAAHRPPPSLAYHSVVAFAAPDETAAFLRRSQSMLAAIDPRNDGQMVAADAMLPGSALIAAARADHWSIALPLERNPHLLVRAVAPSRPFPRPALFRAIVKWAVGTMP

Secondary structure (DSSP, 8-state):
--HHHHHHHHHHHHHHHHHHHHHHT---PPPSS---TTSPP-----GGGSS-EE-HHHHHHHHHHHHHTT-TT--GGGTB-------HHHHHHHHHHHHHHHHHGGGEEEEEE--TTGGGSTTT--TTS-S----HHHHHHHTTGGGGGG--SEEEEPP--TTS-HHHHHHHHHHHHHHHHH-TT-SEEEEEEETHHHHHHHHHHHHHHHTT---TTEEEEEEES--SS--HHHHHHHHHHHHHHTT--GGGPPPP-S-TTGGGSHHHHHHHHHH-PPPTTSEEEEEEE---GGGS-TTTHHHHHHHHTT-S-B-SSSBGGGGPPTT-EEEEEESS-TTTTT--GGG-SSHHHHHTS-SS---HHHHHHHHHHHHHHH--

Foldseek 3Di:
DDPVVVVVVVVVVVVVVVVVVVVVPPCPPPALADDDPLFDDDDDDDPVPALAAAQQQLLLVLLLVLCCVPVVPDDSVVWFPDDYDDDPVSVVSLVLLQVLLVVAQQQEEEEEEEEACQQLQLLQWDFLFCREHRPSVCSQAVSCVVCCVSNHNGYGYDDDQNQEALLVLLCVVLVVQVVSLPDPSHQAYEYEAAAQRLLSVLNVQQVQCVVPHRRLRHFAYEFEQYLQLAFSNLSNCQVVCQVPQQPDDHRPGDGRPHCSSVNRDNRNNVVVCVVGPRDPLYAYEYEFEAADLLQAFPVLSVQCVSCVVVPNRAQSGDRRSSRDDRNHYHHTYTNHHSCLQTTPQCNHPDVVSNSRDGPDHHPNNSVVSSVSSNRSSPTD